Protein 6MLT (pdb70)

InterPro domains:
  IPR013517 FG-GAP repeat [PF13517] (125-184)
  IPR018247 EF-Hand 1, calcium-binding site [PS00018] (63-75)
  IPR028994 Integrin alpha, N-terminal [SSF69318] (58-295)
  IPR028994 Integrin alpha, N-terminal [SSF69318] (528-665)
  IPR032496 Hemolysin, beta-prism lectin [PF16458] (318-414)
  IPR036404 Jacalin-like lectin domain superfamily [G3DSA:2.100.10.30] (315-453)

Sequence (603 aa):
DIQTKLKWSWSTSVFHPESNQVMAAPIVVQLNDDNGDGKIDEKDVADIIVVTFEGNKYANGGYIRALSGVDGSELWSYSNGGVIADARYAPAAADLDGDGLIEIVSTSALTPYINILDHQGNIKKQLLKSASGWRSVGDIALADINGDGNIEILAADGVYSYESGLLFSHDWAPSSIAFDSNGDGQREVFANGTLYQNNGAYLWQYQANDTVWFSSVANLDGDDKPELVVSVPASLSTPENSEIAVLEHDGSVKWRVNNLSNPGGSVQAVSSFLGKPSSSATTVDAQSAVYGYTDWAHQQRVLAENHQLAIRSGAVVDAIGANSQNMIGGSGGSLSTIDTSKVRAIDVTYGKNKYTWKYGVLEMSFTLDNGAKVTVGSKDSAFTSTTVRYDIPQGSQLLGMNVWSKEKHLFKHKQQVNAVQFLVGKVTADQSHMGIVYAGYYAVDMYDAQGNKVWSVANDDLNSGKIGVSAYDFTGDGIDEVLVQDRLRMRILDGQTGRVMGIIANSSGTLWEYPVVADLEGNNNASLIMVANDYDRESQVNHGVFVYESANPSKPWRNATRIWNQYAFNFSDINANGTIPTNAQPSWLTHNSFRSATIRVPL

Secondary structure (DSSP, 8-state):
---EEEEEEE---SSSTTEEE--S--EEE--S-SS-SS--STTS--EEEEEEEETT-TTS-EEEEEE-TTT--B----TT---EE-SSS--EEE-SSSSSS-EEEE--TT-SEEEEE-TTS-EEEEEE-SS-GGGG-S--EEE-SSSSSSPEEEETTEEEETTTEEEEE-S--S-EEEE-SSSSSPPEEEETTEEE-TT--EEEE---SS----EEEE--SSSSS-EEEEEE---TT-GGG-EEEEE-TTS-EEEEE--TTS-----EEEEE-SS-GGGG-----EE---EE--TT---EEEE-BTTEEEEEESSSEEEEESSTTSEEE-S-SEEEEEEGGGEEEEEEEEEEETTT--EEEEEEEEEETTS-EEEEE-GGGEEEEEEEEEEPPTTEEEEEEEEE---TT--GGG----EEEEEEEE---TTTTEEEEEE-SSEEEEEETTS-EEEEEE---TTTS---EEEE-SSSSS--EEEEE-SSEEEEE-TTT--EEEEEE-----SS---EEE-SSSSS--EEEEEE---STTS-S--EEEEEEESSTTS---SB-S-B-STT--STT--TTS---SSPPPGGGTT--BSB-B-----

B-factor: mean 30.26, std 13.74, range [13.76, 132.95]

Foldseek 3Di:
DFFWDFQEFDAADPQPRQFGFAFEAKFKAWQDDQPPPPATFLQAFIWIWAFTGGFPPQQQWGFIFIATNRHGDTQAPCPVVTDTFRRNYAWFKFPQPPPLWIWTWGHHLVDQWTFIHTSRRHTDDTAGFPDHGPFFHAFWDWFQQALPSGIWIQTQFAIATPPPHGQDGDTGFNEKDWDDLPPPLGIWIDTQQWTAGNSRHTQDGADALATKAYKAWADLADDPGIKMWIWDFDALVPLVRTKIFIAHSNGHTLDMDRDNVFGGAHDKWKALQADFLVVQDWDFDDKFDKFFDQPQWDKDWAWADVQKKKWFADQATAWIHNDPVGIPGFDHGDIDMDNQQFFFKKKWKWAQFPVPRDTATAKIWTQGNVRDIDMGHDPVRDPDIDIDMDGADPQKIFTTKIWIWHDPPDDRNPIGTGMMMTTMGGHGTSQQSMWMWTHFQFWIWIAHSNGHTQEIGGAHLVLERHAEKAWADQQPPNHIWIWGDHAFWIFTARSNYRDTDDIDTAGDSHYHYTWAWACRNPPFAIKIKDAHRASDPSRHDGGHMIIMGRPDPVRGRGQFHNTRRTPFDQPQQADSSRHGDSRTDGSNQANRITRYRHHDGGD

Nearest PDB structures (foldseek):
  6mlt-assembly1_A  TM=1.002E+00  e=0.000E+00  Vibrio cholerae O1 biovar El Tor str. N16961
  4gx7-assembly4_D  TM=9.141E-01  e=7.643E-12  Vibrio cholerae 12129(1)
  5v6c-assembly1_A  TM=8.977E-01  e=3.158E-11  Vibrio cholerae O1 biovar El Tor str. N16961
  1xez-assembly1_A  TM=3.864E-01  e=2.249E-12  Vibrio cholerae
  3o44-assembly1_B  TM=3.927E-01  e=1.756E-11  Vibrio cholerae 12129(1)

Structure (mmCIF, N/CA/C/O backbone):
data_6MLT
#
_entry.id   6MLT
#
_cell.length_a   70.951
_cell.length_b   70.951
_cell.length_c   303.957
_cell.angle_alpha   90.000
_cell.angle_beta   90.000
_cell.angle_gamma   90.000
#
_symmetry.space_group_name_H-M   'P 41 21 2'
#
loop_
_entity.id
_entity.type
_entity.pdbx_description
1 polymer 'Hemolysin-related protein'
2 non-polymer 'CALCIUM ION'
3 non-polymer 'SODIUM ION'
4 non-polymer 'CITRATE ANION'
5 non-polymer GLYCEROL
6 water water
#
loop_
_atom_site.group_PDB
_atom_site.id
_atom_site.type_symbol
_atom_site.label_atom_id
_atom_site.label_alt_id
_atom_site.label_comp_id
_atom_site.label_asym_id
_atom_site.label_entity_id
_atom_site.label_seq_id
_atom_site.pdbx_PDB_ins_code
_atom_site.Cartn_x
_atom_site.Cartn_y
_atom_site.Cartn_z
_atom_site.occupancy
_atom_site.B_iso_or_equiv
_atom_site.auth_seq_id
_atom_site.auth_comp_id
_atom_site.auth_asym_id
_atom_site.auth_atom_id
_atom_site.pdbx_PDB_model_num
ATOM 1 N N . ASP A 1 10 ? 33.067 7.951 120.023 1.00 38.27 31 ASP A N 1
ATOM 2 C CA . ASP A 1 10 ? 33.396 8.178 118.622 1.00 36.65 31 ASP A CA 1
ATOM 3 C C . ASP A 1 10 ? 32.153 8.032 117.748 1.00 38.13 31 ASP A C 1
ATOM 4 O O . ASP A 1 10 ? 31.170 7.401 118.138 1.00 37.51 31 ASP A O 1
ATOM 7 N N . ILE A 1 11 ? 32.211 8.614 116.558 1.00 32.35 32 ILE A N 1
ATOM 8 C CA . ILE A 1 11 ? 31.120 8.549 115.594 1.00 27.86 32 ILE A CA 1
ATOM 9 C C . ILE A 1 11 ? 31.503 7.506 114.555 1.00 27.08 32 ILE A C 1
ATOM 10 O O . ILE A 1 11 ? 32.487 7.675 113.826 1.00 25.67 32 ILE A O 1
ATOM 26 N N . GLN A 1 12 ? 30.733 6.423 114.506 1.00 25.25 33 GLN A N 1
ATOM 27 C CA . GLN A 1 12 ? 30.972 5.317 113.587 1.00 29.82 33 GLN A CA 1
ATOM 28 C C . GLN A 1 12 ? 30.188 5.539 112.300 1.00 25.36 33 GLN A C 1
ATOM 29 O O . GLN A 1 12 ? 28.987 5.825 112.341 1.00 23.43 33 GLN A O 1
ATOM 43 N N . THR A 1 13 ? 30.858 5.367 111.163 1.00 24.20 34 THR A N 1
ATOM 44 C CA . THR A 1 13 ? 30.264 5.632 109.862 1.00 23.69 34 THR A CA 1
ATOM 45 C C . THR A 1 13 ? 30.444 4.432 108.946 1.00 24.68 34 THR A C 1
ATOM 46 O O . THR A 1 13 ? 31.311 3.576 109.161 1.00 23.70 34 THR A O 1
ATOM 57 N N . LYS A 1 14 ? 29.610 4.393 107.908 1.00 22.26 35 LYS A N 1
ATOM 58 C CA . LYS A 1 14 ? 29.732 3.412 106.840 1.00 23.00 35 LYS A CA 1
ATOM 59 C C . LYS A 1 14 ? 29.305 4.082 105.546 1.00 22.30 35 LYS A C 1
ATOM 60 O O . LYS A 1 14 ? 28.496 5.016 105.554 1.00 22.09 35 LYS A O 1
ATOM 79 N N . LEU A 1 15 ? 29.850 3.596 104.434 1.00 21.14 36 LEU A N 1
ATOM 80 C CA . LEU A 1 15 ? 29.565 4.201 103.143 1.00 20.23 36 LEU A CA 1
ATOM 81 C C . LEU A 1 15 ? 28.127 3.913 102.737 1.00 21.87 36 LEU A C 1
ATOM 82 O O . LEU A 1 15 ? 27.672 2.765 102.779 1.00 23.52 36 LEU A O 1
ATOM 98 N N . LYS A 1 16 ? 27.410 4.965 102.349 1.00 20.91 37 LYS A N 1
ATOM 99 C CA . LYS A 1 16 ? 26.075 4.827 101.784 1.00 19.28 37 LYS A CA 1
ATOM 100 C C . LYS A 1 16 ? 26.137 4.610 100.277 1.00 20.33 37 LYS A C 1
ATOM 101 O O . LYS A 1 16 ? 25.565 3.643 99.764 1.00 20.58 37 LYS A O 1
ATOM 120 N N . TRP A 1 17 ? 26.809 5.508 99.558 1.00 20.54 38 TRP A N 1
ATOM 121 C CA . TRP A 1 17 ? 27.153 5.276 98.161 1.00 22.38 38 TRP A CA 1
ATOM 122 C C . TRP A 1 17 ? 28.312 6.189 97.792 1.00 21.81 38 TRP A C 1
ATOM 123 O O . TRP A 1 17 ? 28.664 7.110 98.531 1.00 19.11 38 TRP A O 1
ATOM 144 N N . SER A 1 18 ? 28.907 5.916 96.630 1.00 21.10 39 SER A N 1
ATOM 145 C CA . SER A 1 18 ? 29.948 6.771 96.083 1.00 19.03 39 SER A CA 1
ATOM 146 C C . SER A 1 18 ? 29.762 6.876 94.579 1.00 20.74 39 SER A C 1
ATOM 147 O O . SER A 1 18 ? 29.181 5.989 93.943 1.00 21.54 39 SER A O 1
ATOM 155 N N . TRP A 1 19 ? 30.238 7.986 94.028 1.00 18.16 40 TRP A N 1
ATOM 156 C CA . TRP A 1 19 ? 30.283 8.217 92.593 1.00 19.69 40 TRP A CA 1
ATOM 157 C C . TRP A 1 19 ? 31.719 8.551 92.226 1.00 20.18 40 TRP A C 1
ATOM 158 O O . TRP A 1 19 ? 32.339 9.409 92.862 1.00 19.47 40 TRP A O 1
ATOM 179 N N . SER A 1 20 ? 32.248 7.877 91.209 1.00 18.82 41 SER A N 1
ATOM 180 C CA . SER A 1 20 ? 33.626 8.118 90.796 1.00 22.71 41 SER A CA 1
ATOM 181 C C . SER A 1 20 ? 33.828 8.064 89.295 1.00 24.60 41 SER A C 1
ATOM 182 O O . SER A 1 20 ? 34.934 8.365 88.834 1.00 24.15 41 SER A O 1
ATOM 190 N N . THR A 1 21 ? 32.813 7.711 88.517 1.00 25.74 42 THR A N 1
ATOM 191 C CA . THR A 1 21 ? 32.995 7.544 87.085 1.00 29.66 42 THR A CA 1
ATOM 192 C C . THR A 1 21 ? 31.652 7.682 86.387 1.00 25.98 42 THR A C 1
ATOM 193 O O . THR A 1 21 ? 30.593 7.595 87.011 1.00 26.46 42 THR A O 1
ATOM 204 N N . SER A 1 22 ? 31.719 7.874 85.073 1.00 25.49 43 SER A N 1
ATOM 205 C CA . SER A 1 22 ? 30.534 8.104 84.264 1.00 27.92 43 SER A CA 1
ATOM 206 C C . SER A 1 22 ? 30.840 7.694 82.833 1.00 29.82 43 SER A C 1
ATOM 207 O O . SER A 1 22 ? 31.993 7.729 82.402 1.00 32.15 43 SER A O 1
ATOM 215 N N . VAL A 1 23 ? 29.795 7.297 82.106 1.00 31.43 44 VAL A N 1
ATOM 216 C CA . VAL A 1 23 ? 29.932 7.117 80.666 1.00 35.09 44 VAL A CA 1
ATOM 217 C C . VAL A 1 23 ? 29.947 8.455 79.940 1.00 32.14 44 VAL A C 1
ATOM 218 O O . VAL A 1 23 ? 30.410 8.528 78.797 1.00 30.68 44 VAL A O 1
ATOM 231 N N . PHE A 1 24 ? 29.451 9.517 80.572 1.00 28.30 45 PHE A N 1
ATOM 232 C CA . PHE A 1 24 ? 29.540 10.865 80.022 1.00 25.79 45 PHE A CA 1
ATOM 233 C C . PHE A 1 24 ? 30.828 11.499 80.534 1.00 25.79 45 PHE A C 1
ATOM 234 O O . PHE A 1 24 ? 30.951 11.788 81.730 1.00 24.29 45 PHE A O 1
ATOM 251 N N . HIS A 1 25 ? 31.789 11.706 79.630 1.00 26.83 46 HIS A N 1
ATOM 252 C CA . HIS A 1 25 ? 33.094 12.271 79.954 1.00 25.33 46 HIS A CA 1
ATOM 253 C C . HIS A 1 25 ? 33.709 11.546 81.146 1.00 25.39 46 HIS A C 1
ATOM 254 O O . HIS A 1 25 ? 33.833 12.122 82.237 1.00 22.66 46 HIS A O 1
ATOM 268 N N . PRO A 1 26 ? 34.112 10.283 80.974 1.00 26.10 47 PRO A N 1
ATOM 269 C CA . PRO A 1 26 ? 34.678 9.539 82.111 1.00 28.06 47 PRO A CA 1
ATOM 270 C C . PRO A 1 26 ? 35.919 10.189 82.693 1.00 28.01 47 PRO A C 1
ATOM 271 O O . PRO A 1 26 ? 36.209 9.986 83.878 1.00 29.95 47 PRO A O 1
ATOM 282 N N . GLU A 1 27 ? 36.659 10.969 81.901 1.00 26.74 48 GLU A N 1
ATOM 283 C CA . GLU A 1 27 ? 37.858 11.625 82.409 1.00 25.98 48 GLU A CA 1
ATOM 284 C C . GLU A 1 27 ? 37.541 12.743 83.396 1.00 24.56 48 GLU A C 1
ATOM 285 O O . GLU A 1 27 ? 38.427 13.144 84.158 1.00 25.41 48 GLU A O 1
ATOM 297 N N . SER A 1 28 ? 36.317 13.270 83.386 1.00 23.29 49 SER A N 1
ATOM 298 C CA . SER A 1 28 ? 35.934 14.388 84.251 1.00 21.32 49 SER A CA 1
ATOM 299 C C . SER A 1 28 ? 35.339 13.792 85.517 1.00 19.40 49 SER A C 1
ATOM 300 O O . SER A 1 28 ? 34.126 13.616 85.636 1.00 19.85 49 SER A O 1
ATOM 308 N N . ASN A 1 29 ? 36.204 13.461 86.478 1.00 20.87 50 ASN A N 1
ATOM 309 C CA . ASN A 1 29 ? 35.747 12.715 87.645 1.00 22.07 50 ASN A CA 1
ATOM 310 C C . ASN A 1 29 ? 36.359 13.220 88.949 1.00 21.32 50 ASN A C 1
ATOM 311 O O . ASN A 1 29 ? 36.309 12.507 89.958 1.00 22.79 50 ASN A O 1
ATOM 322 N N . GLN A 1 30 ? 36.935 14.419 88.952 1.00 18.55 51 GLN A N 1
ATOM 323 C CA . GLN A 1 30 ? 37.495 15.048 90.144 1.00 18.80 51 GLN A CA 1
ATOM 324 C C . GLN A 1 30 ? 36.537 16.125 90.633 1.00 18.10 51 GLN A C 1
ATOM 325 O O . GLN A 1 30 ? 35.906 16.810 89.823 1.00 19.46 51 GLN A O 1
ATOM 339 N N . VAL A 1 31 ? 36.435 16.289 91.951 1.00 16.56 52 VAL A N 1
ATOM 340 C CA . VAL A 1 31 ? 35.551 17.303 92.524 1.00 15.22 52 VAL A CA 1
ATOM 341 C C . VAL A 1 31 ? 36.292 18.033 93.635 1.00 16.73 52 VAL A C 1
ATOM 342 O O . VAL A 1 31 ? 36.935 17.404 94.484 1.00 17.62 52 VAL A O 1
ATOM 355 N N . MET A 1 32 ? 36.212 19.370 93.625 1.00 17.05 53 MET A N 1
ATOM 356 C CA . MET A 1 32 ? 36.897 20.174 94.633 1.00 16.72 53 MET A CA 1
ATOM 357 C C . MET A 1 32 ? 36.088 21.416 95.002 1.00 21.38 53 MET A C 1
ATOM 358 O O . MET A 1 32 ? 36.661 22.428 95.421 1.00 22.16 53 MET A O 1
ATOM 372 N N . ALA A 1 33 ? 34.764 21.351 94.866 1.00 18.85 54 ALA A N 1
ATOM 373 C CA . ALA A 1 33 ? 33.868 22.408 95.308 1.00 19.14 54 ALA A CA 1
ATOM 374 C C . ALA A 1 33 ? 32.762 21.789 96.148 1.00 18.94 54 ALA A C 1
ATOM 375 O O . ALA A 1 33 ? 32.372 20.636 95.938 1.00 19.23 54 ALA A O 1
ATOM 382 N N . ALA A 1 34 ? 32.273 22.561 97.109 1.00 16.12 55 ALA A N 1
ATOM 383 C CA . ALA A 1 34 ? 31.340 22.024 98.088 1.00 17.67 55 ALA A CA 1
ATOM 384 C C . ALA A 1 34 ? 30.077 21.515 97.393 1.00 17.20 55 ALA A C 1
ATOM 385 O O . ALA A 1 34 ? 29.600 22.135 96.434 1.00 18.22 55 ALA A O 1
ATOM 392 N N . PRO A 1 35 ? 29.505 20.408 97.853 1.00 17.05 56 PRO A N 1
ATOM 393 C CA . PRO A 1 35 ? 28.292 19.879 97.223 1.00 17.69 56 PRO A CA 1
ATOM 394 C C . PRO A 1 35 ? 27.063 20.687 97.616 1.00 18.58 56 PRO A C 1
ATOM 395 O O . PRO A 1 35 ? 27.013 21.323 98.667 1.00 18.50 56 PRO A O 1
ATOM 406 N N . ILE A 1 36 ? 26.063 20.627 96.741 1.00 15.28 57 ILE A N 1
ATOM 407 C CA . ILE A 1 36 ? 24.769 21.277 96.915 1.00 18.41 57 ILE A CA 1
ATOM 408 C C . ILE A 1 36 ? 23.708 20.191 96.970 1.00 16.90 57 ILE A C 1
ATOM 409 O O . ILE A 1 36 ? 23.820 19.184 96.266 1.00 17.52 57 ILE A O 1
ATOM 425 N N . VAL A 1 37 ? 22.668 20.403 97.779 1.00 17.56 58 VAL A N 1
ATOM 426 C CA . VAL A 1 37 ? 21.653 19.383 98.038 1.00 18.78 58 VAL A CA 1
ATOM 427 C C . VAL A 1 37 ? 20.272 19.983 97.810 1.00 18.94 58 VAL A C 1
ATOM 428 O O . VAL A 1 37 ? 19.859 20.893 98.538 1.00 16.97 58 VAL A O 1
ATOM 441 N N . VAL A 1 38 ? 19.553 19.451 96.820 1.00 16.71 59 VAL A N 1
ATOM 442 C CA . VAL A 1 38 ? 18.210 19.898 96.466 1.00 18.61 59 VAL A CA 1
ATOM 443 C C . VAL A 1 38 ? 17.478 18.738 95.794 1.00 20.96 59 VAL A C 1
ATOM 444 O O . VAL A 1 38 ? 18.097 17.792 95.298 1.00 20.66 59 VAL A O 1
ATOM 457 N N . GLN A 1 39 ? 16.145 18.832 95.750 1.00 18.05 60 GLN A N 1
ATOM 458 C CA . GLN A 1 39 ? 15.314 17.821 95.093 1.00 19.13 60 GLN A CA 1
ATOM 459 C C . GLN A 1 39 ? 15.298 18.029 93.578 1.00 20.83 60 GLN A C 1
ATOM 460 O O . GLN A 1 39 ? 14.994 19.126 93.100 1.00 22.45 60 GLN A O 1
ATOM 474 N N . LEU A 1 40 ? 15.574 16.966 92.814 1.00 21.67 61 LEU A N 1
ATOM 475 C CA . LEU A 1 40 ? 15.640 17.089 91.361 1.00 21.42 61 LEU A CA 1
ATOM 476 C C . LEU A 1 40 ? 14.816 16.076 90.579 1.00 23.21 61 LEU A C 1
ATOM 477 O O . LEU A 1 40 ? 14.695 16.235 89.358 1.00 25.01 61 LEU A O 1
ATOM 493 N N . ASN A 1 41 ? 14.244 15.053 91.213 1.00 23.58 62 ASN A N 1
ATOM 494 C CA . ASN A 1 41 ? 13.446 14.091 90.461 1.00 22.30 62 ASN A CA 1
ATOM 495 C C . ASN A 1 41 ? 12.320 13.551 91.331 1.00 23.78 62 ASN A C 1
ATOM 496 O O . ASN A 1 41 ? 12.278 13.758 92.546 1.00 21.38 62 ASN A O 1
ATOM 507 N N . ASP A 1 42 ? 11.394 12.852 90.681 1.00 26.94 63 ASP A N 1
ATOM 508 C CA . ASP A 1 42 ? 10.211 12.309 91.345 1.00 31.55 63 ASP A CA 1
ATOM 509 C C . ASP A 1 42 ? 10.520 10.879 91.768 1.00 34.05 63 ASP A C 1
ATOM 510 O O . ASP A 1 42 ? 10.342 9.930 91.004 1.00 37.12 63 ASP A O 1
ATOM 519 N N . ASP A 1 43 ? 10.997 10.719 93.004 1.00 30.82 64 ASP A N 1
ATOM 520 C CA . ASP A 1 43 ? 11.386 9.394 93.482 1.00 30.54 64 ASP A CA 1
ATOM 521 C C . ASP A 1 43 ? 10.177 8.518 93.802 1.00 35.37 64 ASP A C 1
ATOM 522 O O . ASP A 1 43 ? 10.189 7.318 93.506 1.00 34.59 64 ASP A O 1
ATOM 531 N N . ASN A 1 44 ? 9.139 9.081 94.415 1.00 41.75 65 ASN A N 1
ATOM 532 C CA . ASN A 1 44 ? 7.983 8.288 94.821 1.00 48.40 65 ASN A CA 1
ATOM 533 C C . ASN A 1 44 ? 6.914 8.181 93.738 1.00 59.72 65 ASN A C 1
ATOM 534 O O . ASN A 1 44 ? 5.870 7.569 93.982 1.00 60.11 65 ASN A O 1
ATOM 545 N N . GLY A 1 45 ? 7.143 8.762 92.562 1.00 64.04 66 GLY A N 1
ATOM 546 C CA . GLY A 1 45 ? 6.248 8.571 91.433 1.00 59.62 66 GLY A CA 1
ATOM 547 C C . GLY A 1 45 ? 4.856 9.141 91.599 1.00 50.37 66 GLY A C 1
ATOM 548 O O . GLY A 1 45 ? 3.901 8.578 91.057 1.00 51.59 66 GLY A O 1
ATOM 552 N N . ASP A 1 46 ? 4.710 10.250 92.322 1.00 40.85 67 ASP A N 1
ATOM 553 C CA . ASP A 1 46 ? 3.415 10.893 92.494 1.00 35.36 67 ASP A CA 1
ATOM 554 C C . ASP A 1 46 ? 3.231 12.087 91.566 1.00 33.99 67 ASP A C 1
ATOM 555 O O . ASP A 1 46 ? 2.308 12.881 91.772 1.00 37.60 67 ASP A O 1
ATOM 564 N N . GLY A 1 47 ? 4.082 12.232 90.551 1.00 34.95 68 GLY A N 1
ATOM 565 C CA . GLY A 1 47 ? 3.957 13.315 89.597 1.00 37.80 68 GLY A CA 1
ATOM 566 C C . GLY A 1 47 ? 4.480 14.652 90.069 1.00 38.73 68 GLY A C 1
ATOM 567 O O . GLY A 1 47 ? 4.404 15.631 89.312 1.00 37.37 68 GLY A O 1
ATOM 571 N N . LYS A 1 48 ? 5.007 14.731 91.289 1.00 35.23 69 LYS A N 1
ATOM 572 C CA . LYS A 1 48 ? 5.520 15.967 91.849 1.00 28.76 69 LYS A CA 1
ATOM 573 C C . LYS A 1 48 ? 6.951 15.755 92.323 1.00 25.82 69 LYS A C 1
ATOM 574 O O . LYS A 1 48 ? 7.383 14.630 92.584 1.00 27.75 69 LYS A O 1
ATOM 578 N N . ILE A 1 49 ? 7.684 16.855 92.423 1.00 25.74 70 ILE A N 1
ATOM 579 C CA . ILE A 1 49 ? 9.023 16.860 93.000 1.00 25.37 70 ILE A CA 1
ATOM 580 C C . ILE A 1 49 ? 8.988 17.794 94.204 1.00 27.50 70 ILE A C 1
ATOM 581 O O . ILE A 1 49 ? 8.954 19.021 94.046 1.00 27.22 70 ILE A O 1
ATOM 597 N N . ASP A 1 50 ? 8.998 17.221 95.403 1.00 31.58 71 ASP A N 1
ATOM 598 C CA . ASP A 1 50 ? 8.931 18.014 96.623 1.00 37.41 71 ASP A CA 1
ATOM 599 C C . ASP A 1 50 ? 9.631 17.246 97.742 1.00 36.19 71 ASP A C 1
ATOM 600 O O . ASP A 1 50 ? 10.347 16.270 97.496 1.00 30.97 71 ASP A O 1
ATOM 609 N N . GLU A 1 51 ? 9.410 17.688 98.984 1.00 36.24 72 GLU A N 1
ATOM 610 C CA . GLU A 1 51 ? 10.125 17.143 100.135 1.00 38.92 72 GLU A CA 1
ATOM 611 C C . GLU A 1 51 ? 9.765 15.694 100.435 1.00 30.92 72 GLU A C 1
ATOM 612 O O . GLU A 1 51 ? 10.433 15.073 101.267 1.00 33.31 72 GLU A O 1
ATOM 620 N N . LYS A 1 52 ? 8.747 15.134 99.785 1.00 26.27 73 LYS A N 1
ATOM 621 C CA . LYS A 1 52 ? 8.486 13.708 99.938 1.00 28.26 73 LYS A CA 1
ATOM 622 C C . LYS A 1 52 ? 9.482 12.861 99.152 1.00 31.51 73 LYS A C 1
ATOM 623 O O . LYS A 1 52 ? 9.588 11.655 99.401 1.00 30.29 73 LYS A O 1
ATOM 627 N N . ASP A 1 53 ? 10.217 13.460 98.219 1.00 29.90 74 ASP A N 1
ATOM 628 C CA . ASP A 1 53 ? 11.206 12.737 97.442 1.00 26.23 74 ASP A CA 1
ATOM 629 C C . ASP A 1 53 ? 12.551 12.760 98.169 1.00 23.96 74 ASP A C 1
ATOM 630 O O . ASP A 1 53 ? 12.692 13.325 99.259 1.00 23.61 74 ASP A O 1
ATOM 639 N N . VAL A 1 54 ? 13.557 12.142 97.560 1.00 20.88 75 VAL A N 1
ATOM 640 C CA . VAL A 1 54 ? 14.887 12.029 98.154 1.00 21.84 75 VAL A CA 1
ATOM 641 C C . VAL A 1 54 ? 15.773 13.113 97.555 1.00 20.81 75 VAL A C 1
ATOM 642 O O . VAL A 1 54 ? 15.990 13.143 96.339 1.00 21.51 75 VAL A O 1
ATOM 655 N N . ALA A 1 55 ? 16.292 14.000 98.404 1.00 20.55 76 ALA A N 1
ATOM 656 C CA . ALA A 1 55 ? 17.118 15.101 97.925 1.00 18.44 76 ALA A CA 1
ATOM 657 C C . ALA A 1 55 ? 18.381 14.579 97.251 1.00 19.67 76 ALA A C 1
ATOM 658 O O . ALA A 1 55 ? 18.918 13.526 97.605 1.00 18.17 76 ALA A O 1
ATOM 665 N N . ASP A 1 56 ? 18.862 15.345 96.281 1.00 18.18 77 ASP A N 1
ATOM 666 C CA . ASP A 1 56 ? 19.940 14.942 95.395 1.00 18.07 77 ASP A CA 1
ATOM 667 C C . ASP A 1 56 ? 21.136 15.867 95.557 1.00 20.71 77 ASP A C 1
ATOM 668 O O . ASP A 1 56 ? 21.071 16.889 96.243 1.00 17.53 77 ASP A O 1
ATOM 677 N N . ILE A 1 57 ? 22.243 15.485 94.926 1.00 17.25 78 ILE A N 1
ATOM 678 C CA . ILE A 1 57 ? 23.515 16.182 95.072 1.00 19.02 78 ILE A CA 1
ATOM 679 C C . ILE A 1 57 ? 23.912 16.769 93.721 1.00 18.05 78 ILE A C 1
ATOM 680 O O . ILE A 1 57 ? 23.829 16.088 92.692 1.00 21.10 78 ILE A O 1
ATOM 696 N N . ILE A 1 58 ? 24.345 18.027 93.729 1.00 15.55 79 ILE A N 1
ATOM 697 C CA . ILE A 1 58 ? 24.893 18.693 92.552 1.00 16.22 79 ILE A CA 1
ATOM 698 C C . ILE A 1 58 ? 26.362 18.997 92.809 1.00 16.43 79 ILE A C 1
ATOM 699 O O . ILE A 1 58 ? 26.707 19.606 93.830 1.00 16.94 79 ILE A O 1
ATOM 715 N N . VAL A 1 59 ? 27.216 18.599 91.866 1.00 16.30 80 VAL A N 1
ATOM 716 C CA . VAL A 1 59 ? 28.649 18.855 91.918 1.00 18.01 80 VAL A CA 1
ATOM 717 C C . VAL A 1 59 ? 29.114 19.274 90.529 1.00 16.62 80 VAL A C 1
ATOM 718 O O . VAL A 1 59 ? 28.401 19.122 89.534 1.00 18.30 80 VAL A O 1
ATOM 731 N N . VAL A 1 60 ? 30.329 19.811 90.475 1.00 18.68 81 VAL A N 1
ATOM 732 C CA . VAL A 1 60 ? 30.999 20.154 89.227 1.00 16.37 81 VAL A CA 1
ATOM 733 C C . VAL A 1 60 ? 32.267 19.312 89.150 1.00 16.88 81 VAL A C 1
ATOM 734 O O . VAL A 1 60 ? 33.097 19.355 90.065 1.00 17.50 81 VAL A O 1
ATOM 747 N N . THR A 1 61 ? 32.414 18.540 88.072 1.00 16.03 82 THR A N 1
ATOM 748 C CA . THR A 1 61 ? 33.541 17.631 87.915 1.00 16.76 82 THR A CA 1
ATOM 749 C C . THR A 1 61 ? 34.550 18.183 86.912 1.00 20.18 82 THR A C 1
ATOM 750 O O . THR A 1 61 ? 34.178 18.831 85.927 1.00 19.09 82 THR A O 1
ATOM 761 N N . PHE A 1 62 ? 35.836 17.914 87.163 1.00 17.77 83 PHE A N 1
ATOM 762 C CA . PHE A 1 62 ? 36.916 18.307 86.262 1.00 19.50 83 PHE A CA 1
ATOM 763 C C . PHE A 1 62 ? 37.884 17.145 86.066 1.00 21.98 83 PHE A C 1
ATOM 764 O O . PHE A 1 62 ? 37.868 16.155 86.802 1.00 19.24 83 PHE A O 1
ATOM 781 N N . GLU A 1 63 ? 38.746 17.294 85.061 1.00 21.82 84 GLU A N 1
ATOM 782 C CA . GLU A 1 63 ? 39.713 16.273 84.686 1.00 24.71 84 GLU A CA 1
ATOM 783 C C . GLU A 1 63 ? 41.087 16.619 85.237 1.00 21.23 84 GLU A C 1
ATOM 784 O O . GLU A 1 63 ? 41.523 17.771 85.162 1.00 22.58 84 GLU A O 1
ATOM 796 N N . GLY A 1 64 ? 41.770 15.606 85.763 1.00 23.16 85 GLY A N 1
ATOM 797 C CA . GLY A 1 64 ? 43.157 15.771 86.174 1.00 23.81 85 GLY A CA 1
ATOM 798 C C . GLY A 1 64 ? 43.333 16.932 87.127 1.00 23.90 85 GLY A C 1
ATOM 799 O O . GLY A 1 64 ? 42.637 17.042 88.140 1.00 22.36 85 GLY A O 1
ATOM 803 N N . ASN A 1 65 ? 44.288 17.810 86.815 1.00 22.18 86 ASN A N 1
ATOM 804 C CA . ASN A 1 65 ? 44.549 18.988 87.629 1.00 23.19 86 ASN A CA 1
ATOM 805 C C . ASN A 1 65 ? 43.951 20.255 87.023 1.00 24.86 86 ASN A C 1
ATOM 806 O O . ASN A 1 65 ? 44.380 21.359 87.367 1.00 26.83 86 ASN A O 1
ATOM 817 N N . LYS A 1 66 ? 42.969 20.116 86.134 1.00 24.02 87 LYS A N 1
ATOM 818 C CA . LYS A 1 66 ? 42.444 21.246 85.361 1.00 22.89 87 LYS A CA 1
ATOM 819 C C . LYS A 1 66 ? 41.267 21.927 86.045 1.00 22.72 87 LYS A C 1
ATOM 820 O O . LYS A 1 66 ? 40.294 22.316 85.392 1.00 22.66 87 LYS A O 1
ATOM 824 N N . TYR A 1 67 ? 41.339 22.125 87.359 1.00 19.27 88 TYR A N 1
ATOM 825 C CA . TYR A 1 67 ? 40.194 22.662 88.085 1.00 21.35 88 TYR A CA 1
ATOM 826 C C . TYR A 1 67 ? 39.942 24.134 87.791 1.00 22.78 88 TYR A C 1
ATOM 827 O O . TYR A 1 67 ? 38.866 24.637 88.136 1.00 21.82 88 TYR A O 1
ATOM 845 N N . ALA A 1 68 ? 40.896 24.832 87.179 1.00 24.95 89 ALA A N 1
ATOM 846 C CA . ALA A 1 68 ? 40.750 26.252 86.893 1.00 24.89 89 ALA A CA 1
ATOM 847 C C . ALA A 1 68 ? 40.144 26.528 85.524 1.00 25.24 89 ALA A C 1
ATOM 848 O O . ALA A 1 68 ? 39.909 27.693 85.197 1.00 25.58 89 ALA A O 1
ATOM 855 N N . ASN A 1 69 ? 39.856 25.493 84.734 1.00 23.87 90 ASN A N 1
ATOM 856 C CA . ASN A 1 69 ? 39.451 25.672 83.344 1.00 31.15 90 ASN A CA 1
ATOM 857 C C . ASN A 1 69 ? 38.031 25.188 83.075 1.00 25.63 90 ASN A C 1
ATOM 858 O O . ASN A 1 69 ? 37.693 24.915 81.924 1.00 25.24 90 ASN A O 1
ATOM 869 N N . GLY A 1 70 ? 37.205 25.069 84.108 1.00 22.90 91 GLY A N 1
ATOM 870 C CA . GLY A 1 70 ? 35.817 24.685 83.956 1.00 22.70 91 GLY A CA 1
ATOM 871 C C . GLY A 1 70 ? 35.601 23.188 84.114 1.00 21.50 91 GLY A C 1
ATOM 872 O O . GLY A 1 70 ? 36.499 22.373 83.914 1.00 21.43 91 GLY A O 1
ATOM 876 N N . GLY A 1 71 ? 34.370 22.830 84.486 1.00 19.62 92 GLY A N 1
ATOM 877 C CA . GLY A 1 71 ? 33.980 21.443 84.648 1.00 19.13 92 GLY A CA 1
ATOM 878 C C . GLY A 1 71 ? 32.511 21.258 84.329 1.00 19.29 92 GLY A C 1
ATOM 879 O O . GLY A 1 71 ? 31.799 22.218 84.031 1.00 19.51 92 GLY A O 1
ATOM 883 N N . TYR A 1 72 ? 32.050 20.007 84.401 1.00 18.44 93 TYR A N 1
ATOM 884 C CA . TYR A 1 72 ? 30.672 19.666 84.064 1.00 19.55 93 TYR A CA 1
ATOM 885 C C . TYR A 1 72 ? 29.818 19.626 85.320 1.00 19.52 93 TYR A C 1
ATOM 886 O O . TYR A 1 72 ? 30.214 19.033 86.325 1.00 16.93 93 TYR A O 1
ATOM 904 N N . ILE A 1 73 ? 28.641 20.244 85.251 1.00 19.01 94 ILE A N 1
ATOM 905 C CA . ILE A 1 73 ? 27.648 20.096 86.308 1.00 18.31 94 ILE A CA 1
ATOM 906 C C . ILE A 1 73 ? 27.020 18.717 86.201 1.00 16.63 94 ILE A C 1
ATOM 907 O O . ILE A 1 73 ? 26.587 18.300 85.119 1.00 18.43 94 ILE A O 1
ATOM 923 N N . ARG A 1 74 ? 26.960 18.007 87.324 1.00 16.25 95 ARG A N 1
ATOM 924 C CA . ARG A 1 74 ? 26.361 16.683 87.378 1.00 19.47 95 ARG A CA 1
ATOM 925 C C . ARG A 1 74 ? 25.399 16.604 88.552 1.00 20.07 95 ARG A C 1
ATOM 926 O O . ARG A 1 74 ? 25.695 17.105 89.640 1.00 19.46 95 ARG A O 1
ATOM 947 N N . ALA A 1 75 ? 24.258 15.962 88.328 1.00 20.31 96 ALA A N 1
ATOM 948 C CA . ALA A 1 75 ? 23.269 15.717 89.369 1.00 20.38 96 ALA A CA 1
ATOM 949 C C . ALA A 1 75 ? 23.280 14.239 89.736 1.00 19.97 96 ALA A C 1
ATOM 950 O O . ALA A 1 75 ? 23.115 13.378 88.863 1.00 19.34 96 ALA A O 1
ATOM 957 N N . LEU A 1 76 ? 23.450 13.953 91.025 1.00 20.15 97 LEU A N 1
ATOM 958 C CA . LEU A 1 76 ? 23.566 12.590 91.537 1.00 19.95 97 LEU A CA 1
ATOM 959 C C . LEU A 1 76 ? 22.384 12.259 92.439 1.00 22.67 97 LEU A C 1
ATOM 960 O O . LEU A 1 76 ? 22.051 13.032 93.344 1.00 22.60 97 LEU A O 1
ATOM 976 N N . SER A 1 77 ? 21.777 11.096 92.214 1.00 22.13 98 SER A N 1
ATOM 977 C CA . SER A 1 77 ? 20.614 10.695 92.994 1.00 24.68 98 SER A CA 1
ATOM 978 C C . SER A 1 77 ? 20.980 10.510 94.460 1.00 21.16 98 SER A C 1
ATOM 979 O O . SER A 1 77 ? 21.958 9.833 94.788 1.00 20.94 98 SER A O 1
ATOM 987 N N . GLY A 1 78 ? 20.175 11.092 95.351 1.00 20.89 99 GLY A N 1
ATOM 988 C CA . GLY A 1 78 ? 20.388 10.875 96.772 1.00 20.12 99 GLY A CA 1
ATOM 989 C C . GLY A 1 78 ? 20.251 9.426 97.190 1.00 19.14 99 GLY A C 1
ATOM 990 O O . GLY A 1 78 ? 20.808 9.029 98.219 1.00 20.18 99 GLY A O 1
ATOM 994 N N . VAL A 1 79 ? 19.520 8.629 96.413 1.00 19.45 100 VAL A N 1
ATOM 995 C CA . VAL A 1 79 ? 19.286 7.229 96.759 1.00 24.85 100 VAL A CA 1
ATOM 996 C C . VAL A 1 79 ? 20.567 6.416 96.614 1.00 26.59 100 VAL A C 1
ATOM 997 O O . VAL A 1 79 ? 20.982 5.706 97.540 1.00 25.06 100 VAL A O 1
ATOM 1010 N N . ASP A 1 80 ? 21.201 6.485 95.445 1.00 25.30 101 ASP A N 1
ATOM 1011 C CA . ASP A 1 80 ? 22.290 5.572 95.142 1.00 26.25 101 ASP A CA 1
ATOM 1012 C C . ASP A 1 80 ? 23.455 6.212 94.407 1.00 24.94 101 ASP A C 1
ATOM 1013 O O . ASP A 1 80 ? 24.382 5.492 94.028 1.00 23.70 101 ASP A O 1
ATOM 1022 N N . GLY A 1 81 ? 23.444 7.524 94.188 1.00 22.25 102 GLY A N 1
ATOM 1023 C CA . GLY A 1 81 ? 24.534 8.183 93.502 1.00 22.46 102 GLY A CA 1
ATOM 1024 C C . GLY A 1 81 ? 24.502 8.083 91.996 1.00 22.14 102 GLY A C 1
ATOM 1025 O O . GLY A 1 81 ? 25.427 8.580 91.341 1.00 24.89 102 GLY A O 1
ATOM 1029 N N . SER A 1 82 ? 23.487 7.448 91.423 1.00 23.31 103 SER A N 1
ATOM 1030 C CA . SER A 1 82 ? 23.376 7.374 89.974 1.00 21.24 103 SER A CA 1
ATOM 1031 C C . SER A 1 82 ? 23.113 8.757 89.387 1.00 23.16 103 SER A C 1
ATOM 1032 O O . SER A 1 82 ? 22.535 9.637 90.029 1.00 23.55 103 SER A O 1
ATOM 1040 N N . GLU A 1 83 ? 23.559 8.953 88.152 1.00 23.48 104 GLU A N 1
ATOM 1041 C CA . GLU A 1 83 ? 23.417 10.253 87.517 1.00 22.36 104 GLU A CA 1
ATOM 1042 C C . GLU A 1 83 ? 21.995 10.427 86.998 1.00 24.66 104 GLU A C 1
ATOM 1043 O O . GLU A 1 83 ? 21.471 9.569 86.279 1.00 24.72 104 GLU A O 1
ATOM 1055 N N . LEU A 1 84 ? 21.363 11.535 87.390 1.00 21.80 105 LEU A N 1
ATOM 1056 C CA . LEU A 1 84 ? 19.968 11.790 87.047 1.00 22.63 105 LEU A CA 1
ATOM 1057 C C . LEU A 1 84 ? 19.788 12.370 85.654 1.00 24.75 105 LEU A C 1
ATOM 1058 O O . LEU A 1 84 ? 18.689 12.271 85.097 1.00 25.18 105 LEU A O 1
ATOM 1074 N N . TRP A 1 85 ? 20.818 12.995 85.092 1.00 26.54 106 TRP A N 1
ATOM 1075 C CA . TRP A 1 85 ? 20.689 13.739 83.851 1.00 25.15 106 TRP A CA 1
ATOM 1076 C C . TRP A 1 85 ? 21.136 12.907 82.657 1.00 25.64 106 TRP A C 1
ATOM 1077 O O . TRP A 1 85 ? 21.980 12.016 82.771 1.00 27.74 106 TRP A O 1
ATOM 1098 N N . SER A 1 86 ? 20.561 13.217 81.500 1.00 24.93 107 SER A N 1
ATOM 1099 C CA . SER A 1 86 ? 20.944 12.564 80.257 1.00 26.49 107 SER A CA 1
ATOM 1100 C C . SER A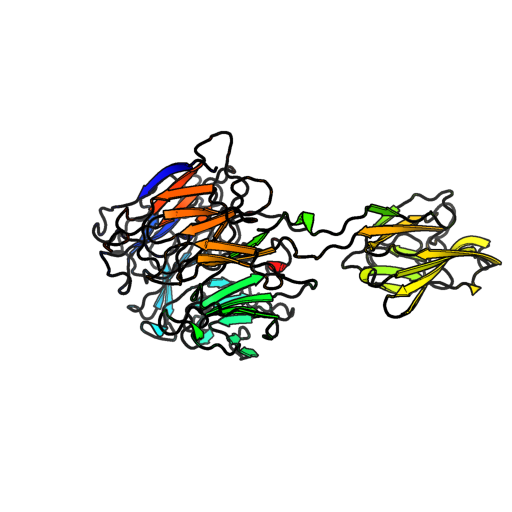 1 86 ? 22.135 13.226 79.584 1.00 26.11 107 SER A C 1
ATOM 1101 O O . SER A 1 86 ? 22.812 12.578 78.774 1.00 26.18 107 SER A O 1
ATOM 1109 N N . TYR A 1 87 ? 22.393 14.502 79.876 1.00 23.91 108 TYR A N 1
ATOM 1110 C CA . TYR A 1 87 ? 23.430 15.262 79.186 1.00 24.52 108 TYR A CA 1
ATOM 1111 C C . TYR A 1 87 ? 23.192 15.286 77.677 1.00 25.97 108 TYR A C 1
ATOM 1112 O O . TYR A 1 87 ? 24.134 15.428 76.895 1.00 25.20 108 TYR A O 1
ATOM 1130 N N . SER A 1 88 ? 21.931 15.165 77.257 1.00 27.39 109 SER A N 1
ATOM 1131 C CA . SER A 1 88 ? 21.613 15.228 75.832 1.00 29.99 109 SER A CA 1
ATOM 1132 C C . SER A 1 88 ? 21.989 16.572 75.225 1.00 25.94 109 SER A C 1
ATOM 1133 O O . SER A 1 88 ? 22.157 16.662 74.004 1.00 26.89 109 SER A O 1
ATOM 1141 N N . ASN A 1 89 ? 22.136 17.611 76.041 1.00 23.45 110 ASN A N 1
ATOM 1142 C CA . ASN A 1 89 ? 22.592 18.906 75.555 1.00 25.01 110 ASN A CA 1
ATOM 1143 C C . ASN A 1 89 ? 24.108 18.990 75.441 1.00 26.30 110 ASN A C 1
ATOM 1144 O O . ASN A 1 89 ? 24.631 20.061 75.120 1.00 26.33 110 ASN A O 1
ATOM 1155 N N . GLY A 1 90 ? 24.826 17.895 75.681 1.00 25.59 111 GLY A N 1
ATOM 1156 C CA . GLY A 1 90 ? 26.271 17.932 75.664 1.00 25.25 111 GLY A CA 1
ATOM 1157 C C . GLY A 1 90 ? 26.911 18.362 76.966 1.00 27.25 111 GLY A C 1
ATOM 1158 O O . GLY A 1 90 ? 28.142 18.490 77.017 1.00 29.28 111 GLY A O 1
ATOM 1162 N N . GLY A 1 91 ? 26.130 18.585 78.014 1.00 27.13 112 GLY A N 1
ATOM 1163 C CA . GLY A 1 91 ? 26.674 19.004 79.297 1.00 25.08 112 GLY A CA 1
ATOM 1164 C C . GLY A 1 91 ? 26.792 20.511 79.407 1.00 22.56 112 GLY A C 1
ATOM 1165 O O . GLY A 1 91 ? 26.913 21.231 78.419 1.00 23.51 112 GLY A O 1
ATOM 1169 N N . VAL A 1 92 ? 26.757 20.995 80.644 1.00 21.01 113 VAL A N 1
ATOM 1170 C CA . VAL A 1 92 ? 26.865 22.418 80.943 1.00 19.16 113 VAL A CA 1
ATOM 1171 C C . VAL A 1 92 ? 28.154 22.650 81.715 1.00 21.09 113 VAL A C 1
ATOM 1172 O O . VAL A 1 92 ? 28.394 22.005 82.744 1.00 19.44 113 VAL A O 1
ATOM 1185 N N . ILE A 1 93 ? 28.975 23.572 81.223 1.00 18.75 114 ILE A N 1
ATOM 1186 C CA . ILE A 1 93 ? 30.246 23.910 81.858 1.00 19.64 114 ILE A CA 1
ATOM 1187 C C . ILE A 1 93 ? 30.014 24.990 82.908 1.00 18.91 114 ILE A C 1
ATOM 1188 O O . ILE A 1 93 ? 29.367 26.013 82.645 1.00 18.61 114 ILE A O 1
ATOM 1204 N N . ALA A 1 94 ? 30.536 24.755 84.106 1.00 19.76 115 ALA A N 1
ATOM 1205 C CA . ALA A 1 94 ? 30.582 25.752 85.162 1.00 18.03 115 ALA A CA 1
ATOM 1206 C C . ALA A 1 94 ? 31.984 25.758 85.749 1.00 18.51 115 ALA A C 1
ATOM 1207 O O . ALA A 1 94 ? 32.747 24.801 85.592 1.00 18.59 115 ALA A O 1
ATOM 1214 N N . ASP A 1 95 ? 32.334 26.844 86.431 1.00 17.67 116 ASP A N 1
ATOM 1215 C CA . ASP A 1 95 ? 33.613 26.844 87.119 1.00 20.52 116 ASP A CA 1
ATOM 1216 C C . ASP A 1 95 ? 33.631 25.724 88.154 1.00 15.83 116 ASP A C 1
ATOM 1217 O O . ASP A 1 95 ? 32.634 25.464 88.832 1.00 16.82 116 ASP A O 1
ATOM 1226 N N . ALA A 1 96 ? 34.761 25.031 88.242 1.00 17.19 117 ALA A N 1
ATOM 1227 C CA . ALA A 1 96 ? 34.881 23.865 89.106 1.00 17.73 117 ALA A CA 1
ATOM 1228 C C . ALA A 1 96 ? 35.320 24.213 90.521 1.00 18.47 117 ALA A C 1
ATOM 1229 O O . ALA A 1 96 ? 35.357 23.324 91.376 1.00 19.26 117 ALA A O 1
ATOM 1236 N N . ARG A 1 97 ? 35.637 25.482 90.796 1.00 18.55 118 ARG A N 1
ATOM 1237 C CA . ARG A 1 97 ? 36.135 25.885 92.105 1.00 16.78 118 ARG A CA 1
ATOM 1238 C C . ARG A 1 97 ? 35.053 26.415 93.032 1.00 16.86 118 ARG A C 1
ATOM 1239 O O . ARG A 1 97 ? 35.276 26.471 94.246 1.00 16.94 118 ARG A O 1
ATOM 1260 N N . TYR A 1 98 ? 33.902 26.810 92.498 1.00 18.67 119 TYR A N 1
ATOM 1261 C CA . TYR A 1 98 ? 32.824 27.386 93.288 1.00 18.45 119 TYR A CA 1
ATOM 1262 C C . TYR A 1 98 ? 31.566 26.548 93.124 1.00 16.94 119 TYR A C 1
ATOM 1263 O O . TYR A 1 98 ? 31.204 26.165 92.006 1.00 17.32 119 TYR A O 1
ATOM 1281 N N . ALA A 1 99 ? 30.904 26.264 94.232 1.00 17.21 120 ALA A N 1
ATOM 1282 C CA . ALA A 1 99 ? 29.642 25.559 94.152 1.00 17.45 120 ALA A CA 1
ATOM 1283 C C . ALA A 1 99 ? 28.609 26.436 93.450 1.00 18.68 120 ALA A C 1
ATOM 1284 O O . ALA A 1 99 ? 28.566 27.648 93.677 1.00 17.69 120 ALA A O 1
ATOM 1291 N N . PRO A 1 100 ? 27.773 25.863 92.593 1.00 17.69 121 PRO A N 1
ATOM 1292 C CA . PRO A 1 100 ? 26.616 26.615 92.092 1.00 19.39 121 PRO A CA 1
ATOM 1293 C C . PRO A 1 100 ? 25.602 26.846 93.199 1.00 18.23 121 PRO A C 1
ATOM 1294 O O . PRO A 1 100 ? 25.838 26.463 94.348 1.00 17.10 121 PRO A O 1
ATOM 1305 N N . ALA A 1 101 ? 24.492 27.501 92.873 1.00 16.67 122 ALA A N 1
ATOM 1306 C CA . ALA A 1 101 ? 23.413 27.754 93.818 1.00 17.37 122 ALA A CA 1
ATOM 1307 C C . ALA A 1 101 ? 22.102 27.327 93.179 1.00 19.88 122 ALA A C 1
ATOM 1308 O O . ALA A 1 101 ? 21.941 27.410 91.960 1.00 21.12 122 ALA A O 1
ATOM 1315 N N . ALA A 1 102 ? 21.153 26.886 94.001 1.00 16.58 123 ALA A N 1
ATOM 1316 C CA . ALA A 1 102 ? 19.915 26.345 93.466 1.00 16.16 123 ALA A CA 1
ATOM 1317 C C . ALA A 1 102 ? 18.730 26.769 94.315 1.00 16.21 123 ALA A C 1
ATOM 1318 O O . ALA A 1 102 ? 18.834 26.924 95.533 1.00 16.40 123 ALA A O 1
ATOM 1325 N N . ALA A 1 103 ? 17.592 26.935 93.651 1.00 16.38 124 ALA A N 1
ATOM 1326 C CA . ALA A 1 103 ? 16.336 27.261 94.309 1.00 17.12 124 ALA A CA 1
ATOM 1327 C C . ALA A 1 103 ? 15.248 27.263 93.252 1.00 17.18 124 ALA A C 1
ATOM 1328 O O . ALA A 1 103 ? 15.530 27.320 92.052 1.00 19.05 124 ALA A O 1
ATOM 1335 N N . ASP A 1 104 ? 14.000 27.201 93.712 1.00 20.51 125 ASP A N 1
ATOM 1336 C CA . ASP A 1 104 ? 12.847 27.390 92.835 1.00 23.89 125 ASP A CA 1
ATOM 1337 C C . ASP A 1 104 ? 12.669 28.891 92.651 1.00 24.94 125 ASP A C 1
ATOM 1338 O O . ASP A 1 104 ? 12.067 29.567 93.487 1.00 25.88 125 ASP A O 1
ATOM 1347 N N . LEU A 1 105 ? 13.212 29.416 91.555 1.00 25.00 126 LEU A N 1
ATOM 1348 C CA . LEU A 1 105 ? 13.306 30.859 91.381 1.00 25.09 126 LEU A CA 1
ATOM 1349 C C . LEU A 1 105 ? 12.026 31.466 90.821 1.00 24.43 126 LEU A C 1
ATOM 1350 O O . LEU A 1 105 ? 11.724 32.629 91.111 1.00 25.50 126 LEU A O 1
ATOM 1366 N N . ASP A 1 106 ? 11.270 30.717 90.023 1.00 25.19 127 ASP A N 1
ATOM 1367 C CA . ASP A 1 106 ? 10.063 31.238 89.396 1.00 26.55 127 ASP A CA 1
ATOM 1368 C C . ASP A 1 106 ? 8.784 30.698 90.013 1.00 27.45 127 ASP A C 1
ATOM 1369 O O . ASP A 1 106 ? 7.696 31.053 89.553 1.00 32.01 127 ASP A O 1
ATOM 1378 N N . GLY A 1 107 ? 8.881 29.856 91.038 1.00 27.36 128 GLY A N 1
ATOM 1379 C CA . GLY A 1 107 ? 7.702 29.400 91.751 1.00 28.54 128 GLY A CA 1
ATOM 1380 C C . GLY A 1 107 ? 6.864 28.372 91.022 1.00 33.99 128 GLY A C 1
ATOM 1381 O O . GLY A 1 107 ? 5.663 28.269 91.287 1.00 33.80 128 GLY A O 1
ATOM 1385 N N . ASP A 1 108 ? 7.460 27.596 90.116 1.00 33.10 129 ASP A N 1
ATOM 1386 C CA . ASP A 1 108 ? 6.726 26.559 89.402 1.00 30.43 129 ASP A CA 1
ATOM 1387 C C . ASP A 1 108 ? 6.835 25.196 90.077 1.00 30.09 129 ASP A C 1
ATOM 1388 O O . ASP A 1 108 ? 6.347 24.205 89.526 1.00 33.04 129 ASP A O 1
ATOM 1397 N N . GLY A 1 109 ? 7.441 25.128 91.262 1.00 28.61 130 GLY A N 1
ATOM 1398 C CA . GLY A 1 109 ? 7.592 23.884 91.986 1.00 33.20 130 GLY A CA 1
ATOM 1399 C C . GLY A 1 109 ? 8.816 23.070 91.623 1.00 37.39 130 GLY A C 1
ATOM 1400 O O . GLY A 1 109 ? 8.978 21.960 92.149 1.00 44.01 130 GLY A O 1
ATOM 1404 N N . LEU A 1 110 ? 9.681 23.579 90.752 1.00 30.03 131 LEU A N 1
ATOM 1405 C CA . LEU A 1 110 ? 10.853 22.858 90.282 1.00 25.42 131 LEU A CA 1
ATOM 1406 C C . LEU A 1 110 ? 12.100 23.690 90.544 1.00 23.18 131 LEU A C 1
ATOM 1407 O O . LEU A 1 110 ? 12.075 24.921 90.446 1.00 24.81 131 LEU A O 1
ATOM 1423 N N . ILE A 1 111 ? 13.196 23.002 90.847 1.00 22.16 132 ILE A N 1
ATOM 1424 C CA . ILE A 1 111 ? 14.457 23.644 91.202 1.00 22.42 132 ILE A CA 1
ATOM 1425 C C . ILE A 1 111 ? 15.155 24.141 89.945 1.00 21.77 132 ILE A C 1
ATOM 1426 O O . ILE A 1 111 ? 15.250 23.418 88.946 1.00 24.59 132 ILE A O 1
ATOM 1442 N N . GLU A 1 112 ? 15.680 25.367 90.009 1.00 20.35 133 GLU A N 1
ATOM 1443 C CA . GLU A 1 112 ? 16.614 25.905 89.027 1.00 19.50 133 GLU A CA 1
ATOM 1444 C C . GLU A 1 112 ? 18.022 25.934 89.615 1.00 19.99 133 GLU A C 1
ATOM 1445 O O . GLU A 1 112 ? 18.200 26.081 90.825 1.00 20.76 133 GLU A O 1
ATOM 1457 N N . ILE A 1 113 ? 19.025 25.825 88.745 1.00 18.41 134 ILE A N 1
ATOM 1458 C CA . ILE A 1 113 ? 20.425 25.725 89.152 1.00 20.52 134 ILE A CA 1
ATOM 1459 C C . ILE A 1 113 ? 21.193 26.870 88.508 1.00 19.55 134 ILE A C 1
ATOM 1460 O O . ILE A 1 113 ? 21.245 26.965 87.278 1.00 19.31 134 ILE A O 1
ATOM 1476 N N . VAL A 1 114 ? 21.813 27.716 89.332 1.00 17.48 135 VAL A N 1
ATOM 1477 C CA . VAL A 1 114 ? 22.468 28.939 88.874 1.00 15.71 135 VAL A CA 1
ATOM 1478 C C . VAL A 1 114 ? 23.975 28.737 88.924 1.00 16.35 135 VAL A C 1
ATOM 1479 O O . VAL A 1 114 ? 24.518 28.295 89.945 1.00 17.95 135 VAL A O 1
ATOM 1492 N N . SER A 1 115 ? 24.654 29.073 87.831 1.00 14.39 136 SER A N 1
ATOM 1493 C CA . SER A 1 115 ? 26.104 28.924 87.774 1.00 16.39 136 SER A CA 1
ATOM 1494 C C . SER A 1 115 ? 26.660 29.777 86.644 1.00 17.72 136 SER A C 1
ATOM 1495 O O . SER A 1 115 ? 25.918 30.311 85.815 1.00 18.76 136 SER A O 1
ATOM 1503 N N . THR A 1 116 ? 27.988 29.871 86.604 1.00 17.30 137 THR A N 1
ATOM 1504 C CA . THR A 1 116 ? 28.673 30.480 85.472 1.00 17.15 137 THR A CA 1
ATOM 1505 C C . THR A 1 116 ? 30.091 29.925 85.410 1.00 18.45 137 THR A C 1
ATOM 1506 O O . THR A 1 116 ? 30.514 29.136 86.263 1.00 18.45 137 THR A O 1
ATOM 1517 N N . SER A 1 117 ? 30.818 30.337 84.373 1.00 15.62 138 SER A N 1
ATOM 1518 C CA . SER A 1 117 ? 32.231 30.028 84.226 1.00 20.32 138 SER A CA 1
ATOM 1519 C C . SER A 1 117 ? 32.928 31.233 83.616 1.00 21.57 138 SER A C 1
ATOM 1520 O O . SER A 1 117 ? 32.288 32.193 83.181 1.00 19.78 138 SER A O 1
ATOM 1528 N N . ALA A 1 118 ? 34.258 31.167 83.564 1.00 20.28 139 ALA A N 1
ATOM 1529 C CA . ALA A 1 118 ? 35.023 32.213 82.905 1.00 18.78 139 ALA A CA 1
ATOM 1530 C C . ALA A 1 118 ? 34.943 32.115 81.392 1.00 21.30 139 ALA A C 1
ATOM 1531 O O . ALA A 1 118 ? 35.430 33.017 80.704 1.00 23.72 139 ALA A O 1
ATOM 1538 N N . LEU A 1 119 ? 34.350 31.044 80.865 1.00 21.26 140 LEU A N 1
ATOM 1539 C CA . LEU A 1 119 ? 34.305 30.783 79.436 1.00 23.52 140 LEU A CA 1
ATOM 1540 C C . LEU A 1 119 ? 33.008 31.249 78.785 1.00 25.23 140 LEU A C 1
ATOM 1541 O O . LEU A 1 119 ? 32.893 31.171 77.559 1.00 26.15 140 LEU A O 1
ATOM 1557 N N . THR A 1 120 ? 32.033 31.705 79.570 1.00 20.89 141 THR A N 1
ATOM 1558 C CA . THR A 1 120 ? 30.746 32.146 79.057 1.00 20.77 141 THR A CA 1
ATOM 1559 C C . THR A 1 120 ? 30.474 33.585 79.484 1.00 19.05 141 THR A C 1
ATOM 1560 O O . THR A 1 120 ? 30.892 34.002 80.570 1.00 19.47 141 THR A O 1
ATOM 1571 N N . PRO A 1 121 ? 29.776 34.369 78.662 1.00 19.52 142 PRO A N 1
ATOM 1572 C CA . PRO A 1 121 ? 29.363 35.713 79.087 1.00 19.69 142 PRO A CA 1
ATOM 1573 C C . PRO A 1 121 ? 28.077 35.748 79.898 1.00 18.12 142 PRO A C 1
ATOM 1574 O O . PRO A 1 121 ? 27.611 36.841 80.233 1.00 18.10 142 PRO A O 1
ATOM 1585 N N . TYR A 1 122 ? 27.513 34.590 80.242 1.00 17.03 143 TYR A N 1
ATOM 1586 C CA . TYR A 1 122 ? 26.204 34.504 80.874 1.00 17.70 143 TYR A CA 1
ATOM 1587 C C . TYR A 1 122 ? 26.271 33.807 82.224 1.00 18.43 143 TYR A C 1
ATOM 1588 O O . TYR A 1 122 ? 27.057 32.878 82.430 1.00 18.09 143 TYR A O 1
ATOM 1606 N N . ILE A 1 123 ? 25.423 34.270 83.139 1.00 17.22 144 ILE A N 1
ATOM 1607 C CA . ILE A 1 123 ? 24.959 33.410 84.219 1.00 17.85 144 ILE A CA 1
ATOM 1608 C C . ILE A 1 123 ? 23.953 32.431 83.623 1.00 19.57 144 ILE A C 1
ATOM 1609 O O . ILE A 1 123 ? 22.948 32.835 83.025 1.00 18.64 144 ILE A O 1
ATOM 1625 N N . ASN A 1 124 ? 24.237 31.140 83.752 1.00 17.58 145 ASN A N 1
ATOM 1626 C CA . ASN A 1 124 ? 23.385 30.094 83.208 1.00 19.74 145 ASN A CA 1
ATOM 1627 C C . ASN A 1 124 ? 22.443 29.584 84.284 1.00 18.60 145 ASN A C 1
ATOM 1628 O O . ASN A 1 124 ? 22.881 29.226 85.379 1.00 19.12 145 ASN A O 1
ATOM 1639 N N . ILE A 1 125 ? 21.155 29.535 83.966 1.00 17.00 146 ILE A N 1
ATOM 1640 C CA . ILE A 1 125 ? 20.158 29.026 84.890 1.00 17.73 146 ILE A CA 1
ATOM 1641 C C . ILE A 1 125 ? 19.533 27.792 84.252 1.00 17.22 146 ILE A C 1
ATOM 1642 O O . ILE A 1 125 ? 18.836 27.895 83.234 1.00 18.86 146 ILE A O 1
ATOM 1658 N N . LEU A 1 126 ? 19.798 26.627 84.841 1.00 17.44 147 LEU A N 1
ATOM 1659 C CA . LEU A 1 126 ? 19.304 25.356 84.328 1.00 19.20 147 LEU A CA 1
ATOM 1660 C C . LEU A 1 126 ? 18.008 24.965 85.026 1.00 20.07 147 LEU A C 1
ATOM 1661 O O . LEU A 1 126 ? 17.776 25.322 86.187 1.00 21.09 147 LEU A O 1
ATOM 1677 N N . ASP A 1 127 ? 17.173 24.206 84.312 1.00 18.07 148 ASP A N 1
ATOM 1678 C CA . ASP A 1 127 ? 16.042 23.535 84.934 1.00 21.51 148 ASP A CA 1
ATOM 1679 C C . ASP A 1 127 ? 16.528 22.268 85.636 1.00 22.01 148 ASP A C 1
ATOM 1680 O O . ASP A 1 127 ? 17.713 21.919 85.598 1.00 21.95 148 ASP A O 1
ATOM 1689 N N . HIS A 1 128 ? 15.597 21.563 86.286 1.00 21.19 149 HIS A N 1
ATOM 1690 C CA . HIS A 1 128 ? 15.965 20.439 87.146 1.00 23.75 149 HIS A CA 1
ATOM 1691 C C . HIS A 1 128 ? 16.484 19.238 86.365 1.00 22.41 149 HIS A C 1
ATOM 1692 O O . HIS A 1 128 ? 16.965 18.281 86.981 1.00 24.15 149 HIS A O 1
ATOM 1706 N N . GLN A 1 129 ? 16.404 19.263 85.042 1.00 19.20 150 GLN A N 1
ATOM 1707 C CA . GLN A 1 129 ? 16.937 18.205 84.201 1.00 22.81 150 GLN A CA 1
ATOM 1708 C C . GLN A 1 129 ? 18.291 18.555 83.596 1.00 25.34 150 GLN A C 1
ATOM 1709 O O . GLN A 1 129 ? 18.824 17.769 82.807 1.00 22.98 150 GLN A O 1
ATOM 1723 N N . GLY A 1 130 ? 18.857 19.709 83.945 1.00 24.65 151 GLY A N 1
ATOM 1724 C CA . GLY A 1 130 ? 20.164 20.097 83.460 1.00 22.18 151 GLY A CA 1
ATOM 1725 C C . GLY A 1 130 ? 20.158 20.873 82.165 1.00 21.92 151 GLY A C 1
ATOM 1726 O O . GLY A 1 130 ? 21.231 21.090 81.589 1.00 20.91 151 GLY A O 1
ATOM 1730 N N . ASN A 1 131 ? 18.993 21.299 81.687 1.00 20.24 152 ASN A N 1
ATOM 1731 C CA . ASN A 1 131 ? 18.891 22.030 80.437 1.00 22.01 152 ASN A CA 1
ATOM 1732 C C . ASN A 1 131 ? 18.746 23.522 80.699 1.00 22.35 152 ASN A C 1
ATOM 1733 O O . ASN A 1 131 ? 18.118 23.946 81.674 1.00 18.83 152 ASN A O 1
ATOM 1744 N N . ILE A 1 132 ? 19.318 24.316 79.794 1.00 22.94 153 ILE A N 1
ATOM 1745 C CA . ILE A 1 132 ? 19.305 25.762 79.953 1.00 26.15 153 ILE A CA 1
ATOM 1746 C C . ILE A 1 132 ? 17.869 26.259 79.944 1.00 23.92 153 ILE A C 1
ATOM 1747 O O . ILE A 1 132 ? 17.055 25.857 79.105 1.00 21.97 153 ILE A O 1
ATOM 1763 N N . LYS A 1 133 ? 17.555 27.142 80.883 1.00 20.24 154 LYS A N 1
ATOM 1764 C CA . LYS A 1 133 ? 16.234 27.743 81.004 1.00 23.76 154 LYS A CA 1
ATOM 1765 C C . LYS A 1 133 ? 16.284 29.256 80.869 1.00 21.59 154 LYS A C 1
ATOM 1766 O O . LYS A 1 133 ? 15.483 29.832 80.125 1.00 21.47 154 LYS A O 1
ATOM 1785 N N . LYS A 1 134 ? 17.207 29.914 81.570 1.00 20.97 155 LYS A N 1
ATOM 1786 C CA . LYS A 1 134 ? 17.416 31.346 81.427 1.00 20.46 155 LYS A CA 1
ATOM 1787 C C . LYS A 1 134 ? 18.906 31.640 81.390 1.00 21.99 155 LYS A C 1
ATOM 1788 O O . LYS A 1 134 ? 19.732 30.873 81.899 1.00 19.16 155 LYS A O 1
ATOM 1807 N N . GLN A 1 135 ? 19.237 32.772 80.774 1.00 18.24 156 GLN A N 1
ATOM 1808 C CA . GLN A 1 135 ? 20.589 33.302 80.773 1.00 19.39 156 GLN A CA 1
ATOM 1809 C C . GLN A 1 135 ? 20.528 34.791 81.073 1.00 20.31 156 GLN A C 1
ATOM 1810 O O . GLN A 1 135 ? 19.628 35.494 80.602 1.00 20.59 156 GLN A O 1
ATOM 1824 N N . LEU A 1 136 ? 21.478 35.259 81.877 1.00 17.57 157 LEU A N 1
ATOM 1825 C CA . LEU A 1 136 ? 21.601 36.670 82.234 1.00 17.16 157 LEU A CA 1
ATOM 1826 C C . LEU A 1 136 ? 23.006 37.127 81.872 1.00 17.03 157 LEU A C 1
ATOM 1827 O O . LEU A 1 136 ? 23.990 36.538 82.333 1.00 17.23 157 LEU A O 1
ATOM 1843 N N . LEU A 1 137 ? 23.098 38.163 81.043 1.00 17.67 158 LEU A N 1
ATOM 1844 C CA . LEU A 1 137 ? 24.396 38.663 80.610 1.00 18.00 158 LEU A CA 1
ATOM 1845 C C . LEU A 1 137 ? 25.155 39.251 81.793 1.00 18.18 158 LEU A C 1
ATOM 1846 O O . LEU A 1 137 ? 24.625 40.089 82.529 1.00 17.09 158 LEU A O 1
ATOM 1862 N N . LYS A 1 138 ? 26.406 38.831 81.960 1.00 16.72 159 LYS A N 1
ATOM 1863 C CA . LYS A 1 138 ? 27.181 39.221 83.125 1.00 18.28 159 LYS A CA 1
ATOM 1864 C C . LYS A 1 138 ? 27.771 40.619 82.960 1.00 20.52 159 LYS A C 1
ATOM 1865 O O . LYS A 1 138 ? 27.958 41.128 81.850 1.00 17.45 159 LYS A O 1
ATOM 1884 N N . SER A 1 139 ? 28.097 41.227 84.101 1.00 20.34 160 SER A N 1
ATOM 1885 C CA . SER A 1 139 ? 28.752 42.528 84.103 1.00 20.34 160 SER A CA 1
ATOM 1886 C C . SER A 1 139 ? 30.187 42.422 83.604 1.00 20.28 160 SER A C 1
ATOM 1887 O O . SER A 1 139 ? 30.616 43.199 82.743 1.00 20.10 160 SER A O 1
ATOM 1895 N N . ALA A 1 140 ? 30.949 41.483 84.146 1.00 19.61 161 ALA A N 1
ATOM 1896 C CA . ALA A 1 140 ? 32.356 41.330 83.817 1.00 24.16 161 ALA A CA 1
ATOM 1897 C C . ALA A 1 140 ? 32.555 40.086 82.957 1.00 24.93 161 ALA A C 1
ATOM 1898 O O . ALA A 1 140 ? 31.625 39.315 82.700 1.00 23.30 161 ALA A O 1
ATOM 1905 N N . SER A 1 141 ? 33.788 39.893 82.511 1.00 24.76 162 SER A N 1
ATOM 1906 C CA . SER A 1 141 ? 34.142 38.7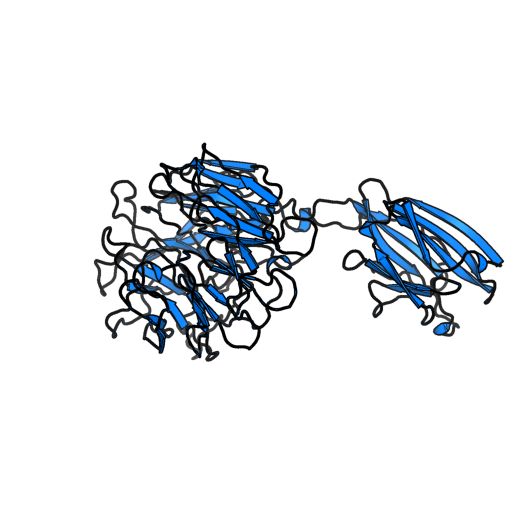24 81.726 1.00 33.06 162 SER A CA 1
ATOM 1907 C C . SER A 1 141 ? 35.360 38.056 82.342 1.00 30.66 162 SER A C 1
ATOM 1908 O O . SER A 1 141 ? 36.124 38.669 83.097 1.00 31.36 162 SER A O 1
ATOM 1916 N N . GLY A 1 142 ? 35.516 36.773 82.036 1.00 26.25 163 GLY A N 1
ATOM 1917 C CA . GLY A 1 142 ? 36.682 36.053 82.503 1.00 27.70 163 GLY A CA 1
ATOM 1918 C C . GLY A 1 142 ? 36.642 35.781 83.998 1.00 25.89 163 GLY A C 1
ATOM 1919 O O . GLY A 1 142 ? 35.577 35.665 84.622 1.00 19.29 163 GLY A O 1
ATOM 1923 N N . TRP A 1 143 ? 37.839 35.677 84.582 1.00 24.51 164 TRP A N 1
ATOM 1924 C CA . TRP A 1 143 ? 37.937 35.284 85.982 1.00 24.51 164 TRP A CA 1
ATOM 1925 C C . TRP A 1 143 ? 37.238 36.285 86.894 1.00 18.10 164 TRP A C 1
ATOM 1926 O O . TRP A 1 143 ? 36.757 35.908 87.968 1.00 20.60 164 TRP A O 1
ATOM 1947 N N . ARG A 1 144 ? 37.141 37.551 86.478 1.00 17.96 165 ARG A N 1
ATOM 1948 C CA . ARG A 1 144 ? 36.499 38.570 87.303 1.00 19.17 165 ARG A CA 1
ATOM 1949 C C . ARG A 1 144 ? 34.992 38.370 87.442 1.00 17.68 165 ARG A C 1
ATOM 1950 O O . ARG A 1 144 ? 34.366 39.060 88.256 1.00 18.73 165 ARG A O 1
ATOM 1954 N N . SER A 1 145 ? 34.400 37.441 86.692 1.00 17.91 166 SER A N 1
ATOM 1955 C CA . SER A 1 145 ? 32.964 37.186 86.750 1.00 17.54 166 SER A CA 1
ATOM 1956 C C . SER A 1 145 ? 32.628 35.869 87.437 1.00 19.13 166 SER A C 1
ATOM 1957 O O . SER A 1 145 ? 31.472 35.438 87.395 1.00 20.03 166 SER A O 1
ATOM 1965 N N . VAL A 1 146 ? 33.606 35.228 88.066 1.00 15.83 167 VAL A N 1
ATOM 1966 C CA . VAL A 1 146 ? 33.457 33.894 88.630 1.00 17.16 167 VAL A CA 1
ATOM 1967 C C . VAL A 1 146 ? 33.650 33.974 90.138 1.00 17.54 167 VAL A C 1
ATOM 1968 O O . VAL A 1 146 ? 34.676 34.471 90.616 1.00 17.90 167 VAL A O 1
ATOM 1981 N N . GLY A 1 147 ? 32.676 33.463 90.877 1.00 17.19 168 GLY A N 1
ATOM 1982 C CA . GLY A 1 147 ? 32.810 33.353 92.315 1.00 15.91 168 GLY A CA 1
ATOM 1983 C C . GLY A 1 147 ? 31.596 32.682 92.910 1.00 16.12 168 GLY A C 1
ATOM 1984 O O . GLY A 1 147 ? 30.846 31.991 92.217 1.00 17.94 168 GLY A O 1
ATOM 1988 N N . ASP A 1 148 ? 31.403 32.890 94.205 1.00 17.11 169 ASP A N 1
ATOM 1989 C CA . ASP A 1 148 ? 30.230 32.342 94.861 1.00 18.40 169 ASP A CA 1
ATOM 1990 C C . ASP A 1 148 ? 28.972 33.024 94.342 1.00 19.10 169 ASP A C 1
ATOM 1991 O O . ASP A 1 148 ? 28.995 34.172 93.882 1.00 18.57 169 ASP A O 1
ATOM 2000 N N . ILE A 1 149 ? 27.868 32.287 94.394 1.00 15.52 170 ILE A N 1
ATOM 2001 C CA . ILE A 1 149 ? 26.551 32.807 94.060 1.00 17.11 170 ILE A CA 1
ATOM 2002 C C . ILE A 1 149 ? 25.633 32.539 95.242 1.00 18.26 170 ILE A C 1
ATOM 2003 O O . ILE A 1 149 ? 25.580 31.412 95.748 1.00 18.13 170 ILE A O 1
ATOM 2019 N N . ALA A 1 150 ? 24.928 33.575 95.689 1.00 15.93 171 ALA A N 1
ATOM 2020 C CA . ALA A 1 150 ? 23.916 33.448 96.724 1.00 18.56 171 ALA A CA 1
ATOM 2021 C C . ALA A 1 150 ? 22.585 33.943 96.169 1.00 19.39 171 ALA A C 1
ATOM 2022 O O . ALA A 1 150 ? 22.547 34.805 95.283 1.00 20.18 171 ALA A O 1
ATOM 2029 N N . LEU A 1 151 ? 21.497 33.384 96.688 1.00 14.54 172 LEU A N 1
ATOM 2030 C CA . LEU A 1 151 ? 20.150 33.653 96.193 1.00 17.81 172 LEU A CA 1
ATOM 2031 C C . LEU A 1 151 ? 19.288 34.178 97.330 1.00 20.35 172 LEU A C 1
ATOM 2032 O O . LEU A 1 151 ? 19.147 33.512 98.362 1.00 20.79 172 LEU A O 1
ATOM 2048 N N . ALA A 1 152 ? 18.687 35.350 97.130 1.00 19.68 173 ALA A N 1
ATOM 2049 C CA . ALA A 1 152 ? 17.833 35.938 98.155 1.00 20.10 173 ALA A CA 1
ATOM 2050 C C . ALA A 1 152 ? 16.925 36.981 97.529 1.00 20.29 173 ALA A C 1
ATOM 2051 O O . ALA A 1 152 ? 17.258 37.579 96.501 1.00 19.02 173 ALA A O 1
ATOM 2058 N N . ASP A 1 153 ? 15.771 37.192 98.162 1.00 20.85 174 ASP A N 1
ATOM 2059 C CA . ASP A 1 153 ? 14.919 38.338 97.851 1.00 22.14 174 ASP A CA 1
ATOM 2060 C C . ASP A 1 153 ? 15.380 39.474 98.752 1.00 22.29 174 ASP A C 1
ATOM 2061 O O . ASP A 1 153 ? 15.016 39.534 99.930 1.00 22.26 174 ASP A O 1
ATOM 2070 N N . ILE A 1 154 ? 16.184 40.387 98.199 1.00 19.95 175 ILE A N 1
ATOM 2071 C CA . ILE A 1 154 ? 16.871 41.368 99.034 1.00 20.10 175 ILE A CA 1
ATOM 2072 C C . ILE A 1 154 ? 16.084 42.654 99.214 1.00 21.02 175 ILE A C 1
ATOM 2073 O O . ILE A 1 154 ? 16.437 43.459 100.090 1.00 22.79 175 ILE A O 1
ATOM 2089 N N . ASN A 1 155 ? 15.032 42.876 98.423 1.00 20.80 176 ASN A N 1
ATOM 2090 C CA . ASN A 1 155 ? 14.199 44.063 98.556 1.00 22.69 176 ASN A CA 1
ATOM 2091 C C . ASN A 1 155 ? 12.746 43.749 98.879 1.00 23.37 176 ASN A C 1
ATOM 2092 O O . ASN A 1 155 ? 11.949 44.680 99.020 1.00 24.46 176 ASN A O 1
ATOM 2103 N N . GLY A 1 156 ? 12.381 42.477 98.998 1.00 25.95 177 GLY A N 1
ATOM 2104 C CA . GLY A 1 156 ? 11.045 42.108 99.417 1.00 28.17 177 GLY A CA 1
ATOM 2105 C C . GLY A 1 156 ? 9.964 42.297 98.379 1.00 30.20 177 GLY A C 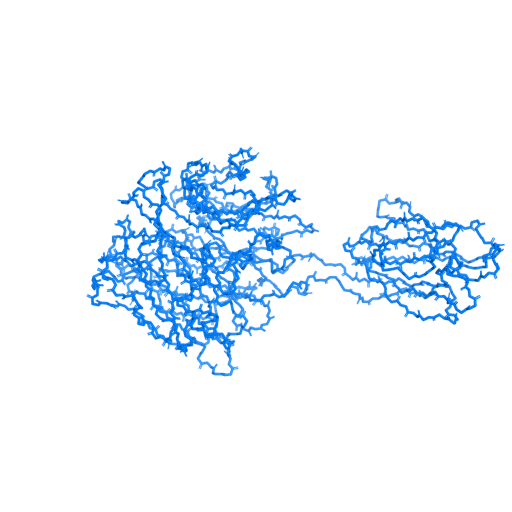1
ATOM 2106 O O . GLY A 1 156 ? 8.790 42.403 98.743 1.00 31.19 177 GLY A O 1
ATOM 2110 N N . ASP A 1 157 ? 10.309 42.336 97.094 1.00 30.02 178 ASP A N 1
ATOM 2111 C CA . ASP A 1 157 ? 9.305 42.535 96.057 1.00 33.03 178 ASP A CA 1
ATOM 2112 C C . ASP A 1 157 ? 8.787 41.225 95.472 1.00 36.59 178 ASP A C 1
ATOM 2113 O O . ASP A 1 157 ? 8.047 41.254 94.485 1.00 41.23 178 ASP A O 1
ATOM 2122 N N . GLY A 1 158 ? 9.149 40.084 96.056 1.00 35.09 179 GLY A N 1
ATOM 2123 C CA . GLY A 1 158 ? 8.689 38.798 95.583 1.00 37.27 179 GLY A CA 1
ATOM 2124 C C . GLY A 1 158 ? 9.557 38.151 94.521 1.00 35.72 179 GLY A C 1
ATOM 2125 O O . GLY A 1 158 ? 9.412 36.948 94.276 1.00 37.25 179 GLY A O 1
ATOM 2129 N N . ASN A 1 159 ? 10.445 38.909 93.881 1.00 33.81 180 ASN A N 1
ATOM 2130 C CA . ASN A 1 159 ? 11.391 38.377 92.909 1.00 36.17 180 ASN A CA 1
ATOM 2131 C C . ASN A 1 159 ? 12.730 38.088 93.580 1.00 30.54 180 ASN A C 1
ATOM 2132 O O . ASN A 1 159 ? 13.106 38.738 94.560 1.00 27.77 180 ASN A O 1
ATOM 2143 N N . ILE A 1 160 ? 13.454 37.105 93.041 1.00 25.10 181 ILE A N 1
ATOM 2144 C CA . ILE A 1 160 ? 14.684 36.611 93.657 1.00 23.58 181 ILE A CA 1
ATOM 2145 C C . ILE A 1 160 ? 15.878 37.275 92.992 1.00 23.00 181 ILE A C 1
ATOM 2146 O O . ILE A 1 160 ? 15.972 37.319 91.757 1.00 21.93 181 ILE A O 1
ATOM 2162 N N . GLU A 1 161 ? 16.798 37.773 93.809 1.00 20.29 182 GLU A N 1
ATOM 2163 C CA . GLU A 1 161 ? 18.038 38.360 93.335 1.00 19.99 182 GLU A CA 1
ATOM 2164 C C . GLU A 1 161 ? 19.180 37.354 93.434 1.00 19.31 182 GLU A C 1
ATOM 2165 O O . GLU A 1 161 ? 19.172 36.442 94.269 1.00 19.23 182 GLU A O 1
ATOM 2177 N N . ILE A 1 162 ? 20.165 37.538 92.565 1.00 18.10 183 ILE A N 1
ATOM 2178 C CA . ILE A 1 162 ? 21.315 36.655 92.431 1.00 19.48 183 ILE A CA 1
ATOM 2179 C C . ILE A 1 162 ? 22.553 37.483 92.754 1.00 15.51 183 ILE A C 1
ATOM 2180 O O . ILE A 1 162 ? 22.848 38.462 92.056 1.00 17.29 183 ILE A O 1
ATOM 2196 N N . LEU A 1 163 ? 23.255 37.115 93.823 1.00 14.72 184 LEU A N 1
ATOM 2197 C CA . LEU A 1 163 ? 24.452 37.824 94.264 1.00 17.14 184 LEU A CA 1
ATOM 2198 C C . LEU A 1 163 ? 25.666 37.067 93.735 1.00 19.12 184 LEU A C 1
ATOM 2199 O O . LEU A 1 163 ? 26.009 35.998 94.250 1.00 22.41 184 LEU A O 1
ATOM 2215 N N . ALA A 1 164 ? 26.322 37.624 92.722 1.00 17.48 185 ALA A N 1
ATOM 2216 C CA . ALA A 1 164 ? 27.419 36.954 92.035 1.00 17.82 185 ALA A CA 1
ATOM 2217 C C . ALA A 1 164 ? 28.709 37.751 92.202 1.00 17.61 185 ALA A C 1
ATOM 2218 O O . ALA A 1 164 ? 28.740 38.807 92.835 1.00 17.71 185 ALA A O 1
ATOM 2225 N N . ALA A 1 165 ? 29.778 37.248 91.580 1.00 17.15 186 ALA A N 1
ATOM 2226 C CA . ALA A 1 165 ? 31.111 37.788 91.832 1.00 18.31 186 ALA A CA 1
ATOM 2227 C C . ALA A 1 165 ? 31.282 39.198 91.284 1.00 17.99 186 ALA A C 1
ATOM 2228 O O . ALA A 1 165 ? 32.114 39.957 91.794 1.00 18.15 186 ALA A O 1
ATOM 2235 N N . ASP A 1 166 ? 30.536 39.559 90.240 1.00 15.70 187 ASP A N 1
ATOM 2236 C CA . ASP A 1 166 ? 30.734 40.827 89.549 1.00 17.58 187 ASP A CA 1
ATOM 2237 C C . ASP A 1 166 ? 29.538 41.761 89.649 1.00 17.65 187 ASP A C 1
ATOM 2238 O O . ASP A 1 166 ? 29.536 42.816 88.997 1.00 15.54 187 ASP A O 1
ATOM 2247 N N . GLY A 1 167 ? 28.533 41.410 90.434 1.00 17.59 188 GLY A N 1
ATOM 2248 C CA . GLY A 1 167 ? 27.365 42.252 90.574 1.00 20.95 188 GLY A CA 1
ATOM 2249 C C . GLY A 1 167 ? 26.193 41.489 91.150 1.00 18.48 188 GLY A C 1
ATOM 2250 O O . GLY A 1 167 ? 26.289 40.313 91.509 1.00 15.49 188 GLY A O 1
ATOM 2254 N N . VAL A 1 168 ? 25.074 42.202 91.225 1.00 18.35 189 VAL A N 1
ATOM 2255 C CA . VAL A 1 168 ? 23.808 41.681 91.725 1.00 15.73 189 VAL A CA 1
ATOM 2256 C C . VAL A 1 168 ? 22.817 41.709 90.579 1.00 17.54 189 VAL A C 1
ATOM 2257 O O . VAL A 1 168 ? 22.701 42.722 89.877 1.00 19.44 189 VAL A O 1
ATOM 2270 N N . TYR A 1 169 ? 22.101 40.605 90.405 1.00 16.88 190 TYR A N 1
ATOM 2271 C CA . TYR A 1 169 ? 21.215 40.389 89.276 1.00 17.51 190 TYR A CA 1
ATOM 2272 C C . TYR A 1 169 ? 19.807 40.062 89.758 1.00 19.07 190 TYR A C 1
ATOM 2273 O O . TYR A 1 169 ? 19.613 39.455 90.816 1.00 19.39 190 TYR A O 1
ATOM 2291 N N . SER A 1 170 ? 18.831 40.462 88.955 1.00 20.59 191 SER A N 1
ATOM 2292 C CA . SER A 1 170 ? 17.446 40.043 89.110 1.00 23.47 191 SER A CA 1
ATOM 2293 C C . SER A 1 170 ? 17.186 38.850 88.203 1.00 23.93 191 SER A C 1
ATOM 2294 O O . SER A 1 170 ? 17.573 38.863 87.030 1.00 19.29 191 SER A O 1
ATOM 2302 N N . TYR A 1 171 ? 16.525 37.826 88.745 1.00 23.59 192 TYR A N 1
ATOM 2303 C CA . TYR A 1 171 ? 16.165 36.670 87.929 1.00 23.79 192 TYR A CA 1
ATOM 2304 C C . TYR A 1 171 ? 15.387 37.094 86.691 1.00 22.30 192 TYR A C 1
ATOM 2305 O O . TYR A 1 171 ? 15.571 36.533 85.603 1.00 22.49 192 TYR A O 1
ATOM 2323 N N . GLU A 1 172 ? 14.532 38.103 86.832 1.00 22.39 193 GLU A N 1
ATOM 2324 C CA . GLU A 1 172 ? 13.672 38.562 85.752 1.00 24.54 193 GLU A CA 1
ATOM 2325 C C . GLU A 1 172 ? 14.365 39.560 84.830 1.00 25.74 193 GLU A C 1
ATOM 2326 O O . GLU A 1 172 ? 14.301 39.421 83.607 1.00 27.93 193 GLU A O 1
ATOM 2330 N N . SER A 1 173 ? 15.024 40.574 85.386 1.00 22.57 194 SER A N 1
ATOM 2331 C CA . SER A 1 173 ? 15.464 41.711 84.586 1.00 23.09 194 SER A CA 1
ATOM 2332 C C . SER A 1 173 ? 16.973 41.783 84.396 1.00 23.79 194 SER A C 1
ATOM 2333 O O . SER A 1 173 ? 17.446 42.671 83.681 1.00 27.62 194 SER A O 1
ATOM 2341 N N . GLY A 1 174 ? 17.740 40.885 85.004 1.00 19.62 195 GLY A N 1
ATOM 2342 C CA . GLY A 1 174 ? 19.171 40.854 84.778 1.00 18.59 195 GLY A CA 1
ATOM 2343 C C . GLY A 1 174 ? 19.957 41.778 85.689 1.00 17.68 195 GLY A C 1
ATOM 2344 O O . GLY A 1 174 ? 19.528 42.079 86.803 1.00 19.90 195 GLY A O 1
ATOM 2348 N N . LEU A 1 175 ? 21.105 42.245 85.207 1.00 18.58 196 LEU A N 1
ATOM 2349 C CA . LEU A 1 175 ? 22.040 43.004 86.033 1.00 17.80 196 LEU A CA 1
ATOM 2350 C C . LEU A 1 175 ? 21.361 44.217 86.664 1.00 18.25 196 LEU A C 1
ATOM 2351 O O . LEU A 1 175 ? 20.726 45.022 85.974 1.00 18.22 196 LEU A O 1
ATOM 2367 N N . LEU A 1 176 ? 21.508 44.346 87.983 1.00 17.20 197 LEU A N 1
ATOM 2368 C CA . LEU A 1 176 ? 21.005 45.490 88.743 1.00 18.73 197 LEU A CA 1
ATOM 2369 C C . LEU A 1 176 ? 22.102 46.493 89.074 1.00 20.10 197 LEU A C 1
ATOM 2370 O O . LEU A 1 176 ? 21.903 47.700 88.910 1.00 21.88 197 LEU A O 1
ATOM 2386 N N . PHE A 1 177 ? 23.244 46.020 89.572 1.00 18.21 198 PHE A N 1
ATOM 2387 C CA . PHE A 1 177 ? 24.413 46.869 89.730 1.00 20.29 198 PHE A CA 1
ATOM 2388 C C . PHE A 1 177 ? 25.660 46.003 89.699 1.00 17.57 198 PHE A C 1
ATOM 2389 O O . PHE A 1 177 ? 25.623 44.819 90.048 1.00 16.21 198 PHE A O 1
ATOM 2406 N N . SER A 1 178 ? 26.756 46.614 89.250 1.00 19.12 199 SER A N 1
ATOM 2407 C CA . SER A 1 178 ? 28.052 45.973 89.093 1.00 17.86 199 SER A CA 1
ATOM 2408 C C . SER A 1 178 ? 28.964 46.293 90.271 1.00 18.42 199 SER A C 1
ATOM 2409 O O . SER A 1 178 ? 28.872 47.366 90.879 1.00 18.12 199 SER A O 1
ATOM 2417 N N . HIS A 1 179 ? 29.872 45.365 90.565 1.00 17.98 200 HIS A N 1
ATOM 2418 C CA . HIS A 1 179 ? 30.967 45.652 91.483 1.00 18.26 200 HIS A CA 1
ATOM 2419 C C . HIS A 1 179 ? 32.191 44.849 91.067 1.00 18.92 200 HIS A C 1
ATOM 2420 O O . HIS A 1 179 ? 32.103 43.881 90.301 1.00 17.06 200 HIS A O 1
ATOM 2434 N N . ASP A 1 180 ? 33.345 45.298 91.558 1.00 19.30 201 ASP A N 1
ATOM 2435 C CA . ASP A 1 180 ? 34.606 44.606 91.342 1.00 24.67 201 ASP A CA 1
ATOM 2436 C C . ASP A 1 180 ? 34.518 43.169 91.844 1.00 20.25 201 ASP A C 1
ATOM 2437 O O . ASP A 1 180 ? 33.722 42.837 92.724 1.00 17.66 201 ASP A O 1
ATOM 2446 N N . TRP A 1 181 ? 35.382 42.321 91.295 1.00 18.80 202 TRP A N 1
ATOM 2447 C CA . TRP A 1 181 ? 35.358 40.901 91.621 1.00 17.59 202 TRP A CA 1
ATOM 2448 C C . TRP A 1 181 ? 35.328 40.664 93.123 1.00 17.32 202 TRP A C 1
ATOM 2449 O O . TRP A 1 181 ? 36.136 41.217 93.879 1.00 17.55 202 TRP A O 1
ATOM 2470 N N . ALA A 1 182 ? 34.399 39.816 93.544 1.00 16.62 203 ALA A N 1
ATOM 2471 C CA . ALA A 1 182 ? 34.305 39.402 94.935 1.00 18.03 203 ALA A CA 1
ATOM 2472 C C . ALA A 1 182 ? 34.089 37.893 94.983 1.00 17.88 203 ALA A C 1
ATOM 2473 O O . ALA A 1 182 ? 33.099 37.402 94.424 1.00 17.95 203 ALA A O 1
ATOM 2480 N N . PRO A 1 183 ? 34.975 37.115 95.609 1.00 15.10 204 PRO A N 1
ATOM 2481 C CA . PRO A 1 183 ? 34.720 35.668 95.680 1.00 15.50 204 PRO A CA 1
ATOM 2482 C C . PRO A 1 183 ? 33.459 35.330 96.446 1.00 17.44 204 PRO A C 1
ATOM 2483 O O . PRO A 1 183 ? 32.867 34.271 96.201 1.00 17.39 204 PRO A O 1
ATOM 2494 N N . SER A 1 184 ? 33.021 36.209 97.347 1.00 14.85 205 SER A N 1
ATOM 2495 C CA . SER A 1 184 ? 31.902 35.955 98.237 1.00 18.26 205 SER A CA 1
ATOM 2496 C C . SER A 1 184 ? 30.991 37.167 98.344 1.00 18.41 205 SER A C 1
ATOM 2497 O O . SER A 1 184 ? 31.460 38.290 98.561 1.00 18.55 205 SER A O 1
ATOM 2505 N N . SER A 1 185 ? 29.687 36.921 98.263 1.00 17.80 206 SER A N 1
ATOM 2506 C CA . SER A 1 185 ? 28.668 37.925 98.536 1.00 22.79 206 SER A CA 1
ATOM 2507 C C . SER A 1 185 ? 27.594 37.309 99.419 1.00 19.82 206 SER A C 1
ATOM 2508 O O . SER A 1 185 ? 27.233 36.146 99.232 1.00 20.22 206 SER A O 1
ATOM 2516 N N . ILE A 1 186 ? 27.077 38.087 100.378 1.00 17.74 207 ILE A N 1
ATOM 2517 C CA . ILE A 1 186 ? 25.904 37.691 101.149 1.00 14.93 207 ILE A CA 1
ATOM 2518 C C . ILE A 1 186 ? 24.996 38.903 101.317 1.00 17.67 207 ILE A C 1
ATOM 2519 O O . ILE A 1 186 ? 25.406 40.048 101.123 1.00 18.56 207 ILE A O 1
ATOM 2535 N N . ALA A 1 187 ? 23.749 38.639 101.704 1.00 18.55 208 ALA A N 1
ATOM 2536 C CA . ALA A 1 187 ? 22.776 39.693 101.948 1.00 21.20 208 ALA A CA 1
ATOM 2537 C C . ALA A 1 187 ? 22.190 39.554 103.346 1.00 21.29 208 ALA A C 1
ATOM 2538 O O . ALA A 1 187 ? 21.896 38.442 103.795 1.00 22.89 208 ALA A O 1
ATOM 2545 N N . PHE A 1 188 ? 22.008 40.688 104.022 1.00 21.10 209 PHE A N 1
ATOM 2546 C CA . PHE A 1 188 ? 21.343 40.712 105.316 1.00 24.74 209 PHE A CA 1
ATOM 2547 C C . PHE A 1 188 ? 20.915 42.140 105.602 1.00 23.41 209 PHE A C 1
ATOM 2548 O O . PHE A 1 188 ? 21.497 43.093 105.071 1.00 21.17 209 PHE A O 1
ATOM 2565 N N . ASP A 1 189 ? 19.877 42.275 106.428 1.00 22.41 210 ASP A N 1
ATOM 2566 C CA . ASP A 1 189 ? 19.392 43.584 106.858 1.00 24.84 210 ASP A CA 1
ATOM 2567 C C . ASP A 1 189 ? 20.324 44.095 107.947 1.00 24.03 210 ASP A C 1
ATOM 2568 O O . ASP A 1 189 ? 20.226 43.694 109.107 1.00 23.18 210 ASP A O 1
ATOM 2577 N N . SER A 1 190 ? 21.237 44.988 107.571 1.00 22.61 211 SER A N 1
ATOM 2578 C CA . SER A 1 190 ? 22.257 45.474 108.490 1.00 23.47 211 SER A CA 1
ATOM 2579 C C . SER A 1 190 ? 21.740 46.536 109.447 1.00 25.67 211 SER A C 1
ATOM 2580 O O . SER A 1 190 ? 22.343 46.744 110.503 1.00 27.29 211 SER A O 1
ATOM 2588 N N . ASN A 1 191 ? 20.662 47.232 109.093 1.00 25.49 212 ASN A N 1
ATOM 2589 C CA . ASN A 1 191 ? 20.232 48.409 109.839 1.00 25.80 212 ASN A CA 1
ATOM 2590 C C . ASN A 1 191 ? 18.762 48.368 110.240 1.00 29.74 212 ASN A C 1
ATOM 2591 O O . ASN A 1 191 ? 18.229 49.390 110.685 1.00 33.80 212 ASN A O 1
ATOM 2602 N N . GLY A 1 192 ? 18.092 47.230 110.079 1.00 31.03 213 GLY A N 1
ATOM 2603 C CA . GLY A 1 192 ? 16.725 47.076 110.544 1.00 30.06 213 GLY A CA 1
ATOM 2604 C C . GLY A 1 192 ? 15.675 47.884 109.811 1.00 30.42 213 GLY A C 1
ATOM 2605 O O . GLY A 1 192 ? 14.629 48.182 110.392 1.00 31.98 213 GLY A O 1
ATOM 2609 N N . ASP A 1 193 ? 15.905 48.241 108.547 1.00 29.96 214 ASP A N 1
ATOM 2610 C CA . ASP A 1 193 ? 14.902 48.971 107.778 1.00 30.87 214 ASP A CA 1
ATOM 2611 C C . ASP A 1 193 ? 14.100 48.064 106.850 1.00 29.81 214 ASP A C 1
ATOM 2612 O O . ASP A 1 193 ? 13.325 48.564 106.029 1.00 30.86 214 ASP A O 1
ATOM 2621 N N . GLY A 1 194 ? 14.264 46.745 106.962 1.00 28.49 215 GLY A N 1
ATOM 2622 C CA . GLY A 1 194 ? 13.521 45.808 106.152 1.00 30.61 215 GLY A CA 1
ATOM 2623 C C . GLY A 1 194 ? 14.164 45.460 104.828 1.00 30.40 215 GLY A C 1
ATOM 2624 O O . GLY A 1 194 ? 13.809 44.438 104.232 1.00 31.67 215 GLY A O 1
ATOM 2628 N N . GLN A 1 195 ? 15.083 46.284 104.342 1.00 26.76 216 GLN A N 1
ATOM 2629 C CA . GLN A 1 195 ? 15.836 45.983 103.136 1.00 22.74 216 GLN A CA 1
ATOM 2630 C C . GLN A 1 195 ? 17.116 45.251 103.499 1.00 23.95 216 GLN A C 1
ATOM 2631 O O . GLN A 1 195 ? 17.710 45.491 104.550 1.00 23.61 216 GLN A O 1
ATOM 2645 N N . ARG A 1 196 ? 17.543 44.347 102.625 1.00 24.40 217 ARG A N 1
ATOM 2646 C CA . ARG A 1 196 ? 18.783 43.624 102.848 1.00 22.08 217 ARG A CA 1
ATOM 2647 C C . ARG A 1 196 ? 19.903 44.289 102.060 1.00 23.15 217 ARG A C 1
ATOM 2648 O O . ARG A 1 196 ? 19.764 44.551 100.860 1.00 25.75 217 ARG A O 1
ATOM 2669 N N . GLU A 1 197 ? 20.985 44.611 102.760 1.00 20.85 218 GLU A N 1
ATOM 2670 C CA . GLU A 1 197 ? 22.191 45.115 102.133 1.00 21.24 218 GLU A CA 1
ATOM 2671 C C . GLU A 1 197 ? 23.030 43.949 101.617 1.00 19.51 218 GLU A C 1
ATOM 2672 O O . GLU A 1 197 ? 22.813 42.789 101.978 1.00 19.33 218 GLU A O 1
ATOM 2684 N N . VAL A 1 198 ? 23.993 44.269 100.755 1.00 19.31 219 VAL A N 1
ATOM 2685 C CA . VAL A 1 198 ? 24.860 43.279 100.125 1.00 17.25 219 VAL A CA 1
ATOM 2686 C C . VAL A 1 198 ? 26.280 43.511 100.620 1.00 17.05 219 VAL A C 1
ATOM 2687 O O . VAL A 1 198 ? 26.819 44.617 100.491 1.00 19.49 219 VAL A O 1
ATOM 2700 N N . PHE A 1 199 ? 26.892 42.473 101.177 1.00 16.71 220 PHE A N 1
ATOM 2701 C CA . PHE A 1 199 ? 28.269 42.538 101.651 1.00 17.07 220 PHE A CA 1
ATOM 2702 C C . PHE A 1 199 ? 29.142 41.692 100.739 1.00 18.79 220 PHE A C 1
ATOM 2703 O O . PHE A 1 199 ? 28.919 40.483 100.607 1.00 18.33 220 PHE A O 1
ATOM 2720 N N . ALA A 1 200 ? 30.143 42.322 100.128 1.00 21.59 221 ALA A N 1
ATOM 2721 C CA . ALA A 1 200 ? 30.999 41.633 99.173 1.00 21.19 221 ALA A CA 1
ATOM 2722 C C . ALA A 1 200 ? 32.391 42.244 99.226 1.00 19.67 221 ALA A C 1
ATOM 2723 O O . ALA A 1 200 ? 32.554 43.447 98.996 1.00 17.60 221 ALA A O 1
ATOM 2730 N N . ASN A 1 201 ? 33.382 41.413 99.545 1.00 18.86 222 ASN A N 1
ATOM 2731 C CA . ASN A 1 201 ? 34.788 41.809 99.538 1.00 17.48 222 ASN A CA 1
ATOM 2732 C C . ASN A 1 201 ? 35.019 43.061 100.381 1.00 18.17 222 ASN A C 1
ATOM 2733 O O . ASN A 1 201 ? 35.705 44.002 99.975 1.00 18.29 222 ASN A O 1
ATOM 2744 N N . GLY A 1 202 ? 34.445 43.062 101.584 1.00 16.24 223 GLY A N 1
ATOM 2745 C CA . GLY A 1 202 ? 34.668 44.127 102.531 1.00 19.24 223 GLY A CA 1
ATOM 2746 C C . GLY A 1 202 ? 33.749 45.322 102.394 1.00 20.66 223 GLY A C 1
ATOM 2747 O O . GLY A 1 202 ? 33.715 46.160 103.306 1.00 21.04 223 GLY A O 1
ATOM 2751 N N . THR A 1 203 ? 33.002 45.433 101.299 1.00 18.57 224 THR A N 1
ATOM 2752 C CA . THR A 1 203 ? 32.131 46.579 101.067 1.00 18.77 224 THR A CA 1
ATOM 2753 C C . THR A 1 203 ? 30.683 46.200 101.340 1.00 19.16 224 THR A C 1
ATOM 2754 O O . THR A 1 203 ? 30.205 45.173 100.850 1.00 19.63 224 THR A O 1
ATOM 2765 N N . LEU A 1 204 ? 29.984 47.044 102.100 1.00 16.93 225 LEU A N 1
ATOM 2766 C CA . LEU A 1 204 ? 28.546 46.914 102.292 1.00 17.44 225 LEU A CA 1
ATOM 2767 C C . LEU A 1 204 ? 27.834 47.901 101.371 1.00 18.87 225 LEU A C 1
ATOM 2768 O O . LEU A 1 204 ? 28.082 49.114 101.436 1.00 18.52 225 LEU A O 1
ATOM 2784 N N . TYR A 1 205 ? 26.959 47.375 100.514 1.00 19.31 226 TYR A N 1
ATOM 2785 C CA . TYR A 1 205 ? 26.135 48.166 99.615 1.00 18.96 226 TYR A CA 1
ATOM 2786 C C . TYR A 1 205 ? 24.670 48.067 100.017 1.00 20.11 226 TYR A C 1
ATOM 2787 O O . TYR A 1 205 ? 24.209 47.019 100.478 1.00 18.88 226 TYR A O 1
ATOM 2805 N N . GLN A 1 206 ? 23.930 49.154 99.806 1.00 18.52 227 GLN A N 1
ATOM 2806 C CA . GLN A 1 206 ? 22.483 49.031 99.709 1.00 19.28 227 GLN A CA 1
ATOM 2807 C C . GLN A 1 206 ? 22.141 48.180 98.493 1.00 19.86 227 GLN A C 1
ATOM 2808 O O . GLN A 1 206 ? 22.976 47.946 97.613 1.00 21.42 227 GLN A O 1
ATOM 2822 N N . ASN A 1 207 ? 20.901 47.689 98.450 1.00 21.06 228 ASN A N 1
ATOM 2823 C CA . ASN A 1 207 ? 20.569 46.754 97.385 1.00 22.71 228 ASN A CA 1
ATOM 2824 C C . ASN A 1 207 ? 20.389 47.434 96.030 1.00 23.99 228 ASN A C 1
ATOM 2825 O O . ASN A 1 207 ? 20.210 46.727 95.031 1.00 22.17 228 ASN A O 1
ATOM 2836 N N . ASN A 1 208 ? 20.455 48.762 95.954 1.00 23.32 229 ASN A N 1
ATOM 2837 C CA . ASN A 1 208 ? 20.597 49.443 94.673 1.00 21.68 229 ASN A CA 1
ATOM 2838 C C . ASN A 1 208 ? 22.058 49.690 94.304 1.00 20.63 229 ASN A C 1
ATOM 2839 O O . ASN A 1 208 ? 22.330 50.264 93.245 1.00 22.57 229 ASN A O 1
ATOM 2850 N N . GLY A 1 209 ? 22.997 49.250 95.137 1.00 19.29 230 GLY A N 1
ATOM 2851 C CA . GLY A 1 209 ? 24.414 49.416 94.878 1.00 20.68 230 GLY A CA 1
ATOM 2852 C C . GLY A 1 209 ? 25.050 50.627 95.531 1.00 19.99 230 GLY A C 1
ATOM 2853 O O . GLY A 1 209 ? 26.271 50.807 95.411 1.00 19.49 230 GLY A O 1
ATOM 2857 N N . ALA A 1 210 ? 24.271 51.459 96.214 1.00 20.34 231 ALA A N 1
ATOM 2858 C CA . ALA A 1 210 ? 24.836 52.613 96.900 1.00 21.83 231 ALA A CA 1
ATOM 2859 C C . ALA A 1 210 ? 25.801 52.165 97.991 1.00 19.90 231 ALA A C 1
ATOM 2860 O O . ALA A 1 210 ? 25.515 51.248 98.764 1.00 19.35 231 ALA A O 1
ATOM 2867 N N . TYR A 1 211 ? 26.947 52.833 98.053 1.00 20.13 232 TYR A N 1
ATOM 2868 C CA . TYR A 1 211 ? 27.989 52.487 99.012 1.00 21.44 232 TYR A CA 1
ATOM 2869 C C . TYR A 1 211 ? 27.580 52.911 100.418 1.00 19.83 232 TYR A C 1
ATOM 2870 O O . TYR A 1 211 ? 27.155 54.050 100.629 1.00 21.62 232 TYR A O 1
ATOM 2888 N N . LEU A 1 212 ? 27.710 52.001 101.385 1.00 19.44 233 LEU A N 1
ATOM 2889 C CA . LEU A 1 212 ? 27.453 52.328 102.786 1.00 19.94 233 LEU A CA 1
ATOM 2890 C C . LEU A 1 212 ? 28.738 52.416 103.596 1.00 20.89 233 LEU A C 1
ATOM 2891 O O . LEU A 1 212 ? 29.005 53.447 104.212 1.00 20.67 233 LEU A O 1
ATOM 2907 N N . TRP A 1 213 ? 29.528 51.347 103.633 1.00 19.32 234 TRP A N 1
ATOM 2908 C CA . TRP A 1 213 ? 30.814 51.384 104.308 1.00 20.06 234 TRP A CA 1
ATOM 2909 C C . TRP A 1 213 ? 31.677 50.250 103.785 1.00 20.38 234 TRP A C 1
ATOM 2910 O O . TRP A 1 213 ? 31.218 49.372 103.051 1.00 18.34 234 TRP A O 1
ATOM 2931 N N . GLN A 1 214 ? 32.941 50.278 104.186 1.00 21.88 235 GLN A N 1
ATOM 2932 C CA . GLN A 1 214 ? 33.907 49.318 103.682 1.00 21.81 235 GLN A CA 1
ATOM 2933 C C . GLN A 1 214 ? 34.925 49.013 104.766 1.00 23.12 235 GLN A C 1
ATOM 2934 O O . GLN A 1 214 ? 35.499 49.933 105.353 1.00 26.65 235 GLN A O 1
ATOM 2948 N N . TYR A 1 215 ? 35.135 47.729 105.032 1.00 20.20 236 TYR A N 1
ATOM 2949 C CA . TYR A 1 215 ? 36.176 47.301 105.956 1.00 22.42 236 TYR A CA 1
ATOM 2950 C C . TYR A 1 215 ? 37.510 47.294 105.224 1.00 23.90 236 TYR A C 1
ATOM 2951 O O . TYR A 1 215 ? 37.653 46.625 104.197 1.00 25.28 236 TYR A O 1
ATOM 2969 N N . GLN A 1 216 ? 38.479 48.035 105.748 1.00 25.92 237 GLN A N 1
ATOM 2970 C CA . GLN A 1 216 ? 39.806 48.116 105.145 1.00 28.40 237 GLN A CA 1
ATOM 2971 C C . GLN A 1 216 ? 40.619 46.904 105.582 1.00 27.80 237 GLN A C 1
ATOM 2972 O O . GLN A 1 216 ? 40.936 46.748 106.766 1.00 28.80 237 GLN A O 1
ATOM 2976 N N . ALA A 1 217 ? 40.950 46.045 104.628 1.00 24.26 238 ALA A N 1
ATOM 2977 C CA . ALA A 1 217 ? 41.739 44.851 104.873 1.00 24.77 238 ALA A CA 1
ATOM 2978 C C . ALA A 1 217 ? 43.014 44.908 104.042 1.00 26.81 238 ALA A C 1
ATOM 2979 O O . ALA A 1 217 ? 43.167 45.739 103.147 1.00 26.89 238 ALA A O 1
ATOM 2986 N N . ASN A 1 218 ? 43.933 43.995 104.345 1.00 27.48 239 ASN A N 1
ATOM 2987 C CA . ASN A 1 218 ? 45.228 43.950 103.684 1.00 28.38 239 ASN A CA 1
ATOM 2988 C C . ASN A 1 218 ? 45.229 43.092 102.421 1.00 25.59 239 ASN A C 1
ATOM 2989 O O . ASN A 1 218 ? 46.245 43.050 101.719 1.00 25.02 239 ASN A O 1
ATOM 3000 N N . ASP A 1 219 ? 44.124 42.419 102.121 1.00 22.49 240 ASP A N 1
ATOM 3001 C CA . ASP A 1 219 ? 43.981 41.605 100.919 1.00 21.09 240 ASP A CA 1
ATOM 3002 C C . ASP A 1 219 ? 42.489 41.359 100.742 1.00 19.79 240 ASP A C 1
ATOM 3003 O O . ASP A 1 219 ? 41.670 41.826 101.539 1.00 19.11 240 ASP A O 1
ATOM 3012 N N . THR A 1 220 ? 42.143 40.612 99.698 1.00 20.03 241 THR A N 1
ATOM 3013 C CA . THR A 1 220 ? 40.746 40.321 99.386 1.00 19.68 241 THR A CA 1
ATOM 3014 C C . THR A 1 220 ? 40.038 39.707 100.587 1.00 16.92 241 THR A C 1
ATOM 3015 O O . THR A 1 220 ? 40.560 38.792 101.227 1.00 17.18 241 THR A O 1
ATOM 3026 N N . VAL A 1 221 ? 38.833 40.200 100.871 1.00 14.63 242 VAL A N 1
ATOM 3027 C CA . VAL A 1 221 ? 37.969 39.606 101.884 1.00 16.56 242 VAL A CA 1
ATOM 3028 C C . VAL A 1 221 ? 37.151 38.512 101.214 1.00 16.21 242 VAL A C 1
ATOM 3029 O O . VAL A 1 221 ? 36.448 38.766 100.228 1.00 17.32 242 VAL A O 1
ATOM 3042 N N . TRP A 1 222 ? 37.239 37.303 101.747 1.00 15.02 243 TRP A N 1
ATOM 3043 C CA . TRP A 1 222 ? 36.584 36.136 101.171 1.00 16.97 243 TRP A CA 1
ATOM 3044 C C . TRP A 1 222 ? 35.254 35.918 101.897 1.00 16.10 243 TRP A C 1
ATOM 3045 O O . TRP A 1 222 ? 34.494 36.886 102.022 1.00 17.42 243 TRP A O 1
ATOM 3066 N N . PHE A 1 223 ? 34.942 34.723 102.386 1.00 15.59 244 PHE A N 1
ATOM 3067 C CA . PHE A 1 223 ? 33.591 34.420 102.819 1.00 15.84 244 PHE A CA 1
ATOM 3068 C C . PHE A 1 223 ? 33.300 35.016 104.187 1.00 18.60 244 PHE A C 1
ATOM 3069 O O . PHE A 1 223 ? 34.197 35.249 105.007 1.00 19.34 244 PHE A O 1
ATOM 3086 N N . SER A 1 224 ? 32.020 35.275 104.416 1.00 16.43 245 SER A N 1
ATOM 3087 C CA . SER A 1 224 ? 31.549 35.889 105.635 1.00 16.93 245 SER A CA 1
ATOM 3088 C C . SER A 1 224 ? 30.361 35.103 106.164 1.00 17.47 245 SER A C 1
ATOM 3089 O O . SER A 1 224 ? 29.743 34.300 105.455 1.00 18.06 245 SER A O 1
ATOM 3097 N N . SER A 1 225 ? 30.083 35.336 107.439 1.00 15.26 246 SER A N 1
ATOM 3098 C CA . SER A 1 225 ? 28.960 34.770 108.163 1.00 16.79 246 SER A CA 1
ATOM 3099 C C . SER A 1 225 ? 28.290 35.901 108.925 1.00 20.59 246 SER A C 1
ATOM 3100 O O . SER A 1 225 ? 28.953 36.844 109.360 1.00 21.84 246 SER A O 1
ATOM 3108 N N . VAL A 1 226 ? 26.980 35.798 109.106 1.00 18.94 247 VAL A N 1
ATOM 3109 C CA . VAL A 1 226 ? 26.243 36.725 109.952 1.00 21.55 247 VAL A CA 1
ATOM 3110 C C . VAL A 1 226 ? 25.709 35.937 111.135 1.00 21.30 247 VAL A C 1
ATOM 3111 O O . VAL A 1 226 ? 25.294 34.782 110.987 1.00 20.07 247 VAL A O 1
ATOM 3124 N N . ALA A 1 227 ? 25.752 36.550 112.313 1.00 18.25 248 ALA A N 1
ATOM 3125 C CA . ALA A 1 227 ? 25.328 35.889 113.536 1.00 18.26 248 ALA A CA 1
ATOM 3126 C C . ALA A 1 227 ? 25.203 36.942 114.624 1.00 20.99 248 ALA A C 1
ATOM 3127 O O . ALA A 1 227 ? 25.680 38.070 114.484 1.00 21.80 248 ALA A O 1
ATOM 3134 N N . ASN A 1 228 ? 24.563 36.552 115.718 1.00 21.68 249 ASN A N 1
ATOM 3135 C CA . ASN A 1 228 ? 24.489 37.382 116.909 1.00 22.76 249 ASN A CA 1
ATOM 3136 C C . ASN A 1 228 ? 25.548 36.901 117.891 1.00 23.87 249 ASN A C 1
ATOM 3137 O O . ASN A 1 228 ? 25.483 35.765 118.378 1.00 23.84 249 ASN A O 1
ATOM 3148 N N . LEU A 1 229 ? 26.526 37.761 118.168 1.00 22.34 250 LEU A N 1
ATOM 3149 C CA . LEU A 1 229 ? 27.666 37.400 118.999 1.00 27.49 250 LEU A CA 1
ATOM 3150 C C . LEU A 1 229 ? 27.811 38.307 120.216 1.00 29.63 250 LEU A C 1
ATOM 3151 O O . LEU A 1 229 ? 28.885 38.350 120.819 1.00 27.53 250 LEU A O 1
ATOM 3167 N N . ASP A 1 230 ? 26.760 39.026 120.595 1.00 34.18 251 ASP A N 1
ATOM 3168 C CA . ASP A 1 230 ? 26.808 39.882 121.780 1.00 42.12 251 ASP A CA 1
ATOM 3169 C C . ASP A 1 230 ? 25.402 39.950 122.373 1.00 43.76 251 ASP A C 1
ATOM 3170 O O . ASP A 1 230 ? 24.578 39.060 122.144 1.00 38.21 251 ASP A O 1
ATOM 3179 N N . GLY A 1 231 ? 25.119 41.009 123.127 1.00 53.99 252 GLY A N 1
ATOM 3180 C CA . GLY A 1 231 ? 23.900 41.103 123.903 1.00 63.29 252 GLY A CA 1
ATOM 3181 C C . GLY A 1 231 ? 22.772 41.919 123.308 1.00 66.13 252 GLY A C 1
ATOM 3182 O O . GLY A 1 231 ? 21.768 42.138 123.997 1.00 76.08 252 GLY A O 1
ATOM 3186 N N . ASP A 1 232 ? 22.890 42.379 122.066 1.00 53.66 253 ASP A N 1
ATOM 3187 C CA . ASP A 1 232 ? 21.829 43.136 121.417 1.00 49.46 253 ASP A CA 1
ATOM 3188 C C . ASP A 1 232 ? 21.231 42.326 120.275 1.00 41.53 253 ASP A C 1
ATOM 3189 O O . ASP A 1 232 ? 21.749 41.277 119.879 1.00 42.95 253 ASP A O 1
ATOM 3198 N N . ASP A 1 233 ? 20.130 42.837 119.735 1.00 33.09 254 ASP A N 1
ATOM 3199 C CA . ASP A 1 233 ? 19.422 42.176 118.647 1.00 31.39 254 ASP A CA 1
ATOM 3200 C C . ASP A 1 233 ? 20.023 42.475 117.277 1.00 33.15 254 ASP A C 1
ATOM 3201 O O . ASP A 1 233 ? 19.442 42.073 116.265 1.00 36.71 254 ASP A O 1
ATOM 3205 N N . LYS A 1 234 ? 21.175 43.186 117.214 1.00 33.65 255 LYS A N 1
ATOM 3206 C CA . LYS A 1 234 ? 21.733 43.583 115.930 1.00 31.92 255 LYS A CA 1
ATOM 3207 C C . LYS A 1 234 ? 22.649 42.497 115.374 1.00 32.74 255 LYS A C 1
ATOM 3208 O O . LYS A 1 234 ? 23.251 41.733 116.136 1.00 32.55 255 LYS A O 1
ATOM 3212 N N . PRO A 1 235 ? 22.780 42.404 114.052 1.00 30.38 256 PRO A N 1
ATOM 3213 C CA . PRO A 1 235 ? 23.664 41.392 113.469 1.00 28.11 256 PRO A CA 1
ATOM 3214 C C . PRO A 1 235 ? 25.125 41.788 113.580 1.00 26.50 256 PRO A C 1
ATOM 3215 O O . PRO A 1 235 ? 25.487 42.966 113.529 1.00 26.67 256 PRO A O 1
ATOM 3226 N N . GLU A 1 236 ? 25.963 40.774 113.752 1.00 23.57 257 GLU A N 1
ATOM 3227 C CA . GLU A 1 236 ? 27.403 40.898 113.615 1.00 22.57 257 GLU A CA 1
ATOM 3228 C C . GLU A 1 236 ? 27.846 40.101 112.397 1.00 21.88 257 GLU A C 1
ATOM 3229 O O . GLU A 1 236 ? 27.169 39.173 111.955 1.00 23.27 257 GLU A O 1
ATOM 3241 N N . LEU A 1 237 ? 28.997 40.486 111.857 1.00 21.56 258 LEU A N 1
ATOM 3242 C CA . LEU A 1 237 ? 29.518 39.945 110.613 1.00 20.35 258 LEU A CA 1
ATOM 3243 C C . LEU A 1 237 ? 30.905 39.374 110.876 1.00 21.40 258 LEU A C 1
ATOM 3244 O O . LEU A 1 237 ? 31.768 40.069 111.419 1.00 22.43 258 LEU A O 1
ATOM 3260 N N . VAL A 1 238 ? 31.109 38.109 110.519 1.00 18.29 259 VAL A N 1
ATOM 3261 C CA . VAL A 1 238 ? 32.411 37.454 110.629 1.00 18.25 259 VAL A CA 1
ATOM 3262 C C . VAL A 1 238 ? 33.021 37.385 109.238 1.00 20.06 259 VAL A C 1
ATOM 3263 O O . VAL A 1 238 ? 32.367 36.921 108.299 1.00 20.96 259 VAL A O 1
ATOM 3276 N N . VAL A 1 239 ? 34.276 37.821 109.104 1.00 17.31 260 VAL A N 1
ATOM 3277 C CA . VAL A 1 239 ? 34.938 37.885 107.805 1.00 19.04 260 VAL A CA 1
ATOM 3278 C C . VAL A 1 239 ? 36.319 37.245 107.893 1.00 19.65 260 VAL A C 1
ATOM 3279 O O . VAL A 1 239 ? 36.990 37.309 108.929 1.00 19.58 260 VAL A O 1
ATOM 3292 N N . SER A 1 240 ? 36.751 36.653 106.778 1.00 18.81 261 SER A N 1
ATOM 3293 C CA . SER A 1 240 ? 38.054 36.003 106.652 1.00 20.89 261 SER A CA 1
ATOM 3294 C C . SER A 1 240 ? 38.843 36.632 105.512 1.00 18.84 261 SER A C 1
ATOM 3295 O O . SER A 1 240 ? 38.308 36.828 104.415 1.00 18.55 261 SER A O 1
ATOM 3303 N N . VAL A 1 241 ? 40.115 36.924 105.769 1.00 17.48 262 VAL A N 1
ATOM 3304 C CA . VAL A 1 241 ? 41.064 37.358 104.746 1.00 16.31 262 VAL A CA 1
ATOM 3305 C C . VAL A 1 241 ? 42.165 36.306 104.672 1.00 15.39 262 VAL A C 1
ATOM 3306 O O . VAL A 1 241 ? 42.995 36.232 105.588 1.00 17.53 262 VAL A O 1
ATOM 3319 N N . PRO A 1 242 ? 42.221 35.477 103.632 1.00 16.04 263 PRO A N 1
ATOM 3320 C CA . PRO A 1 242 ? 43.210 34.388 103.624 1.00 16.47 263 PRO A CA 1
ATOM 3321 C C . PRO A 1 242 ? 44.608 34.825 103.226 1.00 16.42 263 PRO A C 1
ATOM 3322 O O . PRO A 1 242 ? 45.598 34.247 103.685 1.00 18.37 263 PRO A O 1
ATOM 3333 N N . ALA A 1 243 ? 44.703 35.848 102.384 1.00 18.78 264 ALA A N 1
ATOM 3334 C CA . ALA A 1 243 ? 45.993 36.286 101.866 1.00 21.29 264 ALA A CA 1
ATOM 3335 C C . ALA A 1 243 ? 46.743 35.094 101.273 1.00 21.22 264 ALA A C 1
ATOM 3336 O O . ALA A 1 243 ? 46.131 34.235 100.631 1.00 18.67 264 ALA A O 1
ATOM 3343 N N . SER A 1 244 ? 48.056 35.017 101.474 1.00 22.29 265 SER A N 1
ATOM 3344 C CA . SER A 1 244 ? 48.835 33.912 100.936 1.00 23.20 265 SER A CA 1
ATOM 3345 C C . SER A 1 244 ? 49.885 33.496 101.953 1.00 24.36 265 SER A C 1
ATOM 3346 O O . SER A 1 244 ? 50.185 34.220 102.902 1.00 21.89 265 SER A O 1
ATOM 3354 N N . LEU A 1 245 ? 50.458 32.314 101.734 1.00 24.21 266 LEU A N 1
ATOM 3355 C CA . LEU A 1 245 ? 51.428 31.797 102.683 1.00 24.90 266 LEU A CA 1
ATOM 3356 C C . LEU A 1 245 ? 52.681 32.660 102.744 1.00 24.10 266 LEU A C 1
ATOM 3357 O O . LEU A 1 245 ? 53.372 32.655 103.765 1.00 26.93 266 LEU A O 1
ATOM 3373 N N . SER A 1 246 ? 52.984 33.410 101.684 1.00 24.83 267 SER A N 1
ATOM 3374 C CA . SER A 1 246 ? 54.130 34.309 101.703 1.00 27.95 267 SER A CA 1
ATOM 3375 C C . SER A 1 246 ? 53.785 35.697 102.227 1.00 30.10 267 SER A C 1
ATOM 3376 O O . SER A 1 246 ? 54.695 36.511 102.418 1.00 29.14 267 SER A O 1
ATOM 3384 N N . THR A 1 247 ? 52.499 35.994 102.462 1.00 25.28 268 THR A N 1
ATOM 3385 C CA . THR A 1 247 ? 52.095 37.272 103.055 1.00 23.65 268 THR A CA 1
ATOM 3386 C C . THR A 1 247 ? 51.176 37.029 104.249 1.00 21.60 268 THR A C 1
ATOM 3387 O O . THR A 1 247 ? 50.074 37.572 104.323 1.00 22.10 268 THR A O 1
ATOM 3398 N N . PRO A 1 248 ? 51.608 36.212 105.212 1.00 18.98 269 PRO A N 1
ATOM 3399 C CA . PRO A 1 248 ? 50.718 35.865 106.331 1.00 21.52 269 PRO A CA 1
ATOM 3400 C C . PRO A 1 248 ? 50.325 37.059 107.175 1.00 21.12 269 PRO A C 1
ATOM 3401 O O . PRO A 1 248 ? 49.272 37.023 107.826 1.00 19.35 269 PRO A O 1
ATOM 3412 N N . GLU A 1 249 ? 51.137 38.115 107.179 1.00 21.51 270 GLU A N 1
ATOM 3413 C CA . GLU A 1 249 ? 50.821 39.319 107.937 1.00 25.19 270 GLU A CA 1
ATOM 3414 C C . GLU A 1 249 ? 49.564 40.009 107.425 1.00 22.88 270 GLU A C 1
ATOM 3415 O O . GLU A 1 249 ? 49.015 40.870 108.120 1.00 22.19 270 GLU A O 1
ATOM 3427 N N . ASN A 1 250 ? 49.111 39.665 106.220 1.00 22.49 271 ASN A N 1
ATOM 3428 C CA . ASN A 1 250 ? 47.919 40.258 105.630 1.00 21.48 271 ASN A CA 1
ATOM 3429 C C . ASN A 1 250 ? 46.650 39.454 105.891 1.00 18.95 271 ASN A C 1
ATOM 3430 O O . ASN A 1 250 ? 45.558 39.927 105.552 1.00 17.63 271 ASN A O 1
ATOM 3441 N N . SER A 1 251 ? 46.758 38.264 106.474 1.00 17.26 272 SER A N 1
ATOM 3442 C CA . SER A 1 251 ? 45.578 37.463 106.747 1.00 16.48 272 SER A CA 1
ATOM 3443 C C . SER A 1 251 ? 44.948 37.890 108.067 1.00 18.11 272 SER A C 1
ATOM 3444 O O . SER A 1 251 ? 45.590 38.513 108.918 1.00 19.20 272 SER A O 1
ATOM 3452 N N . GLU A 1 252 ? 43.670 37.556 108.226 1.00 16.99 273 GLU A N 1
ATOM 3453 C CA . GLU A 1 252 ? 43.000 37.823 109.488 1.00 19.80 273 GLU A CA 1
ATOM 3454 C C . GLU A 1 252 ? 41.647 37.132 109.510 1.00 19.47 273 GLU A C 1
ATOM 3455 O O . GLU A 1 252 ? 41.121 36.697 108.480 1.00 19.80 273 GLU A O 1
ATOM 3467 N N . ILE A 1 253 ? 41.118 37.008 110.721 1.00 21.36 274 ILE A N 1
ATOM 3468 C CA . ILE A 1 253 ? 39.705 36.757 110.960 1.00 21.16 274 ILE A CA 1
ATOM 3469 C C . ILE A 1 253 ? 39.201 37.906 111.818 1.00 20.64 274 ILE A C 1
ATOM 3470 O O . ILE A 1 253 ? 39.907 38.369 112.722 1.00 19.29 274 ILE A O 1
ATOM 3486 N N . ALA A 1 254 ? 38.002 38.390 111.521 1.00 20.19 275 ALA A N 1
ATOM 3487 C CA . ALA A 1 254 ? 37.506 39.563 112.221 1.00 18.64 275 ALA A CA 1
ATOM 3488 C C . ALA A 1 254 ? 36.001 39.458 112.392 1.00 22.35 275 ALA A C 1
ATOM 3489 O O . ALA A 1 254 ? 35.305 38.832 111.588 1.00 23.15 275 ALA A O 1
ATOM 3496 N N . VAL A 1 255 ? 35.514 40.067 113.463 1.00 22.26 276 VAL A N 1
ATOM 3497 C CA . VAL A 1 255 ? 34.086 40.231 113.702 1.00 19.60 276 VAL A CA 1
ATOM 3498 C C . VAL A 1 255 ? 33.788 41.716 113.622 1.00 21.96 276 VAL A C 1
ATOM 3499 O O . VAL A 1 255 ? 34.384 42.520 114.353 1.00 21.90 276 VAL A O 1
ATOM 3512 N N . LEU A 1 256 ? 32.864 42.075 112.744 1.00 20.61 277 LEU A N 1
ATOM 3513 C CA . LEU A 1 256 ? 32.463 43.454 112.537 1.00 20.88 277 LEU A CA 1
ATOM 3514 C C . LEU A 1 256 ? 31.052 43.663 113.066 1.00 21.82 277 LEU A C 1
ATOM 3515 O O . LEU A 1 256 ? 30.211 42.762 113.009 1.00 23.12 277 LEU A O 1
ATOM 3531 N N . GLU A 1 257 ? 30.808 44.860 113.589 1.00 22.81 278 GLU A N 1
ATOM 3532 C CA . GLU A 1 257 ? 29.469 45.290 113.946 1.00 22.54 278 GLU A CA 1
ATOM 3533 C C . GLU A 1 257 ? 28.701 45.677 112.682 1.00 24.26 278 GLU A C 1
ATOM 3534 O O . GLU A 1 257 ? 29.264 45.793 111.591 1.00 23.85 278 GLU A O 1
ATOM 3546 N N . HIS A 1 258 ? 27.395 45.899 112.842 1.00 28.18 279 HIS A N 1
ATOM 3547 C CA . HIS A 1 258 ? 26.539 46.175 111.691 1.00 27.54 279 HIS A CA 1
ATOM 3548 C C . HIS A 1 258 ? 26.944 47.446 110.953 1.00 27.65 279 HIS A C 1
ATOM 3549 O O . HIS A 1 258 ? 26.610 47.594 109.772 1.00 26.72 279 HIS A O 1
ATOM 3563 N N . ASP A 1 259 ? 27.641 48.372 111.612 1.00 28.55 280 ASP A N 1
ATOM 3564 C CA . ASP A 1 259 ? 28.088 49.601 110.972 1.00 25.78 280 ASP A CA 1
ATOM 3565 C C . ASP A 1 259 ? 29.515 49.504 110.438 1.00 26.72 280 ASP A C 1
ATOM 3566 O O . ASP A 1 259 ? 30.088 50.524 110.044 1.00 28.20 280 ASP A O 1
ATOM 3575 N N . GLY A 1 260 ? 30.108 48.311 110.434 1.00 27.15 281 GLY A N 1
ATOM 3576 C CA . GLY A 1 260 ? 31.437 48.122 109.898 1.00 28.84 281 GLY A CA 1
ATOM 3577 C C . GLY A 1 260 ? 32.564 48.290 110.894 1.00 28.03 281 GLY A C 1
ATOM 3578 O O . GLY A 1 260 ? 33.708 47.952 110.567 1.00 27.34 281 GLY A O 1
ATOM 3582 N N . SER A 1 261 ? 32.292 48.797 112.096 1.00 25.04 282 SER A N 1
ATOM 3583 C CA . SER A 1 261 ? 33.353 48.935 113.084 1.00 25.32 282 SER A CA 1
ATOM 3584 C C . SER A 1 261 ? 33.803 47.559 113.572 1.00 25.58 282 SER A C 1
ATOM 3585 O O . SER A 1 261 ? 33.053 46.578 113.526 1.00 24.19 282 SER A O 1
ATOM 3593 N N . VAL A 1 262 ? 35.050 47.485 114.027 1.00 25.28 283 VAL A N 1
ATOM 3594 C CA . VAL A 1 262 ? 35.647 46.209 114.413 1.00 25.85 283 VAL A CA 1
ATOM 3595 C C . VAL A 1 262 ? 35.250 45.890 115.847 1.00 24.68 283 VAL A C 1
ATOM 3596 O O . VAL A 1 262 ? 35.503 46.680 116.759 1.00 24.42 283 VAL A O 1
ATOM 3609 N N . LYS A 1 263 ? 34.649 44.721 116.054 1.00 23.83 284 LYS A N 1
ATOM 3610 C CA . LYS A 1 263 ? 34.481 44.202 117.406 1.00 22.57 284 LYS A CA 1
ATOM 3611 C C . LYS A 1 263 ? 35.791 43.609 117.907 1.00 23.47 284 LYS A C 1
ATOM 3612 O O . LYS A 1 263 ? 36.294 43.991 118.966 1.00 21.62 284 LYS A O 1
ATOM 3631 N N . TRP A 1 264 ? 36.348 42.661 117.159 1.00 21.94 285 TRP A N 1
ATOM 3632 C CA . TRP A 1 264 ? 37.700 42.180 117.404 1.00 24.09 285 TRP A CA 1
ATOM 3633 C C . TRP A 1 264 ? 38.233 41.576 116.112 1.00 23.73 285 TRP A C 1
ATOM 3634 O O . TRP A 1 264 ? 37.471 41.231 115.203 1.00 22.04 285 TRP A O 1
ATOM 3655 N N . ARG A 1 265 ? 39.558 41.478 116.034 1.00 21.98 286 ARG A N 1
ATOM 3656 C CA . ARG A 1 265 ? 40.208 40.860 114.889 1.00 22.58 286 ARG A CA 1
ATOM 3657 C C . ARG A 1 265 ? 41.475 40.165 115.362 1.00 22.33 286 ARG A C 1
ATOM 3658 O O . ARG A 1 265 ? 42.056 40.526 116.389 1.00 23.76 286 ARG A O 1
ATOM 3679 N N . VAL A 1 266 ? 41.887 39.155 114.606 1.00 21.67 287 VAL A N 1
ATOM 3680 C CA . VAL A 1 266 ? 43.066 38.363 114.923 1.00 22.49 287 VAL A CA 1
ATOM 3681 C C . VAL A 1 266 ? 43.881 38.175 113.653 1.00 21.02 287 VAL A C 1
ATOM 3682 O O . VAL A 1 266 ? 43.348 37.752 112.623 1.00 19.63 287 VAL A O 1
ATOM 3695 N N . ASN A 1 267 ? 45.168 38.495 113.725 1.00 21.60 288 ASN A N 1
ATOM 3696 C CA . ASN A 1 267 ? 46.151 38.029 112.759 1.00 21.36 288 ASN A CA 1
ATOM 3697 C C . ASN A 1 267 ? 47.010 37.010 113.488 1.00 24.63 288 ASN A C 1
ATOM 3698 O O . ASN A 1 267 ? 47.574 37.320 114.542 1.00 24.70 288 ASN A O 1
ATOM 3709 N N . ASN A 1 268 ? 47.079 35.797 112.954 1.00 20.45 289 ASN A N 1
ATOM 3710 C CA . ASN A 1 268 ? 47.706 34.679 113.654 1.00 20.07 289 ASN A CA 1
ATOM 3711 C C . ASN A 1 268 ? 48.806 34.094 112.773 1.00 20.79 289 ASN A C 1
ATOM 3712 O O . ASN A 1 268 ? 48.533 33.284 111.882 1.00 19.86 289 ASN A O 1
ATOM 3723 N N . LEU A 1 269 ? 50.054 34.487 113.043 1.00 20.62 290 LEU A N 1
ATOM 3724 C CA . LEU A 1 269 ? 51.171 34.023 112.229 1.00 19.89 290 LEU A CA 1
ATOM 3725 C C . LEU A 1 269 ? 51.481 32.548 112.455 1.00 21.05 290 LEU A C 1
ATOM 3726 O O . LEU A 1 269 ? 52.094 31.921 111.584 1.00 22.43 290 LEU A O 1
ATOM 3742 N N . SER A 1 270 ? 51.075 31.980 113.596 1.00 21.02 291 SER A N 1
ATOM 3743 C CA . SER A 1 270 ? 51.224 30.549 113.828 1.00 22.00 291 SER A CA 1
ATOM 3744 C C . SER A 1 270 ? 50.184 29.716 113.084 1.00 22.25 291 SER A C 1
ATOM 3745 O O . SER A 1 270 ? 50.328 28.491 113.022 1.00 20.36 291 SER A O 1
ATOM 3753 N N . ASN A 1 271 ? 49.143 30.344 112.520 1.00 19.10 292 ASN A N 1
ATOM 3754 C CA . ASN A 1 271 ? 48.157 29.654 111.697 1.00 19.39 292 ASN A CA 1
ATOM 3755 C C . ASN A 1 271 ? 47.504 30.679 110.782 1.00 20.59 292 ASN A C 1
ATOM 3756 O O . ASN A 1 271 ? 46.352 31.075 111.004 1.00 19.17 292 ASN A O 1
ATOM 3767 N N . PRO A 1 272 ? 48.212 31.140 109.763 1.00 20.68 293 PRO A N 1
ATOM 3768 C CA . PRO A 1 272 ? 47.680 32.177 108.878 1.00 20.03 293 PRO A CA 1
ATOM 3769 C C . PRO A 1 272 ? 46.660 31.597 107.906 1.00 19.15 293 PRO A C 1
ATOM 3770 O O . PRO A 1 272 ? 46.376 30.400 107.890 1.00 17.88 293 PRO A O 1
ATOM 3781 N N . GLY A 1 273 ? 46.113 32.478 107.081 1.00 19.25 294 GLY A N 1
ATOM 3782 C CA . GLY A 1 273 ? 45.142 32.070 106.099 1.00 18.00 294 GLY A CA 1
ATOM 3783 C C . GLY A 1 273 ? 43.737 32.003 106.674 1.00 17.19 294 GLY A C 1
ATOM 3784 O O . GLY A 1 273 ? 43.424 32.568 107.728 1.00 19.00 294 GLY A O 1
ATOM 3788 N N . GLY A 1 274 ? 42.883 31.277 105.957 1.00 17.10 295 GLY A N 1
ATOM 3789 C CA . GLY A 1 274 ? 41.481 31.164 106.302 1.00 18.05 295 GLY A CA 1
ATOM 3790 C C . GLY A 1 274 ? 40.600 31.957 105.355 1.00 18.27 295 GLY A C 1
ATOM 3791 O O . GLY A 1 274 ? 40.769 33.175 105.227 1.00 19.62 295 GLY A O 1
ATOM 3795 N N . SER A 1 275 ? 39.667 31.283 104.669 1.00 17.93 296 SER A N 1
ATOM 3796 C CA . SER A 1 275 ? 38.764 31.945 103.734 1.00 16.80 296 SER A CA 1
ATOM 3797 C C . SER A 1 275 ? 37.305 31.916 104.160 1.00 18.29 296 SER A C 1
ATOM 3798 O O . SER A 1 275 ? 36.504 32.677 103.602 1.00 17.72 296 SER A O 1
ATOM 3806 N N . VAL A 1 276 ? 36.935 31.056 105.110 1.00 17.08 297 VAL A N 1
ATOM 3807 C CA . VAL A 1 276 ? 35.532 30.797 105.410 1.00 15.71 297 VAL A CA 1
ATOM 3808 C C . VAL A 1 276 ? 35.448 30.275 106.834 1.00 17.78 297 VAL A C 1
ATOM 3809 O O . VAL A 1 276 ? 36.407 29.699 107.356 1.00 17.53 297 VAL A O 1
ATOM 3822 N N . GLN A 1 277 ? 34.299 30.504 107.470 1.00 14.48 298 GLN A N 1
ATOM 3823 C CA . GLN A 1 277 ? 34.043 30.062 108.828 1.00 18.18 298 GLN A CA 1
ATOM 3824 C C . GLN A 1 277 ? 32.670 29.420 108.905 1.00 16.95 298 GLN A C 1
ATOM 3825 O O . GLN A 1 277 ? 31.812 29.628 108.042 1.00 18.04 298 GLN A O 1
ATOM 3839 N N . ALA A 1 278 ? 32.483 28.637 109.962 1.00 19.60 299 ALA A N 1
ATOM 3840 C CA . ALA A 1 278 ? 31.169 28.227 110.431 1.00 19.34 299 ALA A CA 1
ATOM 3841 C C . ALA A 1 278 ? 30.947 28.857 111.799 1.00 19.33 299 ALA A C 1
ATOM 3842 O O . ALA A 1 278 ? 31.887 28.989 112.589 1.00 19.48 299 ALA A O 1
ATOM 3849 N N . VAL A 1 279 ? 29.711 29.275 112.064 1.00 19.24 300 VAL A N 1
ATOM 3850 C CA . VAL A 1 279 ? 29.354 29.959 113.302 1.00 21.04 300 VAL A CA 1
ATOM 3851 C C . VAL A 1 279 ? 28.133 29.257 113.876 1.00 20.27 300 VAL A C 1
ATOM 3852 O O . VAL A 1 279 ? 27.101 29.154 113.201 1.00 19.29 300 VAL A O 1
ATOM 3865 N N . SER A 1 280 ? 28.236 28.768 115.104 1.00 18.97 301 SER A N 1
ATOM 3866 C CA . SER A 1 280 ? 27.145 27.947 115.620 1.00 19.38 301 SER A CA 1
ATOM 3867 C C . SER A 1 280 ? 27.286 27.776 117.127 1.00 19.30 301 SER A C 1
ATOM 3868 O O . SER A 1 280 ? 28.184 28.337 117.764 1.00 19.12 301 SER A O 1
ATOM 3876 N N . SER A 1 281 ? 26.356 27.008 117.693 1.00 18.99 302 SER A N 1
ATOM 3877 C CA . SER A 1 281 ? 26.385 26.635 119.108 1.00 23.76 302 SER A CA 1
ATOM 3878 C C . SER A 1 281 ? 27.379 25.490 119.270 1.00 22.66 302 SER A C 1
ATOM 3879 O O . SER A 1 281 ? 27.027 24.309 119.255 1.00 22.36 302 SER A O 1
ATOM 3887 N N . PHE A 1 282 ? 28.654 25.860 119.409 1.00 20.98 303 PHE A N 1
ATOM 3888 C CA . PHE A 1 282 ? 29.749 24.906 119.523 1.00 21.22 303 PHE A CA 1
ATOM 3889 C C . PHE A 1 282 ? 30.205 24.679 120.956 1.00 22.61 303 PHE A C 1
ATOM 3890 O O . PHE A 1 282 ? 30.781 23.627 121.252 1.00 21.86 303 PHE A O 1
ATOM 3907 N N . LEU A 1 283 ? 30.019 25.665 121.826 1.00 22.30 304 LEU A N 1
ATOM 3908 C CA . LEU A 1 283 ? 30.583 25.650 123.166 1.00 24.29 304 LEU A CA 1
ATOM 3909 C C . LEU A 1 283 ? 29.563 25.273 124.230 1.00 25.02 304 LEU A C 1
ATOM 3910 O O . LEU A 1 283 ? 29.926 25.142 125.401 1.00 26.50 304 LEU A O 1
ATOM 3926 N N . GLY A 1 284 ? 28.311 25.084 123.846 1.00 25.70 305 GLY A N 1
ATOM 3927 C CA . GLY A 1 284 ? 27.263 24.732 124.782 1.00 28.05 305 GLY A CA 1
ATOM 3928 C C . GLY A 1 284 ? 25.937 24.760 124.060 1.00 27.72 305 GLY A C 1
ATOM 3929 O O . GLY A 1 284 ? 25.831 25.213 122.918 1.00 25.38 305 GLY A O 1
ATOM 3933 N N . LYS A 1 285 ? 24.920 24.242 124.734 1.00 26.58 306 LYS A N 1
ATOM 3934 C CA . LYS A 1 285 ? 23.582 24.302 124.171 1.00 27.34 306 LYS A CA 1
ATOM 3935 C C . LYS A 1 285 ? 23.055 25.733 124.266 1.00 30.81 306 LYS A C 1
ATOM 3936 O O . LYS A 1 285 ? 23.391 26.459 125.202 1.00 32.25 306 LYS A O 1
ATOM 3940 N N . PRO A 1 286 ? 22.249 26.174 123.298 1.00 31.41 307 PRO A N 1
ATOM 3941 C CA . PRO A 1 286 ? 21.661 27.522 123.405 1.00 33.03 307 PRO A CA 1
ATOM 3942 C C . PRO A 1 286 ? 20.992 27.787 124.746 1.00 35.52 307 PRO A C 1
ATOM 3943 O O . PRO A 1 286 ? 21.056 28.916 125.251 1.00 35.85 307 PRO A O 1
ATOM 3954 N N . SER A 1 287 ? 20.370 26.775 125.352 1.00 37.39 308 SER A N 1
ATOM 3955 C CA . SER A 1 287 ? 19.717 26.967 126.643 1.00 41.62 308 SER A CA 1
ATOM 3956 C C . SER A 1 287 ? 20.708 27.266 127.761 1.00 43.23 308 SER A C 1
ATOM 3957 O O . SER A 1 287 ? 20.320 27.871 128.767 1.00 41.72 308 SER A O 1
ATOM 3965 N N . SER A 1 288 ? 21.973 26.857 127.616 1.00 43.76 309 SER A N 1
ATOM 3966 C CA . SER A 1 288 ? 22.975 27.129 128.641 1.00 45.12 309 SER A CA 1
ATOM 3967 C C . SER A 1 288 ? 23.284 28.614 128.784 1.00 46.21 309 SER A C 1
ATOM 3968 O O . SER A 1 288 ? 23.925 29.001 129.766 1.00 41.69 309 SER A O 1
ATOM 3976 N N . SER A 1 289 ? 22.851 29.446 127.837 1.00 52.22 310 SER A N 1
ATOM 3977 C CA . SER A 1 289 ? 23.054 30.887 127.901 1.00 56.89 310 SER A CA 1
ATOM 3978 C C . SER A 1 289 ? 21.787 31.648 128.264 1.00 58.41 310 SER A C 1
ATOM 3979 O O . SER A 1 289 ? 21.823 32.881 128.338 1.00 52.61 310 SER A O 1
ATOM 3987 N N . ALA A 1 290 ? 20.675 30.955 128.489 1.00 64.93 311 ALA A N 1
ATOM 3988 C CA . ALA A 1 290 ? 19.406 31.618 128.735 1.00 70.00 311 ALA A CA 1
ATOM 3989 C C . ALA A 1 290 ? 19.276 32.030 130.198 1.00 72.40 311 ALA A C 1
ATOM 3990 O O . ALA A 1 290 ? 19.760 31.350 131.107 1.00 61.71 311 ALA A O 1
ATOM 3997 N N . THR A 1 291 ? 18.610 33.161 130.412 1.00 81.00 312 THR A N 1
ATOM 3998 C CA . THR A 1 291 ? 18.330 33.681 131.744 1.00 80.28 312 THR A CA 1
ATOM 3999 C C . THR A 1 291 ? 16.929 33.236 132.149 1.00 61.28 312 THR A C 1
ATOM 4000 O O . THR A 1 291 ? 15.952 33.557 131.465 1.00 53.95 312 THR A O 1
ATOM 4011 N N . THR A 1 292 ? 16.834 32.499 133.254 1.00 55.59 313 THR A N 1
ATOM 4012 C CA . THR A 1 292 ? 15.590 31.869 133.675 1.00 54.89 313 THR A CA 1
ATOM 4013 C C . THR A 1 292 ? 15.288 32.210 135.130 1.00 45.52 313 THR A C 1
ATOM 4014 O O . THR A 1 292 ? 16.181 32.538 135.913 1.00 38.67 313 THR A O 1
ATOM 4025 N N . VAL A 1 293 ? 14.006 32.110 135.486 1.00 40.74 314 VAL A N 1
ATOM 4026 C CA . VAL A 1 293 ? 13.569 32.429 136.840 1.00 37.99 314 VAL A CA 1
ATOM 4027 C C . VAL A 1 293 ? 14.047 31.347 137.796 1.00 38.32 314 VAL A C 1
ATOM 4028 O O . VAL A 1 293 ? 13.842 30.150 137.558 1.00 44.58 314 VAL A O 1
ATOM 4041 N N . ASP A 1 294 ? 14.674 31.766 138.897 1.00 34.25 315 ASP A N 1
ATOM 4042 C CA . ASP A 1 294 ? 15.125 30.818 139.908 1.00 38.41 315 ASP A CA 1
ATOM 4043 C C . ASP A 1 294 ? 14.897 31.321 141.328 1.00 36.22 315 ASP A C 1
ATOM 4044 O O . ASP A 1 294 ? 15.327 30.658 142.280 1.00 38.22 315 ASP A O 1
ATOM 4052 N N . ALA A 1 295 ? 14.235 32.460 141.511 1.00 33.98 316 ALA A N 1
ATOM 4053 C CA . ALA A 1 295 ? 13.944 32.951 142.850 1.00 34.67 316 ALA A CA 1
ATOM 4054 C C . ALA A 1 295 ? 12.868 34.022 142.751 1.00 32.39 316 ALA A C 1
ATOM 4055 O O . ALA A 1 295 ? 12.539 34.505 141.664 1.00 29.46 316 ALA A O 1
ATOM 4061 N N . GLN A 1 296 ? 12.331 34.398 143.909 1.00 34.73 317 GLN A N 1
ATOM 4062 C CA . GLN A 1 296 ? 11.254 35.372 143.954 1.00 33.10 317 GLN A CA 1
ATOM 4063 C C . GLN A 1 296 ? 11.281 36.103 145.287 1.00 35.19 317 GLN A C 1
ATOM 4064 O O . GLN A 1 296 ? 11.826 35.616 146.282 1.00 35.92 317 GLN A O 1
ATOM 4078 N N . SER A 1 297 ? 10.680 37.289 145.290 1.00 32.18 318 SER A N 1
ATOM 4079 C CA . SER A 1 297 ? 10.497 38.053 146.509 1.00 30.26 318 SER A CA 1
ATOM 4080 C C . SER A 1 297 ? 9.316 37.494 147.296 1.00 28.39 318 SER A C 1
ATOM 4081 O O . SER A 1 297 ? 8.655 36.539 146.882 1.00 27.83 318 SER A O 1
ATOM 4089 N N . ALA A 1 298 ? 9.028 38.116 148.437 1.00 28.08 319 ALA A N 1
ATOM 4090 C CA . ALA A 1 298 ? 7.778 37.854 149.126 1.00 28.55 319 ALA A CA 1
ATOM 4091 C C . ALA A 1 298 ? 6.620 38.457 148.329 1.00 29.84 319 ALA A C 1
ATOM 4092 O O . ALA A 1 298 ? 6.813 39.199 147.360 1.00 30.40 319 ALA A O 1
ATOM 4099 N N . VAL A 1 299 ? 5.401 38.121 148.741 1.00 28.99 320 VAL A N 1
ATOM 4100 C CA . VAL A 1 299 ? 4.193 38.710 148.171 1.00 25.23 320 VAL A CA 1
ATOM 4101 C C . VAL A 1 299 ? 3.883 39.991 148.929 1.00 23.80 320 VAL A C 1
ATOM 4102 O O . VAL A 1 299 ? 3.810 39.990 150.164 1.00 25.04 320 VAL A O 1
ATOM 4115 N N . TYR A 1 300 ? 3.692 41.082 148.195 1.00 22.13 321 TYR A N 1
ATOM 4116 C CA . TYR A 1 300 ? 3.380 42.382 148.781 1.00 23.21 321 TYR A CA 1
ATOM 4117 C C . TYR A 1 300 ? 1.965 42.786 148.386 1.00 24.64 321 TYR A C 1
ATOM 4118 O O . TYR A 1 300 ? 1.673 42.954 147.198 1.00 26.08 321 TYR A O 1
ATOM 4136 N N . GLY A 1 301 ? 1.085 42.943 149.376 1.00 22.79 322 GLY A N 1
ATOM 4137 C CA . GLY A 1 301 ? -0.266 43.405 149.126 1.00 22.82 322 GLY A CA 1
ATOM 4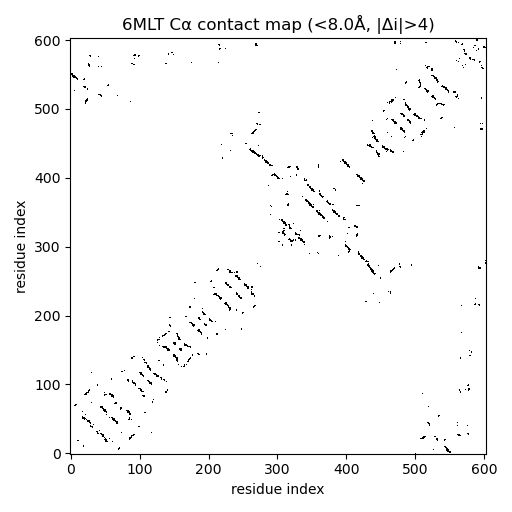138 C C . GLY A 1 301 ? -1.306 42.406 149.608 1.00 26.84 322 GLY A C 1
ATOM 4139 O O . GLY A 1 301 ? -1.108 41.708 150.610 1.00 25.93 322 GLY A O 1
ATOM 4143 N N . TYR A 1 302 ? -2.416 42.342 148.876 1.00 25.63 323 TYR A N 1
ATOM 4144 C CA . TYR A 1 302 ? -3.639 41.688 149.337 1.00 24.20 323 TYR A CA 1
ATOM 4145 C C . TYR A 1 302 ? -4.110 40.710 148.268 1.00 24.75 323 TYR A C 1
ATOM 4146 O O . TYR A 1 302 ? -4.491 41.123 147.168 1.00 25.65 323 TYR A O 1
ATOM 4164 N N . THR A 1 303 ? -4.083 39.417 148.593 1.00 23.13 324 THR A N 1
ATOM 4165 C CA . THR A 1 303 ? -4.355 38.355 147.632 1.00 25.38 324 THR A CA 1
ATOM 4166 C C . THR A 1 303 ? -5.782 37.827 147.706 1.00 27.77 324 THR A C 1
ATOM 4167 O O . THR A 1 303 ? -6.155 36.988 146.877 1.00 30.46 324 THR A O 1
ATOM 4178 N N . ASP A 1 304 ? -6.573 38.273 148.675 1.00 30.19 325 ASP A N 1
ATOM 4179 C CA . ASP A 1 304 ? -7.921 37.742 148.840 1.00 38.71 325 ASP A CA 1
ATOM 4180 C C . ASP A 1 304 ? -8.747 37.966 147.579 1.00 34.78 325 ASP A C 1
ATOM 4181 O O . ASP A 1 304 ? -8.746 39.060 147.005 1.00 31.61 325 ASP A O 1
ATOM 4190 N N . TRP A 1 305 ? -9.445 36.914 147.147 1.00 33.48 326 TRP A N 1
ATOM 4191 C CA . TRP A 1 305 ? -10.408 36.992 146.047 1.00 35.01 326 TRP A CA 1
ATOM 4192 C C . TRP A 1 305 ? -9.742 37.367 144.729 1.00 32.17 326 TRP A C 1
ATOM 4193 O O . TRP A 1 305 ? -10.372 37.949 143.842 1.00 34.55 326 TRP A O 1
ATOM 4214 N N . ALA A 1 306 ? -8.472 37.015 144.576 1.00 30.66 327 ALA A N 1
ATOM 4215 C CA . ALA A 1 306 ? -7.732 37.307 143.362 1.00 33.98 327 ALA A CA 1
ATOM 4216 C C . ALA A 1 306 ? -6.856 36.113 143.032 1.00 38.42 327 ALA A C 1
ATOM 4217 O O . ALA A 1 306 ? -6.300 35.481 143.933 1.00 41.02 327 ALA A O 1
ATOM 4224 N N . HIS A 1 307 ? -6.748 35.799 141.745 1.00 46.56 328 HIS A N 1
ATOM 4225 C CA . HIS A 1 307 ? -5.944 34.676 141.279 1.00 54.04 328 HIS A CA 1
ATOM 4226 C C . HIS A 1 307 ? -4.570 35.168 140.841 1.00 49.25 328 HIS A C 1
ATOM 4227 O O . HIS A 1 307 ? -4.462 36.095 140.033 1.00 44.61 328 HIS A O 1
ATOM 4231 N N . GLN A 1 308 ? -3.527 34.543 141.381 1.00 45.03 329 GLN A N 1
ATOM 4232 C CA . GLN A 1 308 ? -2.159 34.843 140.980 1.00 42.00 329 GLN A CA 1
ATOM 4233 C C . GLN A 1 308 ? -1.968 34.584 139.488 1.00 41.97 329 GLN A C 1
ATOM 4234 O O . GLN A 1 308 ? -2.345 33.526 138.982 1.00 41.70 329 GLN A O 1
ATOM 4248 N N . GLN A 1 309 ? -1.390 35.558 138.779 1.00 38.75 330 GLN A N 1
ATOM 4249 C CA . GLN A 1 309 ? -1.108 35.425 137.352 1.00 40.27 330 GLN A CA 1
ATOM 4250 C C . GLN A 1 309 ? 0.312 35.888 137.069 1.00 31.93 330 GLN A C 1
ATOM 4251 O O . GLN A 1 309 ? 0.709 36.981 137.486 1.00 32.73 330 GLN A O 1
ATOM 4265 N N . ARG A 1 310 ? 1.069 35.064 136.352 1.00 25.62 331 ARG A N 1
ATOM 4266 C CA . ARG A 1 310 ? 2.473 35.342 136.091 1.00 28.86 331 ARG A CA 1
ATOM 4267 C C . ARG A 1 310 ? 2.633 36.233 134.868 1.00 27.56 331 ARG A C 1
ATOM 4268 O O . ARG A 1 310 ? 2.019 35.995 133.825 1.00 28.59 331 ARG A O 1
ATOM 4289 N N . VAL A 1 311 ? 3.491 37.240 134.996 1.00 25.95 332 VAL A N 1
ATOM 4290 C CA . VAL A 1 311 ? 3.788 38.178 133.921 1.00 26.19 332 VAL A CA 1
ATOM 4291 C C . VAL A 1 311 ? 5.297 38.196 133.744 1.00 25.51 332 VAL A C 1
ATOM 4292 O O . VAL A 1 311 ? 6.022 38.686 134.617 1.00 26.57 332 VAL A O 1
ATOM 4305 N N . LEU A 1 312 ? 5.770 37.681 132.616 1.00 27.97 333 LEU A N 1
ATOM 4306 C CA . LEU A 1 312 ? 7.189 37.666 132.302 1.00 31.23 333 LEU A CA 1
ATOM 4307 C C . LEU A 1 312 ? 7.510 38.821 131.368 1.00 27.39 333 LEU A C 1
ATOM 4308 O O . LEU A 1 312 ? 6.741 39.123 130.454 1.00 28.14 333 LEU A O 1
ATOM 4324 N N . ALA A 1 313 ? 8.650 39.465 131.604 1.00 25.29 334 ALA A N 1
ATOM 4325 C CA . ALA A 1 313 ? 9.059 40.581 130.770 1.00 29.01 334 ALA A CA 1
ATOM 4326 C C . ALA A 1 313 ? 9.412 40.091 129.370 1.00 36.46 334 ALA A C 1
ATOM 4327 O O . ALA A 1 313 ? 10.058 39.053 129.202 1.00 39.50 334 ALA A O 1
ATOM 4334 N N . GLU A 1 314 ? 8.963 40.831 128.361 1.00 38.74 335 GLU A N 1
ATOM 4335 C CA . GLU A 1 314 ? 9.322 40.576 126.973 1.00 46.65 335 GLU A CA 1
ATOM 4336 C C . GLU A 1 314 ? 10.246 41.681 126.488 1.00 43.43 335 GLU A C 1
ATOM 4337 O O . GLU A 1 314 ? 9.994 42.865 126.740 1.00 43.45 335 GLU A O 1
ATOM 4348 N N . ASN A 1 315 ? 11.314 41.293 125.790 1.00 41.39 336 ASN A N 1
ATOM 4349 C CA . ASN A 1 315 ? 12.346 42.242 125.383 1.00 41.10 336 ASN A CA 1
ATOM 4350 C C . ASN A 1 315 ? 12.817 43.055 126.585 1.00 32.64 336 ASN A C 1
ATOM 4351 O O . ASN A 1 315 ? 13.026 44.266 126.500 1.00 31.77 336 ASN A O 1
ATOM 4362 N N . HIS A 1 316 ? 12.991 42.362 127.710 1.00 31.94 337 HIS A N 1
ATOM 4363 C CA . HIS A 1 316 ? 13.328 42.957 129.005 1.00 38.99 337 HIS A CA 1
ATOM 4364 C C . HIS A 1 316 ? 12.548 44.249 129.248 1.00 28.93 337 HIS A C 1
ATOM 4365 O O . HIS A 1 316 ? 13.091 45.275 129.657 1.00 26.00 337 HIS A O 1
ATOM 4379 N N . GLN A 1 317 ? 11.239 44.174 129.036 1.00 30.09 338 GLN A N 1
ATOM 4380 C CA . GLN A 1 317 ? 10.354 45.301 129.290 1.00 33.00 338 GLN A CA 1
ATOM 4381 C C . GLN A 1 317 ? 9.049 44.794 129.884 1.00 31.18 338 GLN A C 1
ATOM 4382 O O . GLN A 1 317 ? 8.553 43.729 129.503 1.00 28.50 338 GLN A O 1
ATOM 4386 N N . LEU A 1 318 ? 8.514 45.558 130.831 1.00 28.88 339 LEU A N 1
ATOM 4387 C CA . LEU A 1 318 ? 7.168 45.364 131.344 1.00 26.97 339 LEU A CA 1
ATOM 4388 C C . LEU A 1 318 ? 6.356 46.620 131.068 1.00 26.31 339 LEU A C 1
ATOM 4389 O O . LEU A 1 318 ? 6.886 47.736 131.081 1.00 28.07 339 LEU A O 1
ATOM 4405 N N . ALA A 1 319 ? 5.070 46.429 130.807 1.00 23.42 340 ALA A N 1
ATOM 4406 C CA . ALA A 1 319 ? 4.131 47.527 130.635 1.00 23.51 340 ALA A CA 1
ATOM 4407 C C . ALA A 1 319 ? 3.317 47.697 131.912 1.00 21.23 340 ALA A C 1
ATOM 4408 O O . ALA A 1 319 ? 2.921 46.712 132.542 1.00 22.05 340 ALA A O 1
ATOM 4415 N N . ILE A 1 320 ? 3.068 48.947 132.289 1.00 19.85 341 ILE A N 1
ATOM 4416 C CA . ILE A 1 320 ? 2.326 49.262 133.507 1.00 20.67 341 ILE A CA 1
ATOM 4417 C C . ILE A 1 320 ? 1.369 50.404 133.217 1.00 20.87 341 ILE A C 1
ATOM 4418 O O . ILE A 1 320 ? 1.776 51.439 132.679 1.00 22.55 341 ILE A O 1
ATOM 4434 N N . ARG A 1 321 ? 0.104 50.230 133.587 1.00 19.50 342 ARG A N 1
ATOM 4435 C CA . ARG A 1 321 ? -0.852 51.326 133.573 1.00 19.17 342 ARG A CA 1
ATOM 4436 C C . ARG A 1 321 ? -1.107 51.758 135.006 1.00 18.92 342 ARG A C 1
ATOM 4437 O O . ARG A 1 321 ? -1.356 50.921 135.883 1.00 19.16 342 ARG A O 1
ATOM 4458 N N . SER A 1 322 ? -1.013 53.062 135.249 1.00 19.35 343 SER A N 1
ATOM 4459 C CA . SER A 1 322 ? -1.119 53.569 136.605 1.00 18.89 343 SER A CA 1
ATOM 4460 C C . SER A 1 322 ? -1.569 55.018 136.557 1.00 19.19 343 SER A C 1
ATOM 4461 O O . SER A 1 322 ? -1.306 55.732 135.590 1.00 19.60 343 SER A O 1
ATOM 4469 N N . GLY A 1 323 ? -2.266 55.428 137.613 1.00 19.95 344 GLY A N 1
ATOM 4470 C CA . GLY A 1 323 ? -2.609 56.818 137.823 1.00 20.78 344 GLY A CA 1
ATOM 4471 C C . GLY A 1 323 ? -2.322 57.185 139.261 1.00 21.76 344 GLY A C 1
ATOM 4472 O O . GLY A 1 323 ? -1.156 57.312 139.652 1.00 22.70 344 GLY A O 1
ATOM 4476 N N . ALA A 1 324 ? -3.376 57.334 140.066 1.00 19.03 345 ALA A N 1
ATOM 4477 C CA . ALA A 1 324 ? -3.190 57.469 141.503 1.00 23.72 345 ALA A CA 1
ATOM 4478 C C . ALA A 1 324 ? -2.613 56.194 142.105 1.00 22.39 345 ALA A C 1
ATOM 4479 O O . ALA A 1 324 ? -1.877 56.251 143.099 1.00 19.96 345 ALA A O 1
ATOM 4486 N N . VAL A 1 325 ? -2.938 55.042 141.527 1.00 18.88 346 VAL A N 1
ATOM 4487 C CA . VAL A 1 325 ? -2.503 53.748 142.028 1.00 18.30 346 VAL A CA 1
ATOM 4488 C C . VAL A 1 325 ? -2.039 52.908 140.841 1.00 18.30 346 VAL A C 1
ATOM 4489 O O . VAL A 1 325 ? -2.055 53.359 139.693 1.00 18.43 346 VAL A O 1
ATOM 4502 N N . VAL A 1 326 ? -1.584 51.692 141.129 1.00 18.24 347 VAL A N 1
ATOM 4503 C CA . VAL A 1 326 ? -1.092 50.783 140.099 1.00 18.82 347 VAL A CA 1
ATOM 4504 C C . VAL A 1 326 ? -2.278 49.961 139.608 1.00 18.74 347 VAL A C 1
ATOM 4505 O O . VAL A 1 326 ? -2.839 49.156 140.353 1.00 20.10 347 VAL A O 1
ATOM 4518 N N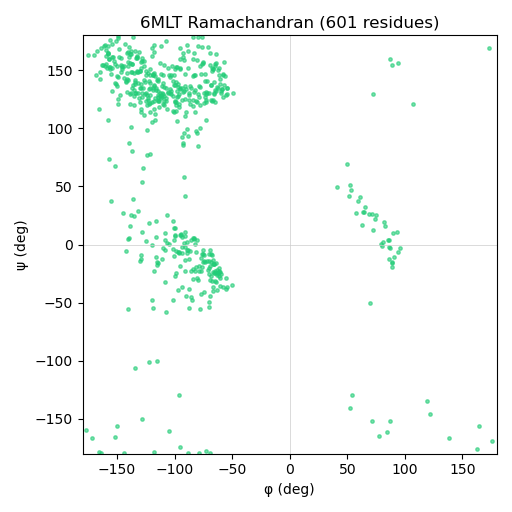 . ASP A 1 327 ? -2.655 50.156 138.347 1.00 21.07 348 ASP A N 1
ATOM 4519 C CA . ASP A 1 327 ? -3.900 49.613 137.819 1.00 20.41 348 ASP A CA 1
ATOM 4520 C C . ASP A 1 327 ? -3.729 48.301 137.075 1.00 18.80 348 ASP A C 1
ATOM 4521 O O . ASP A 1 327 ? -4.574 47.414 137.213 1.00 19.03 348 ASP A O 1
ATOM 4530 N N . ALA A 1 328 ? -2.663 48.145 136.295 1.00 18.85 349 ALA A N 1
ATOM 4531 C CA . ALA A 1 328 ? -2.492 46.916 135.538 1.00 20.11 349 ALA A CA 1
ATOM 4532 C C . ALA A 1 328 ? -1.029 46.745 135.166 1.00 21.62 349 ALA A C 1
ATOM 4533 O O . ALA A 1 328 ? -0.288 47.720 135.017 1.00 18.73 349 ALA A O 1
ATOM 4540 N N . ILE A 1 329 ? -0.628 45.485 135.016 1.00 22.19 350 ILE A N 1
ATOM 4541 C CA . ILE A 1 329 ? 0.740 45.125 134.669 1.00 19.88 350 ILE A CA 1
ATOM 4542 C C . ILE A 1 329 ? 0.682 44.034 133.613 1.00 20.03 350 ILE A C 1
ATOM 4543 O O . ILE A 1 329 ? -0.114 43.097 133.725 1.00 21.03 350 ILE A O 1
ATOM 4559 N N . GLY A 1 330 ? 1.528 44.148 132.591 1.00 19.38 351 GLY A N 1
ATOM 4560 C CA . GLY A 1 330 ? 1.571 43.125 131.560 1.00 22.61 351 GLY A CA 1
ATOM 4561 C C . GLY A 1 330 ? 2.902 43.147 130.844 1.00 25.39 351 GLY A C 1
ATOM 4562 O O . GLY A 1 330 ? 3.724 44.042 131.042 1.00 27.14 351 GLY A O 1
ATOM 4566 N N . ALA A 1 331 ? 3.119 42.122 130.011 1.00 27.69 352 ALA A N 1
ATOM 4567 C CA . ALA A 1 331 ? 4.320 42.109 129.184 1.00 30.96 352 ALA A CA 1
ATOM 4568 C C . ALA A 1 331 ? 4.269 43.210 128.137 1.00 31.19 352 ALA A C 1
ATOM 4569 O O . ALA A 1 331 ? 5.309 43.760 127.758 1.00 33.49 352 ALA A O 1
ATOM 4576 N N . ASN A 1 332 ? 3.070 43.553 127.678 1.00 29.37 353 ASN A N 1
ATOM 4577 C CA . ASN A 1 332 ? 2.867 44.644 126.739 1.00 29.19 353 ASN A CA 1
ATOM 4578 C C . ASN A 1 332 ? 1.476 45.212 126.979 1.00 29.76 353 ASN A C 1
ATOM 4579 O O . ASN A 1 332 ? 0.696 44.683 127.775 1.00 30.46 353 ASN A O 1
ATOM 4590 N N . SER A 1 333 ? 1.161 46.289 126.259 1.00 28.25 354 SER A N 1
ATOM 4591 C CA . SER A 1 333 ? -0.073 47.023 126.500 1.00 29.71 354 SER A CA 1
ATOM 4592 C C . SER A 1 333 ? -1.317 46.215 126.162 1.00 29.91 354 SER A C 1
ATOM 4593 O O . SER A 1 333 ? -2.414 46.586 126.595 1.00 30.78 354 SER A O 1
ATOM 4601 N N . GLN A 1 334 ? -1.185 45.135 125.392 1.00 28.50 355 GLN A N 1
ATOM 4602 C CA . GLN A 1 334 ? -2.349 44.364 124.974 1.00 32.88 355 GLN A CA 1
ATOM 4603 C C . GLN A 1 334 ? -2.702 43.230 125.930 1.00 41.16 355 GLN A C 1
ATOM 4604 O O . GLN A 1 334 ? -3.857 42.791 125.941 1.00 50.30 355 GLN A O 1
ATOM 4608 N N . ASN A 1 335 ? -1.755 42.749 126.732 1.00 42.95 356 ASN A N 1
ATOM 4609 C CA . ASN A 1 335 ? -1.971 41.602 127.618 1.00 57.87 356 ASN A CA 1
ATOM 4610 C C . ASN A 1 335 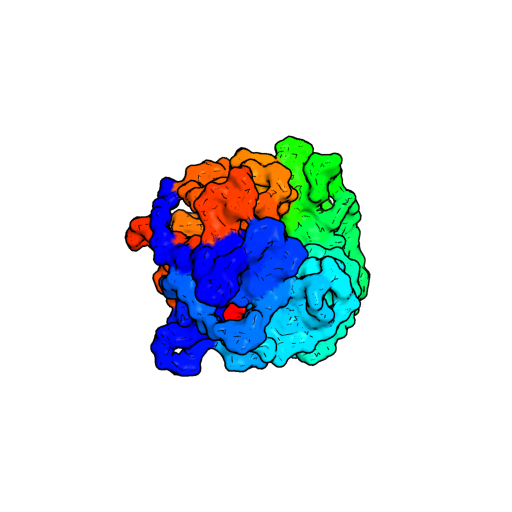? -1.633 42.033 129.040 1.00 55.21 356 ASN A C 1
ATOM 4611 O O . ASN A 1 335 ? -0.570 41.693 129.566 1.00 58.16 356 ASN A O 1
ATOM 4622 N N . MET A 1 336 ? -2.546 42.771 129.667 1.00 45.46 357 MET A N 1
ATOM 4623 C CA . MET A 1 336 ? -2.289 43.373 130.966 1.00 36.83 357 MET A CA 1
ATOM 4624 C C . MET A 1 336 ? -3.248 42.831 132.015 1.00 32.56 357 MET A C 1
ATOM 4625 O O . MET A 1 336 ? -4.449 42.689 131.768 1.00 32.92 357 MET A O 1
ATOM 4639 N N . ILE A 1 337 ? -2.703 42.550 133.193 1.00 29.89 358 ILE A N 1
ATOM 4640 C CA . ILE A 1 337 ? -3.463 42.042 134.328 1.00 26.27 358 ILE A CA 1
ATOM 4641 C C . ILE A 1 337 ? -3.828 43.224 135.209 1.00 21.78 358 ILE A C 1
ATOM 4642 O O . ILE A 1 337 ? -2.943 43.901 135.739 1.00 22.34 358 ILE A O 1
ATOM 4658 N N . GLY A 1 338 ? -5.121 43.462 135.380 1.00 20.84 359 GLY A N 1
ATOM 4659 C CA . GLY A 1 338 ? -5.597 44.529 136.223 1.00 19.94 359 GLY A CA 1
ATOM 4660 C C . GLY A 1 338 ? -6.760 45.250 135.578 1.00 21.84 359 GLY A C 1
ATOM 4661 O O . GLY A 1 338 ? -7.352 44.782 134.605 1.00 24.31 359 GLY A O 1
ATOM 4665 N N . GLY A 1 339 ? -7.083 46.407 136.138 1.00 20.58 360 GLY A N 1
ATOM 4666 C CA . GLY A 1 339 ? -8.184 47.212 135.662 1.00 23.34 360 GLY A CA 1
ATOM 4667 C C . GLY A 1 339 ? -7.868 47.879 134.333 1.00 21.74 360 GLY A C 1
ATOM 4668 O O . GLY A 1 339 ? -6.809 47.696 133.729 1.00 20.38 360 GLY A O 1
ATOM 4672 N N . SER A 1 340 ? -8.828 48.678 133.875 1.00 21.99 361 SER A N 1
ATOM 4673 C CA . SER A 1 340 ? -8.763 49.282 132.552 1.00 23.30 361 SER A CA 1
ATOM 4674 C C . SER A 1 340 ? -8.226 50.712 132.558 1.00 21.42 361 SER A C 1
ATOM 4675 O O . SER A 1 340 ? -8.021 51.276 131.477 1.00 21.59 361 SER A O 1
ATOM 4683 N N . GLY A 1 341 ? -7.992 51.305 133.729 1.00 21.82 362 GLY A N 1
ATOM 4684 C CA . GLY A 1 341 ? -7.616 52.701 133.827 1.00 24.13 362 GLY A CA 1
ATOM 4685 C C . GLY A 1 341 ? -6.110 52.901 133.900 1.00 23.00 362 GLY A C 1
ATOM 4686 O O . GLY A 1 341 ? -5.318 51.965 133.778 1.00 20.31 362 GLY A O 1
ATOM 4690 N N . GLY A 1 342 ? -5.720 54.159 134.117 1.00 21.71 363 GLY A N 1
ATOM 4691 C CA . GLY A 1 342 ? -4.326 54.541 134.214 1.00 19.97 363 GLY A CA 1
ATOM 4692 C C . GLY A 1 342 ? -3.706 54.863 132.862 1.00 22.04 363 GLY A C 1
ATOM 4693 O O . GLY A 1 342 ? -4.188 54.458 131.804 1.00 20.84 363 GLY A O 1
ATOM 4697 N N . SER A 1 343 ? -2.604 55.610 132.910 1.00 19.75 364 SER A N 1
ATOM 4698 C CA . SER A 1 343 ? -1.801 55.885 131.729 1.00 21.20 364 SER A CA 1
ATOM 4699 C C . SER A 1 343 ? -0.657 54.879 131.647 1.00 19.85 364 SER A C 1
ATOM 4700 O O . SER A 1 343 ? -0.289 54.233 132.630 1.00 19.41 364 SER A O 1
ATOM 4708 N N . LEU A 1 344 ? -0.118 54.734 130.445 1.00 21.50 365 LEU A N 1
ATOM 4709 C CA . LEU A 1 344 ? 0.816 53.664 130.129 1.00 24.10 365 LEU A CA 1
ATOM 4710 C C . LEU A 1 344 ? 2.261 54.114 130.303 1.00 25.73 365 LEU A C 1
ATOM 4711 O O . LEU A 1 344 ? 2.651 55.194 129.850 1.00 26.86 365 LEU A O 1
ATOM 4727 N N . SER A 1 345 ? 3.061 53.266 130.942 1.00 22.68 366 SER A N 1
ATOM 4728 C CA . SER A 1 345 ? 4.501 53.459 130.977 1.00 25.28 366 SER A CA 1
ATOM 4729 C C . SER A 1 345 ? 5.166 52.102 130.817 1.00 24.83 366 SER A C 1
ATOM 4730 O O . SER A 1 345 ? 4.507 51.055 130.835 1.00 24.51 366 SER A O 1
ATOM 4738 N N . THR A 1 346 ? 6.482 52.127 130.623 1.00 24.81 367 THR A N 1
ATOM 4739 C CA . THR A 1 346 ? 7.265 50.909 130.490 1.00 29.59 367 THR A CA 1
ATOM 4740 C C . THR A 1 346 ? 8.421 50.942 131.478 1.00 30.97 367 THR A C 1
ATOM 4741 O O . THR A 1 346 ? 8.873 52.010 131.901 1.00 34.39 367 THR A O 1
ATOM 4752 N N . ILE A 1 347 ? 8.877 49.754 131.863 1.00 28.09 368 ILE A N 1
ATOM 4753 C CA . ILE A 1 347 ? 10.034 49.585 132.729 1.00 28.67 368 ILE A CA 1
ATOM 4754 C C . ILE A 1 347 ? 11.024 48.689 132.007 1.00 28.95 368 ILE A C 1
ATOM 4755 O O . ILE A 1 347 ? 10.649 47.611 131.536 1.00 28.76 368 ILE A O 1
ATOM 4770 N N . ASP A 1 348 ? 12.277 49.132 131.919 1.00 29.75 369 ASP A N 1
ATOM 4771 C CA . ASP A 1 348 ? 13.364 48.298 131.407 1.00 32.97 369 ASP A CA 1
ATOM 4772 C C . ASP A 1 348 ? 13.831 47.402 132.549 1.00 31.19 369 ASP A C 1
ATOM 4773 O O . ASP A 1 348 ? 14.614 47.818 133.404 1.00 32.34 369 ASP A O 1
ATOM 4782 N N . THR A 1 349 ? 13.341 46.164 132.573 1.00 30.10 370 THR A N 1
ATOM 4783 C CA . THR A 1 349 ? 13.597 45.279 133.705 1.00 32.27 370 THR A CA 1
ATOM 4784 C C . THR A 1 349 ? 15.067 44.904 133.842 1.00 31.98 370 THR A C 1
ATOM 4785 O O . THR A 1 349 ? 15.505 44.574 134.951 1.00 31.45 370 THR A O 1
ATOM 4796 N N . SER A 1 350 ? 15.838 44.947 132.754 1.00 31.76 371 SER A N 1
ATOM 4797 C CA . SER A 1 350 ? 17.254 44.607 132.835 1.00 34.52 371 SER A CA 1
ATOM 4798 C C . SER A 1 350 ? 18.064 45.648 133.598 1.00 34.13 371 SER A C 1
ATOM 4799 O O . SER A 1 350 ? 19.207 45.362 133.971 1.00 35.27 371 SER A O 1
ATOM 4807 N N . LYS A 1 351 ? 17.505 46.833 133.844 1.00 30.41 372 LYS A N 1
ATOM 4808 C CA . LYS A 1 351 ? 18.189 47.882 134.589 1.00 30.84 372 LYS A CA 1
ATOM 4809 C C . LYS A 1 351 ? 17.745 47.977 136.046 1.00 31.86 372 LYS A C 1
ATOM 4810 O O . LYS A 1 351 ? 18.378 48.700 136.822 1.00 32.44 372 LYS A O 1
ATOM 4814 N N . VAL A 1 352 ? 16.685 47.269 136.435 1.00 31.70 373 VAL A N 1
ATOM 4815 C CA . VAL A 1 352 ? 16.143 47.394 137.787 1.00 27.70 373 VAL A CA 1
ATOM 4816 C C . VAL A 1 352 ? 17.071 46.718 138.789 1.00 26.98 373 VAL A C 1
ATOM 4817 O O . VAL A 1 352 ? 17.462 45.553 138.619 1.00 27.83 373 VAL A O 1
ATOM 4830 N N . ARG A 1 353 ? 17.417 47.445 139.855 1.00 27.23 374 ARG A N 1
ATOM 4831 C CA . ARG A 1 353 ? 18.195 46.888 140.950 1.00 29.21 374 ARG A CA 1
ATOM 4832 C C . ARG A 1 353 ? 17.435 46.830 142.265 1.00 27.98 374 ARG A C 1
ATOM 4833 O O . ARG A 1 353 ? 17.868 46.120 143.176 1.00 28.77 374 ARG A O 1
ATOM 4854 N N . ALA A 1 354 ? 16.316 47.537 142.384 1.00 28.93 375 ALA A N 1
ATOM 4855 C CA . ALA A 1 354 ? 15.502 47.487 143.588 1.00 30.49 375 ALA A CA 1
ATOM 4856 C C . ALA A 1 354 ? 14.129 48.040 143.253 1.00 27.68 375 ALA A C 1
ATOM 4857 O O . ALA A 1 354 ? 13.974 48.823 142.312 1.00 24.61 375 ALA A O 1
ATOM 4864 N N . ILE A 1 355 ? 13.134 47.609 144.022 1.00 26.40 376 ILE A N 1
ATOM 4865 C CA . ILE A 1 355 ? 11.776 48.124 143.917 1.00 25.58 376 ILE A CA 1
ATOM 4866 C C . ILE A 1 355 ? 11.274 48.407 145.322 1.00 23.95 376 ILE A C 1
ATOM 4867 O O . ILE A 1 355 ? 11.386 47.552 146.205 1.00 24.04 376 ILE A O 1
ATOM 4883 N N . ASP A 1 356 ? 10.735 49.606 145.526 1.00 23.12 377 ASP A N 1
ATOM 4884 C CA . ASP A 1 356 ? 9.990 49.949 146.729 1.00 24.53 377 ASP A CA 1
ATOM 4885 C C . ASP A 1 356 ? 8.503 49.851 146.408 1.00 25.44 377 ASP A C 1
ATOM 4886 O O . ASP A 1 356 ? 8.022 50.505 145.475 1.00 26.27 377 ASP A O 1
ATOM 4895 N N . VAL A 1 357 ? 7.784 49.033 147.172 1.00 21.18 378 VAL A N 1
ATOM 4896 C CA . VAL A 1 357 ? 6.357 48.808 146.972 1.00 20.40 378 VAL A CA 1
ATOM 4897 C C . VAL A 1 357 ? 5.610 49.403 148.152 1.00 19.32 378 VAL A C 1
ATOM 4898 O O . VAL A 1 357 ? 5.904 49.074 149.309 1.00 20.13 378 VAL A O 1
ATOM 4911 N N . THR A 1 358 ? 4.646 50.270 147.858 1.00 17.17 379 THR A N 1
ATOM 4912 C CA . THR A 1 358 ? 3.750 50.839 148.855 1.00 17.13 379 THR A CA 1
ATOM 4913 C C . THR A 1 358 ? 2.371 50.239 148.633 1.00 18.57 379 THR A C 1
ATOM 4914 O O . THR A 1 358 ? 1.801 50.372 147.543 1.00 19.12 379 THR A O 1
ATOM 4925 N N . TYR A 1 359 ? 1.849 49.562 149.650 1.00 18.19 380 TYR A N 1
ATOM 4926 C CA . TYR A 1 359 ? 0.537 48.941 149.571 1.00 17.35 380 TYR A CA 1
ATOM 4927 C C . TYR A 1 359 ? -0.264 49.289 150.817 1.00 19.23 380 TYR A C 1
ATOM 4928 O O . TYR A 1 359 ? 0.292 49.489 151.903 1.00 17.77 380 TYR A O 1
ATOM 4946 N N . GLY A 1 360 ? -1.578 49.370 150.645 1.00 19.42 381 GLY A N 1
ATOM 4947 C CA . GLY A 1 360 ? -2.443 49.710 151.755 1.00 19.75 381 GLY A CA 1
ATOM 4948 C C . GLY A 1 360 ? -3.822 50.106 151.268 1.00 21.68 381 GLY A C 1
ATOM 4949 O O . GLY A 1 360 ? -4.250 49.716 150.178 1.00 19.04 381 GLY A O 1
ATOM 4953 N N . LYS A 1 361 ? -4.505 50.889 152.094 1.00 20.52 382 LYS A N 1
ATOM 4954 C CA . LYS A 1 361 ? -5.881 51.280 151.826 1.00 22.76 382 LYS A CA 1
ATOM 4955 C C . LYS A 1 361 ? -5.902 52.522 150.945 1.00 23.29 382 LYS A C 1
ATOM 4956 O O . LYS A 1 361 ? -5.358 53.568 151.315 1.00 22.01 382 LYS A O 1
ATOM 4975 N N . ASN A 1 362 ? -6.531 52.385 149.780 1.00 22.15 383 ASN A N 1
ATOM 4976 C CA . ASN A 1 362 ? -6.728 53.474 148.827 1.00 25.98 383 ASN A CA 1
ATOM 4977 C C . ASN A 1 362 ? -7.685 54.505 149.423 1.00 24.63 383 ASN A C 1
ATOM 4978 O O . ASN A 1 362 ? -8.818 54.170 149.783 1.00 26.76 383 ASN A O 1
ATOM 4989 N N . LYS A 1 363 ? -7.249 55.764 149.513 1.00 23.72 384 LYS A N 1
ATOM 4990 C CA . LYS A 1 363 ? -8.083 56.773 150.160 1.00 22.68 384 LYS A CA 1
ATOM 4991 C C . LYS A 1 363 ? -9.259 57.208 149.295 1.00 22.35 384 LYS A C 1
ATOM 4992 O O . LYS A 1 363 ? -10.177 57.852 149.811 1.00 23.64 384 LYS A O 1
ATOM 5011 N N . TYR A 1 364 ? -9.249 56.883 148.004 1.00 21.81 385 TYR A N 1
ATOM 5012 C CA . TYR A 1 364 ? -10.336 57.272 147.112 1.00 24.23 385 TYR A CA 1
ATOM 5013 C C . TYR A 1 364 ? -11.467 56.254 147.110 1.00 28.49 385 TYR A C 1
ATOM 5014 O O . TYR A 1 364 ? -12.645 56.632 147.063 1.00 28.95 385 TYR A O 1
ATOM 5032 N N . THR A 1 365 ? -11.123 54.970 147.176 1.00 23.18 386 THR A N 1
ATOM 5033 C CA . THR A 1 365 ? -12.083 53.888 147.084 1.00 27.04 386 THR A CA 1
ATOM 5034 C C . THR A 1 365 ? -12.173 53.054 148.353 1.00 26.12 386 THR A C 1
ATOM 5035 O O . THR A 1 365 ? -13.084 52.227 148.458 1.00 28.28 386 THR A O 1
ATOM 5046 N N . TRP A 1 366 ? -11.255 53.231 149.305 1.00 23.64 387 TRP A N 1
ATOM 5047 C CA . TRP A 1 366 ? -11.203 52.442 150.537 1.00 23.54 387 TRP A CA 1
ATOM 5048 C C . TRP A 1 366 ? -10.944 50.960 150.274 1.00 23.23 387 TRP A C 1
ATOM 5049 O O . TRP A 1 366 ? -11.153 50.129 151.158 1.00 24.35 387 TRP A O 1
ATOM 5069 N N . LYS A 1 367 ? -10.466 50.607 149.081 1.00 22.73 388 LYS A N 1
ATOM 5070 C CA . LYS A 1 367 ? -10.024 49.247 148.797 1.00 22.39 388 LYS A CA 1
ATOM 5071 C C . LYS A 1 367 ? -8.528 49.108 149.084 1.00 21.77 388 LYS A C 1
ATOM 5072 O O . LYS A 1 367 ? -7.780 50.088 149.105 1.00 23.59 388 LYS A O 1
ATOM 5091 N N . TYR A 1 368 ? -8.096 47.868 149.299 1.00 20.61 389 TYR A N 1
ATOM 5092 C CA . TYR A 1 368 ? -6.712 47.567 149.649 1.00 20.19 389 TYR A CA 1
ATOM 5093 C C . TYR A 1 368 ? -5.962 47.058 148.424 1.00 20.85 389 TYR A C 1
ATOM 5094 O O . TYR A 1 368 ? -6.408 46.110 147.770 1.00 22.80 389 TYR A O 1
ATOM 5112 N N . GLY A 1 369 ? -4.818 47.662 148.132 1.00 18.75 390 GLY A N 1
ATOM 5113 C CA . GLY A 1 369 ? -4.054 47.217 146.985 1.00 17.47 390 GLY A CA 1
ATOM 5114 C C . GLY A 1 369 ? -2.695 47.876 146.914 1.00 17.26 390 GLY A C 1
ATOM 5115 O O . GLY A 1 369 ? -2.226 48.488 147.873 1.00 18.92 390 GLY A O 1
ATOM 5119 N N . VAL A 1 370 ? -2.062 47.731 145.754 1.00 17.21 391 VAL A N 1
ATOM 5120 C CA . VAL A 1 370 ? -0.762 48.345 145.507 1.00 18.69 391 VAL A CA 1
ATOM 5121 C C . VAL A 1 370 ? -0.977 49.784 145.053 1.00 19.63 391 VAL A C 1
ATOM 5122 O O . VAL A 1 370 ? -1.611 50.037 144.021 1.00 19.10 391 VAL A O 1
ATOM 5135 N N . LEU A 1 371 ? -0.439 50.729 145.824 1.00 18.05 392 LEU A N 1
ATOM 5136 C CA . LEU A 1 371 ? -0.614 52.157 145.584 1.00 16.82 392 LEU A CA 1
ATOM 5137 C C . LEU A 1 371 ? 0.522 52.732 144.755 1.00 17.13 392 LEU A C 1
ATOM 5138 O O . LEU A 1 371 ? 0.292 53.604 143.910 1.00 19.51 392 LEU A O 1
ATOM 5154 N N . GLU A 1 372 ? 1.743 52.252 144.969 1.00 17.13 393 GLU A N 1
ATOM 5155 C CA . GLU A 1 372 ? 2.891 52.793 144.259 1.00 18.44 393 GLU A CA 1
ATOM 5156 C C . GLU A 1 372 ? 3.995 51.752 144.198 1.00 19.81 393 GLU A C 1
ATOM 5157 O O . GLU A 1 372 ? 4.161 50.940 145.114 1.00 20.69 393 GLU A O 1
ATOM 5169 N N . MET A 1 373 ? 4.746 51.786 143.099 1.00 17.82 394 MET A N 1
ATOM 5170 C CA . MET A 1 373 ? 6.008 51.074 142.994 1.00 19.38 394 MET A CA 1
ATOM 5171 C C . MET A 1 373 ? 7.052 52.054 142.492 1.00 21.56 394 MET A C 1
ATOM 5172 O O . MET A 1 373 ? 6.785 52.834 141.573 1.00 20.14 394 MET A O 1
ATOM 5186 N N . SER A 1 374 ? 8.224 52.039 143.118 1.00 20.85 395 SER A N 1
ATOM 5187 C CA . SER A 1 374 ? 9.337 52.892 142.719 1.00 22.88 395 SER A CA 1
ATOM 5188 C C . SER A 1 374 ? 10.522 52.001 142.377 1.00 24.27 395 SER A C 1
ATOM 5189 O O . SER A 1 374 ? 11.064 51.316 143.253 1.00 26.09 395 SER A O 1
ATOM 5197 N N . PHE A 1 375 ? 10.911 52.002 141.103 1.00 23.60 396 PHE A N 1
ATOM 5198 C CA . PHE A 1 375 ? 12.031 51.204 140.618 1.00 23.69 396 PHE A CA 1
ATOM 5199 C C . PHE A 1 375 ? 13.314 52.024 140.688 1.00 26.24 396 PHE A C 1
ATOM 5200 O O . PHE A 1 375 ? 13.386 53.118 140.119 1.00 29.93 396 PHE A O 1
ATOM 5217 N N . THR A 1 376 ? 14.326 51.493 141.371 1.00 23.83 397 THR A N 1
ATOM 5218 C CA . THR A 1 376 ? 15.669 52.061 141.336 1.00 27.37 397 THR A CA 1
ATOM 5219 C C . THR A 1 376 ? 16.461 51.343 140.250 1.00 30.83 397 THR A C 1
ATOM 5220 O O . THR A 1 376 ? 16.562 50.110 140.260 1.00 30.44 397 THR A O 1
ATOM 5231 N N . LEU A 1 377 ? 17.010 52.109 139.313 1.00 34.20 398 LEU A N 1
ATOM 5232 C CA . LEU A 1 377 ? 17.775 51.551 138.208 1.00 36.39 398 LEU A CA 1
ATOM 5233 C C . LEU A 1 377 ? 19.266 51.556 138.532 1.00 36.71 398 LEU A C 1
ATOM 5234 O O . LEU A 1 377 ? 19.719 52.174 139.496 1.00 33.54 398 LEU A O 1
ATOM 5250 N N . ASP A 1 378 ? 20.039 50.860 137.693 1.00 40.11 399 ASP A N 1
ATOM 5251 C CA . ASP A 1 378 ? 21.463 50.689 137.962 1.00 47.18 399 ASP A CA 1
ATOM 5252 C C . ASP A 1 378 ? 22.228 52.006 137.910 1.00 46.87 399 ASP A C 1
ATOM 5253 O O . ASP A 1 378 ? 23.297 52.107 138.517 1.00 47.76 399 ASP A O 1
ATOM 5262 N N . ASN A 1 379 ? 21.710 53.017 137.218 1.00 46.74 400 ASN A N 1
ATOM 5263 C CA . ASN A 1 379 ? 22.337 54.332 137.203 1.00 51.04 400 ASN A CA 1
ATOM 5264 C C . ASN A 1 379 ? 21.809 55.247 138.304 1.00 50.43 400 ASN A C 1
ATOM 5265 O O . ASN A 1 379 ? 22.098 56.447 138.287 1.00 50.14 400 ASN A O 1
ATOM 5276 N N . GLY A 1 380 ? 21.047 54.710 139.258 1.00 46.88 401 GLY A N 1
ATOM 5277 C CA . GLY A 1 380 ? 20.534 55.485 140.363 1.00 45.48 401 GLY A CA 1
ATOM 5278 C C . GLY A 1 380 ? 19.201 56.157 140.108 1.00 43.02 401 GLY A C 1
ATOM 5279 O O . GLY A 1 380 ? 18.552 56.590 141.067 1.00 40.79 401 GLY A O 1
ATOM 5283 N N . ALA A 1 381 ? 18.773 56.252 138.852 1.00 43.97 402 ALA A N 1
ATOM 5284 C CA . ALA A 1 381 ? 17.510 56.891 138.520 1.00 42.93 402 ALA A CA 1
ATOM 5285 C C . ALA A 1 381 ? 16.336 56.105 139.101 1.00 37.82 402 ALA A C 1
ATOM 5286 O O . ALA A 1 381 ? 16.413 54.894 139.335 1.00 34.90 402 ALA A O 1
ATOM 5293 N N . LYS A 1 382 ? 15.231 56.812 139.319 1.00 34.98 403 LYS A N 1
ATOM 5294 C CA . LYS A 1 382 ? 14.029 56.235 139.901 1.00 33.38 403 LYS A CA 1
ATOM 5295 C C . LYS A 1 382 ? 12.886 56.364 138.906 1.00 35.04 403 LYS A C 1
ATOM 5296 O O . LYS A 1 382 ? 12.688 57.431 138.313 1.00 37.33 403 LYS A O 1
ATOM 5300 N N . VAL A 1 383 ? 12.157 55.270 138.709 1.00 30.02 404 VAL A N 1
ATOM 5301 C CA . VAL A 1 383 ? 10.970 55.236 137.864 1.00 27.89 404 VAL A CA 1
ATOM 5302 C C . VAL A 1 383 ? 9.805 54.830 138.751 1.00 25.60 404 VAL A C 1
ATOM 5303 O O . VAL A 1 383 ? 9.843 53.767 139.380 1.00 25.17 404 VAL A O 1
ATOM 5316 N N . THR A 1 384 ? 8.775 55.667 138.809 1.00 26.15 405 THR A N 1
ATOM 5317 C CA . THR A 1 384 ? 7.664 55.437 139.721 1.00 28.79 405 THR A CA 1
ATOM 5318 C C . THR A 1 384 ? 6.361 55.273 138.953 1.00 25.69 405 THR A C 1
ATOM 5319 O O . THR A 1 384 ? 6.159 55.872 137.894 1.00 26.20 405 THR A O 1
ATOM 5330 N N . VAL A 1 385 ? 5.485 54.439 139.502 1.00 20.99 406 VAL A N 1
ATOM 5331 C CA . VAL A 1 385 ? 4.127 54.259 139.012 1.00 20.12 406 VAL A CA 1
ATOM 5332 C C . VAL A 1 385 ? 3.202 54.285 140.222 1.00 19.08 406 VAL A C 1
ATOM 5333 O O . VAL A 1 385 ? 3.522 53.711 141.271 1.00 20.04 406 VAL A O 1
ATOM 5346 N N . GLY A 1 386 ? 2.074 54.967 140.084 1.00 19.99 407 GLY A N 1
ATOM 5347 C CA . GLY A 1 386 ? 1.195 55.203 141.207 1.00 17.08 407 GLY A CA 1
ATOM 5348 C C . GLY A 1 386 ? 1.738 56.313 142.086 1.00 19.37 407 GLY A C 1
ATOM 5349 O O . GLY A 1 386 ? 2.647 57.065 141.710 1.00 18.46 407 GLY A O 1
ATOM 5353 N N . SER A 1 387 ? 1.187 56.393 143.296 1.00 18.76 408 SER A N 1
ATOM 5354 C CA . SER A 1 387 ? 1.531 57.482 144.200 1.00 20.60 408 SER A CA 1
ATOM 5355 C C . SER A 1 387 ? 1.322 57.067 145.648 1.00 22.44 408 SER A C 1
ATOM 5356 O O . SER A 1 387 ? 0.264 56.537 146.001 1.00 19.90 408 SER A O 1
ATOM 5364 N N . LYS A 1 388 ? 2.327 57.344 146.482 1.00 23.10 409 LYS A N 1
ATOM 5365 C CA . LYS A 1 388 ? 2.195 57.145 147.923 1.00 24.16 409 LYS A CA 1
ATOM 5366 C C . LYS A 1 388 ? 1.115 58.039 148.512 1.00 20.70 409 LYS A C 1
ATOM 5367 O O . LYS A 1 388 ? 0.554 57.722 149.570 1.00 21.40 409 LYS A O 1
ATOM 5386 N N . ASP A 1 389 ? 0.839 59.177 147.870 1.00 19.00 410 ASP A N 1
ATOM 5387 C CA . ASP A 1 389 ? -0.187 60.100 148.341 1.00 23.35 410 ASP A CA 1
ATOM 5388 C C . ASP A 1 389 ? -1.600 59.556 148.183 1.00 19.15 410 ASP A C 1
ATOM 5389 O O . ASP A 1 389 ? -2.551 60.222 148.609 1.00 18.58 410 ASP A O 1
ATOM 5398 N N . SER A 1 390 ? -1.770 58.388 147.574 1.00 16.32 411 SER A N 1
ATOM 5399 C CA . SER A 1 390 ? -3.083 57.764 147.472 1.00 18.35 411 SER A CA 1
ATOM 5400 C C . SER A 1 390 ? -3.476 56.987 148.721 1.00 17.87 411 SER A C 1
ATOM 5401 O O . SER A 1 390 ? -4.567 56.409 148.756 1.00 18.33 411 SER A O 1
ATOM 5409 N N . ALA A 1 391 ? -2.624 56.956 149.736 1.00 18.60 412 ALA A N 1
ATOM 5410 C CA . ALA A 1 391 ? -2.847 56.109 150.895 1.00 17.91 412 ALA A CA 1
ATOM 5411 C C . ALA A 1 391 ? -3.715 56.801 151.933 1.00 18.98 412 ALA A C 1
ATOM 5412 O O . ALA A 1 391 ? -3.535 57.985 152.228 1.00 18.27 412 ALA A O 1
ATOM 5419 N N . PHE A 1 392 ? -4.667 56.044 152.478 1.00 17.40 413 PHE A N 1
ATOM 5420 C CA . PHE A 1 392 ? -5.237 56.345 153.782 1.00 18.24 413 PHE A CA 1
ATOM 5421 C C . PHE A 1 392 ? -4.372 55.735 154.883 1.00 18.69 413 PHE A C 1
ATOM 5422 O O . PHE A 1 392 ? -4.081 56.392 155.886 1.00 19.42 413 PHE A O 1
ATOM 5439 N N . THR A 1 393 ? -3.966 54.478 154.700 1.00 18.43 414 THR A N 1
ATOM 5440 C CA . THR A 1 393 ? -2.884 53.852 155.444 1.00 19.82 414 THR A CA 1
ATOM 5441 C C . THR A 1 393 ? -2.059 53.048 154.452 1.00 21.69 414 THR A C 1
ATOM 5442 O O . THR A 1 393 ? -2.591 52.528 153.465 1.00 21.64 414 THR A O 1
ATOM 5453 N N . SER A 1 394 ? -0.758 52.941 154.711 1.00 19.65 472 SER A N 1
ATOM 5454 C CA . SER A 1 394 ? 0.081 52.175 153.810 1.00 20.32 472 SER A CA 1
ATOM 5455 C C . SER A 1 394 ? 1.289 51.622 154.547 1.00 19.48 472 SER A C 1
ATOM 5456 O O . SER A 1 394 ? 1.652 52.070 155.641 1.00 20.25 472 SER A O 1
ATOM 5464 N N . THR A 1 395 ? 1.880 50.617 153.915 1.00 19.52 473 THR A N 1
ATOM 5465 C CA . THR A 1 395 ? 3.156 50.030 154.277 1.00 19.57 473 THR A CA 1
ATOM 5466 C C . THR A 1 395 ? 4.069 50.146 153.068 1.00 19.88 473 THR A C 1
ATOM 5467 O O . THR A 1 395 ? 3.622 49.948 151.938 1.00 19.59 473 THR A O 1
ATOM 5478 N N . THR A 1 396 ? 5.341 50.458 153.298 1.00 19.72 474 THR A N 1
ATOM 5479 C CA . THR A 1 396 ? 6.331 50.484 152.229 1.00 19.52 474 THR A CA 1
ATOM 5480 C C . THR A 1 396 ? 7.414 49.462 152.538 1.00 20.76 474 THR A C 1
ATOM 5481 O O . THR A 1 396 ? 7.894 49.389 153.674 1.00 21.80 474 THR A O 1
ATOM 5492 N N . VAL A 1 397 ? 7.787 48.676 151.528 1.00 22.03 475 VAL A N 1
ATOM 5493 C CA . VAL A 1 397 ? 8.799 47.632 151.656 1.00 28.28 475 VAL A CA 1
ATOM 5494 C C . VAL A 1 397 ? 9.702 47.688 150.433 1.00 27.01 475 VAL A C 1
ATOM 5495 O O . VAL A 1 397 ? 9.267 48.042 149.333 1.00 28.00 475 VAL A O 1
ATOM 5508 N N . ARG A 1 398 ? 10.967 47.327 150.624 1.00 25.17 476 ARG A N 1
ATOM 5509 C CA . ARG A 1 398 ? 11.922 47.264 149.527 1.00 26.88 476 ARG A CA 1
ATOM 5510 C C . ARG A 1 398 ? 12.308 45.822 149.240 1.00 27.08 476 ARG A C 1
ATOM 5511 O O . ARG A 1 398 ? 12.559 45.038 150.160 1.00 28.16 476 ARG A O 1
ATOM 5532 N N . TYR A 1 399 ? 12.362 45.488 147.956 1.00 26.70 477 TYR A N 1
ATOM 5533 C CA . TYR A 1 399 ? 12.956 44.244 147.488 1.00 28.95 477 TYR A CA 1
ATOM 5534 C C . TYR A 1 399 ? 14.181 44.595 146.658 1.00 31.11 477 TYR A C 1
ATOM 5535 O O . TYR A 1 399 ? 14.081 45.362 145.694 1.00 29.23 477 TYR A O 1
ATOM 5553 N N . ASP A 1 400 ? 15.334 44.061 147.051 1.00 31.61 478 ASP A N 1
ATOM 5554 C CA . ASP A 1 400 ? 16.566 44.225 146.292 1.00 33.64 478 ASP A CA 1
ATOM 5555 C C . ASP A 1 400 ? 16.721 43.058 145.328 1.00 34.77 478 ASP A C 1
ATOM 5556 O O . ASP A 1 400 ? 16.571 41.896 145.722 1.00 33.98 478 ASP A O 1
ATOM 5565 N N . ILE A 1 401 ? 17.005 43.367 144.066 1.00 34.55 479 ILE A N 1
ATOM 5566 C CA . ILE A 1 401 ? 17.357 42.336 143.095 1.00 32.20 479 ILE A CA 1
ATOM 5567 C C . ILE A 1 401 ? 18.696 41.756 143.538 1.00 32.10 479 ILE A C 1
ATOM 5568 O O . ILE A 1 401 ? 19.659 42.515 143.715 1.00 35.06 479 ILE A O 1
ATOM 5584 N N . PRO A 1 402 ? 18.813 40.444 143.741 1.00 32.77 480 PRO A N 1
ATOM 5585 C CA . PRO A 1 402 ? 20.091 39.889 144.196 1.00 32.79 480 PRO A CA 1
ATOM 5586 C C . PRO A 1 402 ? 21.223 40.210 143.233 1.00 34.83 480 PRO A C 1
ATOM 5587 O O . PRO A 1 402 ? 21.035 40.272 142.016 1.00 33.44 480 PRO A O 1
ATOM 5598 N N . GLN A 1 403 ? 22.412 40.416 143.796 1.00 36.98 481 GLN A N 1
ATOM 5599 C CA . GLN A 1 403 ? 23.596 40.644 142.979 1.00 38.62 481 GLN A CA 1
ATOM 5600 C C . GLN A 1 403 ? 23.827 39.451 142.064 1.00 40.69 481 GLN A C 1
ATOM 5601 O O . GLN A 1 403 ? 23.768 38.298 142.500 1.00 42.17 481 GLN A O 1
ATOM 5605 N N . GLY A 1 404 ? 24.092 39.730 140.789 1.00 41.78 482 GLY A N 1
ATOM 5606 C CA . GLY A 1 404 ? 24.247 38.687 139.798 1.00 41.15 482 GLY A CA 1
ATOM 5607 C C . GLY A 1 404 ? 22.955 38.217 139.166 1.00 40.45 482 GLY A C 1
ATOM 5608 O O . GLY A 1 404 ? 22.998 37.361 138.274 1.00 41.20 482 GLY A O 1
ATOM 5612 N N . SER A 1 405 ? 21.813 38.747 139.593 1.00 40.12 483 SER A N 1
ATOM 5613 C CA . SER A 1 405 ? 20.512 38.383 139.053 1.00 37.43 483 SER A CA 1
ATOM 5614 C C . SER A 1 405 ? 19.860 39.607 138.428 1.00 33.94 483 SER A C 1
ATOM 5615 O O . SER A 1 405 ? 20.295 40.742 138.633 1.00 34.41 483 SER A O 1
ATOM 5623 N N . GLN A 1 406 ? 18.810 39.355 137.647 1.00 33.41 484 GLN A N 1
ATOM 5624 C CA . GLN A 1 406 ? 18.014 40.396 137.013 1.00 35.71 484 GLN A CA 1
ATOM 5625 C C . GLN A 1 406 ? 16.538 40.156 137.294 1.00 32.29 484 GLN A C 1
ATOM 5626 O O . GLN A 1 406 ? 16.102 39.014 137.474 1.00 31.29 484 GLN A O 1
ATOM 5640 N N . LEU A 1 407 ? 15.773 41.246 137.312 1.00 31.25 485 LEU A N 1
ATOM 5641 C CA . LEU A 1 407 ? 14.317 41.158 137.349 1.00 29.11 485 LEU A CA 1
ATOM 5642 C C . LEU A 1 407 ? 13.812 40.595 136.025 1.00 29.22 485 LEU A C 1
ATOM 5643 O O . LEU A 1 407 ? 14.098 41.157 134.963 1.00 30.20 485 LEU A O 1
ATOM 5659 N N . LEU A 1 408 ? 13.045 39.504 136.087 1.00 27.68 486 LEU A N 1
ATOM 5660 C CA . LEU A 1 408 ? 12.555 38.839 134.888 1.00 29.55 486 LEU A CA 1
ATOM 5661 C C . LEU A 1 408 ? 11.043 38.877 134.725 1.00 31.23 486 LEU A C 1
ATOM 5662 O O . LEU A 1 408 ? 10.555 38.611 133.621 1.00 30.43 486 LEU A O 1
ATOM 5678 N N . GLY A 1 409 ? 10.298 39.163 135.784 1.00 31.07 487 GLY A N 1
ATOM 5679 C CA . GLY A 1 409 ? 8.852 39.230 135.676 1.00 30.32 487 GLY A CA 1
ATOM 5680 C C . GLY A 1 409 ? 8.225 39.475 137.031 1.00 27.05 487 GLY A C 1
ATOM 5681 O O . GLY A 1 409 ? 8.913 39.786 138.009 1.00 24.11 487 GLY A O 1
ATOM 5685 N N . MET A 1 410 ? 6.901 39.328 137.078 1.00 25.48 488 MET A N 1
ATOM 5686 C CA . MET A 1 410 ? 6.154 39.514 138.313 1.00 23.21 488 MET A CA 1
ATOM 5687 C C . MET A 1 410 ? 4.965 38.564 138.337 1.00 24.73 488 MET A C 1
ATOM 5688 O O . MET A 1 410 ? 4.402 38.227 137.294 1.00 28.24 488 MET A O 1
ATOM 5702 N N . ASN A 1 411 ? 4.590 38.132 139.538 1.00 23.79 489 ASN A N 1
ATOM 5703 C CA . ASN A 1 411 ? 3.259 37.590 139.769 1.00 24.02 489 ASN A CA 1
ATOM 5704 C C . ASN A 1 411 ? 2.354 38.741 140.187 1.00 24.49 489 ASN A C 1
ATOM 5705 O O . ASN A 1 411 ? 2.752 39.601 140.980 1.00 25.48 489 ASN A O 1
ATOM 5716 N N . VAL A 1 412 ? 1.147 38.771 139.626 1.00 24.10 490 VAL A N 1
ATOM 5717 C CA . VAL A 1 412 ? 0.230 39.895 139.783 1.00 23.09 490 VAL A CA 1
ATOM 5718 C C . VAL A 1 412 ? -1.118 39.360 140.244 1.00 24.03 490 VAL A C 1
ATOM 5719 O O . VAL A 1 412 ? -1.646 38.407 139.661 1.00 25.61 490 VAL A O 1
ATOM 5732 N N . TRP A 1 413 ? -1.660 39.959 141.300 1.00 22.13 491 TRP A N 1
ATOM 5733 C CA . TRP A 1 413 ? -2.993 39.652 141.804 1.00 22.20 491 TRP A CA 1
ATOM 5734 C C . TRP A 1 413 ? -3.888 40.859 141.566 1.00 22.83 491 TRP A C 1
ATOM 5735 O O . TRP A 1 413 ? -3.535 41.977 141.962 1.00 21.49 491 TRP A O 1
ATOM 5756 N N . SER A 1 414 ? -5.048 40.637 140.952 1.00 21.82 492 SER A N 1
ATOM 5757 C CA . SER A 1 414 ? -6.038 41.696 140.775 1.00 22.06 492 SER A CA 1
ATOM 5758 C C . SER A 1 414 ? -7.420 41.120 141.030 1.00 23.22 492 SER A C 1
ATOM 5759 O O . SER A 1 414 ? -7.847 40.192 140.337 1.00 22.54 492 SER A O 1
ATOM 5767 N N . LYS A 1 415 ? -8.121 41.682 142.006 1.00 22.13 493 LYS A N 1
ATOM 5768 C CA . LYS A 1 415 ? -9.473 41.250 142.329 1.00 25.10 493 LYS A CA 1
ATOM 5769 C C . LYS A 1 415 ? -10.478 41.827 141.337 1.00 27.02 493 LYS A C 1
ATOM 5770 O O . LYS A 1 415 ? -10.419 43.009 140.984 1.00 23.93 493 LYS A O 1
ATOM 5789 N N . GLU A 1 416 ? -11.415 40.984 140.903 1.00 27.35 494 GLU A N 1
ATOM 5790 C CA . GLU A 1 416 ? -12.478 41.391 139.991 1.00 34.89 494 GLU A CA 1
ATOM 5791 C C . GLU A 1 416 ? -13.850 41.471 140.640 1.00 34.94 494 GLU A C 1
ATOM 5792 O O . GLU A 1 416 ? -14.655 42.316 140.243 1.00 34.44 494 GLU A O 1
ATOM 5804 N N . LYS A 1 417 ? -14.130 40.626 141.632 1.00 36.55 495 LYS A N 1
ATOM 5805 C CA . LYS A 1 417 ? -15.486 40.479 142.148 1.00 36.87 495 LYS A CA 1
ATOM 5806 C C . LYS A 1 417 ? -16.041 41.808 142.651 1.00 36.52 495 LYS A C 1
ATOM 5807 O O . LYS A 1 417 ? -15.414 42.490 143.466 1.00 35.62 495 LYS A O 1
ATOM 5811 N N . HIS A 1 418 ? -17.227 42.172 142.157 1.00 40.75 496 HIS A N 1
ATOM 5812 C CA . HIS A 1 418 ? -17.982 43.324 142.660 1.00 51.30 496 HIS A CA 1
ATOM 5813 C C . HIS A 1 418 ? -17.262 44.649 142.414 1.00 42.56 496 HIS A C 1
ATOM 5814 O O . HIS A 1 418 ? -17.458 45.617 143.152 1.00 41.75 496 HIS A O 1
ATOM 5828 N N . LEU A 1 419 ? -16.439 44.718 141.371 1.00 35.63 497 LEU A N 1
ATOM 5829 C CA . LEU A 1 419 ? -15.701 45.931 141.039 1.00 30.66 497 LEU A CA 1
ATOM 5830 C C . LEU A 1 419 ? -15.916 46.251 139.570 1.00 29.86 497 LEU A C 1
ATOM 5831 O O . LEU A 1 419 ? -15.844 45.355 138.725 1.00 26.00 497 LEU A O 1
ATOM 5847 N N . PHE A 1 420 ? -16.193 47.517 139.269 1.00 33.02 498 PHE A N 1
ATOM 5848 C CA . PHE A 1 420 ? -16.170 47.958 137.884 1.00 33.95 498 PHE A CA 1
ATOM 5849 C C . PHE A 1 420 ? -14.767 47.779 137.316 1.00 27.20 498 PHE A C 1
ATOM 5850 O O . PHE A 1 420 ? -13.764 47.955 138.015 1.00 23.26 498 PHE A O 1
ATOM 5867 N N . LYS A 1 421 ? -14.702 47.447 136.026 1.00 24.48 499 LYS A N 1
ATOM 5868 C CA . LYS A 1 421 ? -13.408 47.201 135.398 1.00 26.13 499 LYS A CA 1
ATOM 5869 C C . LYS A 1 421 ? -12.493 48.416 135.513 1.00 25.09 499 LYS A C 1
ATOM 5870 O O . LYS A 1 421 ? -11.277 48.271 135.698 1.00 24.29 499 LYS A O 1
ATOM 5889 N N . HIS A 1 422 ? -13.052 49.622 135.417 1.00 23.42 500 HIS A N 1
ATOM 5890 C CA . HIS A 1 422 ? -12.223 50.819 135.479 1.00 25.23 500 HIS A CA 1
ATOM 5891 C C . HIS A 1 422 ? -11.770 51.153 136.893 1.00 24.37 500 HIS A C 1
ATOM 5892 O O . HIS A 1 422 ? -10.921 52.037 137.057 1.00 23.46 500 HIS A O 1
ATOM 5906 N N . LYS A 1 423 ? -12.284 50.458 137.908 1.00 24.07 501 LYS A N 1
ATOM 5907 C CA . LYS A 1 423 ? -11.809 50.619 139.274 1.00 24.52 501 LYS A CA 1
ATOM 5908 C C . LYS A 1 423 ? -11.012 49.421 139.769 1.00 24.81 501 LYS A C 1
ATOM 5909 O O . LYS A 1 423 ? -10.470 49.471 140.879 1.00 25.91 501 LYS A O 1
ATOM 5928 N N . GLN A 1 424 ? -10.907 48.352 138.984 1.00 22.77 502 GLN A N 1
ATOM 5929 C CA . GLN A 1 424 ? -10.023 47.260 139.365 1.00 22.54 502 GLN A CA 1
ATOM 5930 C C . GLN A 1 424 ? -8.575 47.738 139.314 1.00 23.22 502 GLN A C 1
ATOM 5931 O O . GLN A 1 424 ? -8.229 48.651 138.561 1.00 23.42 502 GLN A O 1
ATOM 5945 N N . GLN A 1 425 ? -7.727 47.144 140.152 1.00 20.88 503 GLN A N 1
ATOM 5946 C CA . GLN A 1 425 ? -6.327 47.550 140.206 1.00 19.28 503 GLN A CA 1
ATOM 5947 C C . GLN A 1 425 ? -5.472 46.350 140.585 1.00 20.63 503 GLN A C 1
ATOM 5948 O O . GLN A 1 425 ? -5.978 45.244 140.797 1.00 20.76 503 GLN A O 1
ATOM 5962 N N . VAL A 1 426 ? -4.162 46.575 140.662 1.00 19.28 504 VAL A N 1
ATOM 5963 C CA . VAL A 1 426 ? -3.244 45.561 141.164 1.00 18.93 504 VAL A CA 1
ATOM 5964 C C . VAL A 1 426 ? -3.329 45.545 142.685 1.00 19.46 504 VAL A C 1
ATOM 5965 O O . VAL A 1 426 ? -3.038 46.550 143.346 1.00 20.93 504 VAL A O 1
ATOM 5978 N N . ASN A 1 427 ? -3.712 44.396 143.247 1.00 19.77 505 ASN A N 1
ATOM 5979 C CA . ASN A 1 427 ? -3.886 44.284 144.686 1.00 19.88 505 ASN A CA 1
ATOM 5980 C C . ASN A 1 427 ? -2.694 43.651 145.393 1.00 18.70 505 ASN A C 1
ATOM 5981 O O . ASN A 1 427 ? -2.502 43.904 146.591 1.00 19.85 505 ASN A O 1
ATOM 5992 N N . ALA A 1 428 ? -1.893 42.850 144.694 1.00 22.34 506 ALA A N 1
ATOM 5993 C CA . ALA A 1 428 ? -0.653 42.333 145.254 1.00 22.37 506 ALA A CA 1
ATOM 5994 C C . ALA A 1 428 ? 0.333 42.085 144.126 1.00 22.46 506 ALA A C 1
ATOM 5995 O O . ALA A 1 428 ? -0.052 41.851 142.976 1.00 22.67 506 ALA A O 1
ATOM 6002 N N . VAL A 1 429 ? 1.623 42.106 144.475 1.00 22.13 507 VAL A N 1
ATOM 6003 C CA . VAL A 1 429 ? 2.688 41.847 143.516 1.00 22.86 507 VAL A CA 1
ATOM 6004 C C . VAL A 1 429 ? 3.786 41.018 144.163 1.00 24.06 507 VAL A C 1
ATOM 6005 O O . VAL A 1 429 ? 3.965 41.008 145.383 1.00 24.81 507 VAL A O 1
ATOM 6018 N N . GLN A 1 430 ? 4.539 40.338 143.307 1.00 23.95 508 GLN A N 1
ATOM 6019 C CA . GLN A 1 430 ? 5.681 39.535 143.708 1.00 26.11 508 GLN A CA 1
ATOM 6020 C C . GLN A 1 430 ? 6.661 39.543 142.548 1.00 25.67 508 GLN A C 1
ATOM 6021 O O . GLN A 1 430 ? 6.252 39.414 141.393 1.00 27.34 508 GLN A O 1
ATOM 6035 N N . PHE A 1 431 ? 7.941 39.712 142.855 1.00 26.65 509 PHE A N 1
ATOM 6036 C CA . PHE A 1 431 ? 8.964 39.876 141.832 1.00 27.61 509 PHE A CA 1
ATOM 6037 C C . PHE A 1 431 ? 9.701 38.567 141.594 1.00 28.60 509 PHE A C 1
ATOM 6038 O O . PHE A 1 431 ? 10.055 37.861 142.542 1.00 28.39 509 PHE A O 1
ATOM 6055 N N . LEU A 1 432 ? 9.933 38.263 140.319 1.00 27.70 510 LEU A N 1
ATOM 6056 C CA . LEU A 1 432 ? 10.619 37.055 139.881 1.00 30.46 510 LEU A CA 1
ATOM 6057 C C . LEU A 1 432 ? 11.974 37.434 139.297 1.00 29.07 510 LEU A C 1
ATOM 6058 O O . LEU A 1 432 ? 12.057 38.324 138.441 1.00 25.96 510 LEU A O 1
ATOM 6074 N N . VAL A 1 433 ? 13.028 36.750 139.747 1.00 28.79 511 VAL A N 1
ATOM 6075 C CA . VAL A 1 433 ? 14.399 37.076 139.375 1.00 32.12 511 VAL A CA 1
ATOM 6076 C C . VAL A 1 433 ? 15.125 35.805 138.936 1.00 35.15 511 VAL A C 1
ATOM 6077 O O . VAL A 1 433 ? 14.682 34.685 139.194 1.00 33.92 511 VAL A O 1
ATOM 6090 N N . GLY A 1 434 ? 16.274 36.002 138.289 1.00 35.94 512 GLY A N 1
ATOM 6091 C CA . GLY A 1 434 ? 17.102 34.893 137.849 1.00 37.18 512 GLY A CA 1
ATOM 6092 C C . GLY A 1 434 ? 18.528 35.327 137.593 1.00 36.74 512 GLY A C 1
ATOM 6093 O O . GLY A 1 434 ? 18.803 36.498 137.313 1.00 32.52 512 GLY A O 1
ATOM 6097 N N . LYS A 1 435 ? 19.442 34.361 137.685 1.00 39.63 513 LYS A N 1
ATOM 6098 C CA . LYS A 1 435 ? 20.860 34.650 137.508 1.00 39.27 513 LYS A CA 1
ATOM 6099 C C . LYS A 1 435 ? 21.157 35.033 136.063 1.00 38.66 513 LYS A C 1
ATOM 6100 O O . LYS A 1 435 ? 20.654 34.415 135.120 1.00 35.87 513 LYS A O 1
ATOM 6104 N N . VAL A 1 436 ? 21.987 36.057 135.895 1.00 41.56 514 VAL A N 1
ATOM 6105 C CA . VAL A 1 436 ? 22.321 36.561 134.568 1.00 46.47 514 VAL A CA 1
ATOM 6106 C C . VAL A 1 436 ? 23.457 35.735 133.982 1.00 55.70 514 VAL A C 1
ATOM 6107 O O . VAL A 1 436 ? 24.355 35.282 134.700 1.00 42.24 514 VAL A O 1
ATOM 6111 N N . THR A 1 437 ? 23.414 35.533 132.666 1.00 77.17 515 THR A N 1
ATOM 6112 C CA . THR A 1 437 ? 24.453 34.810 131.947 1.00 87.64 515 THR A CA 1
ATOM 6113 C C . THR A 1 437 ? 24.650 35.455 130.584 1.00 82.90 515 THR A C 1
ATOM 6114 O O . THR A 1 437 ? 23.686 35.917 129.967 1.00 84.07 515 THR A O 1
ATOM 6120 N N . ALA A 1 438 ? 25.900 35.490 130.124 1.00 75.46 516 ALA A N 1
ATOM 6121 C CA . ALA A 1 438 ? 26.206 36.050 128.812 1.00 71.00 516 ALA A CA 1
ATOM 6122 C C . ALA A 1 438 ? 25.369 35.371 127.735 1.00 66.57 516 ALA A C 1
ATOM 6123 O O . ALA A 1 438 ? 25.330 34.141 127.641 1.00 58.75 516 ALA A O 1
ATOM 6130 N N . ASP A 1 439 ? 24.708 36.187 126.909 1.00 69.67 517 ASP A N 1
ATOM 6131 C CA . ASP A 1 439 ? 23.688 35.680 125.996 1.00 66.92 517 ASP A CA 1
ATOM 6132 C C . ASP A 1 439 ? 24.252 34.806 124.879 1.00 65.07 517 ASP A C 1
ATOM 6133 O O . ASP A 1 439 ? 23.478 34.100 124.222 1.00 64.92 517 ASP A O 1
ATOM 6137 N N . GLN A 1 440 ? 25.569 34.831 124.641 1.00 54.49 518 GLN A N 1
ATOM 6138 C CA . GLN A 1 440 ? 26.163 34.082 123.535 1.00 41.05 518 GLN A CA 1
ATOM 6139 C C . GLN A 1 440 ? 27.377 33.279 123.992 1.00 31.34 518 GLN A C 1
ATOM 6140 O O . GLN A 1 440 ? 28.284 33.004 123.199 1.00 26.48 518 GLN A O 1
ATOM 6154 N N . SER A 1 441 ? 27.401 32.871 125.263 1.00 25.93 519 SER A N 1
ATOM 6155 C CA . SER A 1 441 ? 28.525 32.089 125.765 1.00 24.37 519 SER A CA 1
ATOM 6156 C C . SER A 1 441 ? 28.620 30.723 125.100 1.00 24.39 519 SER A C 1
ATOM 6157 O O . SER A 1 441 ? 29.665 30.072 125.192 1.00 26.53 519 SER A O 1
ATOM 6165 N N . HIS A 1 442 ? 27.554 30.273 124.445 1.00 22.88 520 HIS A N 1
ATOM 6166 C CA . HIS A 1 442 ? 27.538 28.992 123.750 1.00 24.57 520 HIS A CA 1
ATOM 6167 C C . HIS A 1 442 ? 28.035 29.084 122.307 1.00 23.89 520 HIS A C 1
ATOM 6168 O O . HIS A 1 442 ? 28.287 28.043 121.686 1.00 22.00 520 HIS A O 1
ATOM 6182 N N . MET A 1 443 ? 28.177 30.291 121.768 1.00 22.45 521 MET A N 1
ATOM 6183 C CA . MET A 1 443 ? 28.515 30.484 120.365 1.00 19.98 521 MET A CA 1
ATOM 6184 C C . MET A 1 443 ? 30.016 30.346 120.131 1.00 22.35 521 MET A C 1
ATOM 6185 O O . MET A 1 443 ? 30.843 30.733 120.968 1.00 21.24 521 MET A O 1
ATOM 6199 N N . GLY A 1 444 ? 30.359 29.806 118.963 1.00 20.38 522 GLY A N 1
ATOM 6200 C CA . GLY A 1 444 ? 31.741 29.714 118.549 1.00 21.06 522 GLY A CA 1
ATOM 6201 C C . GLY A 1 444 ? 31.883 30.056 117.080 1.00 19.60 522 GLY A C 1
ATOM 6202 O O . GLY A 1 444 ? 30.934 29.956 116.295 1.00 16.28 522 GLY A O 1
ATOM 6206 N N . ILE A 1 445 ? 33.094 30.474 116.728 1.00 17.67 523 ILE A N 1
ATOM 6207 C CA . ILE A 1 445 ? 33.492 30.748 115.352 1.00 17.71 523 ILE A CA 1
ATOM 6208 C C . ILE A 1 445 ? 34.671 29.837 115.044 1.00 17.64 523 ILE A C 1
ATOM 6209 O O . ILE A 1 445 ? 35.700 29.902 115.725 1.00 18.91 523 ILE A O 1
ATOM 6225 N N . VAL A 1 446 ? 34.534 28.998 114.025 1.00 17.73 524 VAL A N 1
ATOM 6226 C CA . VAL A 1 446 ? 35.568 28.021 113.708 1.00 14.68 524 VAL A CA 1
ATOM 6227 C C . VAL A 1 446 ? 35.960 28.166 112.247 1.00 15.67 524 VAL A C 1
ATOM 6228 O O . VAL A 1 446 ? 35.107 28.409 111.384 1.00 15.90 524 VAL A O 1
ATOM 6241 N N . TYR A 1 447 ? 37.257 28.017 111.974 1.00 15.02 525 TYR A N 1
ATOM 6242 C CA . TYR A 1 447 ? 37.762 28.093 110.612 1.00 16.35 525 TYR A CA 1
ATOM 6243 C C . TYR A 1 447 ? 39.091 27.361 110.518 1.00 17.37 525 TYR A C 1
ATOM 6244 O O . TYR A 1 447 ? 39.784 27.149 111.517 1.00 17.91 525 TYR A O 1
ATOM 6262 N N . ALA A 1 448 ? 39.435 26.988 109.290 1.00 17.84 526 ALA A N 1
ATOM 6263 C CA . ALA A 1 448 ? 40.692 26.322 108.990 1.00 19.89 526 ALA A CA 1
ATOM 6264 C C . ALA A 1 448 ? 41.656 27.305 108.339 1.00 19.30 526 ALA A C 1
ATOM 6265 O O . ALA A 1 448 ? 41.275 28.043 107.425 1.00 19.63 526 ALA A O 1
ATOM 6272 N N . GLY A 1 449 ? 42.899 27.311 108.815 1.00 18.61 527 GLY A N 1
ATOM 6273 C CA . GLY A 1 449 ? 43.970 28.058 108.200 1.00 19.26 527 GLY A CA 1
ATOM 6274 C C . GLY A 1 449 ? 44.918 27.151 107.446 1.00 21.02 527 GLY A C 1
ATOM 6275 O O . GLY A 1 449 ? 44.585 26.014 107.094 1.00 18.16 527 GLY A O 1
ATOM 6279 N N . TYR A 1 450 ? 46.127 27.662 107.190 1.00 19.35 528 TYR A N 1
ATOM 6280 C CA . TYR A 1 450 ? 47.133 26.838 106.517 1.00 19.64 528 TYR A CA 1
ATOM 6281 C C . TYR A 1 450 ? 47.546 25.636 107.360 1.00 20.71 528 TYR A C 1
ATOM 6282 O O . TYR A 1 450 ? 47.857 24.575 106.805 1.00 19.41 528 TYR A O 1
ATOM 6300 N N . TYR A 1 451 ? 47.543 25.779 108.689 1.00 17.41 529 TYR A N 1
ATOM 6301 C CA . TYR A 1 451 ? 48.126 24.794 109.595 1.00 19.81 529 TYR A CA 1
ATOM 6302 C C . TYR A 1 451 ? 47.150 24.133 110.562 1.00 22.55 529 TYR A C 1
ATOM 6303 O O . TYR A 1 451 ? 47.463 23.044 111.064 1.00 23.04 529 TYR A O 1
ATOM 6321 N N . ALA A 1 452 ? 46.009 24.750 110.868 1.00 21.25 530 ALA A N 1
ATOM 6322 C CA . ALA A 1 452 ? 45.153 24.217 111.920 1.00 21.09 530 ALA A CA 1
ATOM 6323 C C . ALA A 1 452 ? 43.730 24.733 111.777 1.00 20.12 530 ALA A C 1
ATOM 6324 O O . ALA A 1 452 ? 43.470 25.742 111.113 1.00 17.67 530 ALA A O 1
ATOM 6331 N N . VAL A 1 453 ? 42.818 24.024 112.440 1.00 16.88 531 VAL A N 1
ATOM 6332 C CA . VAL A 1 453 ? 41.435 24.451 112.626 1.00 17.37 531 VAL A CA 1
ATOM 6333 C C . VAL A 1 453 ? 41.334 25.069 114.014 1.00 18.38 531 VAL A C 1
ATOM 6334 O O . VAL A 1 453 ? 41.641 24.412 115.015 1.00 18.61 531 VAL A O 1
ATOM 6347 N N . ASP A 1 454 ? 40.894 26.325 114.078 1.00 17.45 532 ASP A N 1
ATOM 6348 C CA . ASP A 1 454 ? 40.836 27.088 115.317 1.00 17.41 532 ASP A CA 1
ATOM 6349 C C . ASP A 1 454 ? 39.400 27.479 115.637 1.00 17.44 532 ASP A C 1
ATOM 6350 O O . ASP A 1 454 ? 38.656 27.924 114.760 1.00 18.05 532 ASP A O 1
ATOM 6359 N N . MET A 1 455 ? 39.035 27.333 116.909 1.00 18.79 533 MET A N 1
ATOM 6360 C CA . MET A 1 455 ? 37.725 27.704 117.427 1.00 17.48 533 MET A CA 1
ATOM 6361 C C . MET A 1 455 ? 37.877 28.919 118.330 1.00 16.89 533 MET A C 1
ATOM 6362 O O . MET A 1 455 ? 38.721 28.922 119.234 1.00 18.29 533 MET A O 1
ATOM 6376 N N . TYR A 1 456 ? 37.055 29.936 118.089 1.00 16.18 534 TYR A N 1
ATOM 6377 C CA . TYR A 1 456 ? 37.029 31.158 118.881 1.00 19.12 534 TYR A CA 1
ATOM 6378 C C . TYR A 1 456 ? 35.667 31.332 119.545 1.00 19.25 534 TYR A C 1
ATOM 6379 O O . TYR A 1 456 ? 34.636 30.956 118.981 1.00 18.41 534 TYR A O 1
ATOM 6397 N N . ASP A 1 457 ? 35.658 31.926 120.741 1.00 17.54 535 ASP A N 1
ATOM 6398 C CA . ASP A 1 457 ? 34.387 32.302 121.345 1.00 19.10 535 ASP A CA 1
ATOM 6399 C C . ASP A 1 457 ? 33.942 33.669 120.811 1.00 21.45 535 ASP A C 1
ATOM 6400 O O . ASP A 1 457 ? 34.623 34.308 119.999 1.00 20.70 535 ASP A O 1
ATOM 6409 N N . ALA A 1 458 ? 32.768 34.121 121.256 1.00 22.52 536 ALA A N 1
ATOM 6410 C CA . ALA A 1 458 ? 32.188 35.345 120.708 1.00 22.09 536 ALA A CA 1
ATOM 6411 C C . ALA A 1 458 ? 33.041 36.579 120.984 1.00 25.14 536 ALA A C 1
ATOM 6412 O O . ALA A 1 458 ? 32.915 37.578 120.263 1.00 24.25 536 ALA A O 1
ATOM 6419 N N . GLN A 1 459 ? 33.904 36.532 121.995 1.00 23.68 537 GLN A N 1
ATOM 6420 C CA . GLN A 1 459 ? 34.733 37.666 122.383 1.00 26.84 537 GLN A CA 1
ATOM 6421 C C . GLN A 1 459 ? 36.106 37.653 121.729 1.00 26.41 537 GLN A C 1
ATOM 6422 O O . GLN A 1 459 ? 36.891 38.575 121.960 1.00 26.68 537 GLN A O 1
ATOM 6436 N N . GLY A 1 460 ? 36.424 36.637 120.936 1.00 26.28 538 GLY A N 1
ATOM 6437 C CA . GLY A 1 460 ? 37.712 36.578 120.281 1.00 23.10 538 GLY A CA 1
ATOM 6438 C C . GLY A 1 460 ? 38.778 35.815 121.033 1.00 22.88 538 GLY A C 1
ATOM 6439 O O . GLY A 1 460 ? 39.951 35.889 120.650 1.00 24.48 538 GLY A O 1
ATOM 6443 N N . ASN A 1 461 ? 38.418 35.096 122.088 1.00 23.03 539 ASN A N 1
ATOM 6444 C CA . ASN A 1 461 ? 39.359 34.209 122.761 1.00 22.78 539 ASN A CA 1
ATOM 6445 C C . ASN A 1 461 ? 39.412 32.885 122.019 1.00 21.83 539 ASN A C 1
ATOM 6446 O O . ASN A 1 461 ? 38.370 32.298 121.716 1.00 23.46 539 ASN A O 1
ATOM 6457 N N . LYS A 1 462 ? 40.620 32.409 121.739 1.00 23.34 540 LYS A N 1
ATOM 6458 C CA . LYS A 1 462 ? 40.766 31.102 121.114 1.00 22.23 540 LYS A CA 1
ATOM 6459 C C . LYS A 1 462 ? 40.471 30.011 122.134 1.00 21.69 540 LYS A C 1
ATOM 6460 O O . LYS A 1 462 ? 41.050 29.992 123.224 1.00 22.14 540 LYS A O 1
ATOM 6479 N N . VAL A 1 463 ? 39.566 29.106 121.779 1.00 18.52 541 VAL A N 1
ATOM 6480 C CA . VAL A 1 463 ? 39.179 28.020 122.671 1.00 21.06 541 VAL A CA 1
ATOM 6481 C C . VAL A 1 463 ? 40.050 26.791 122.457 1.00 22.46 541 VAL A C 1
ATOM 6482 O O . VAL A 1 463 ? 40.472 26.153 123.422 1.00 21.69 541 VAL A O 1
ATOM 6495 N N . TRP A 1 464 ? 40.300 26.427 121.201 1.00 22.78 542 TRP A N 1
ATOM 6496 C CA . TRP A 1 464 ? 41.172 25.308 120.887 1.00 22.38 542 TRP A CA 1
ATOM 6497 C C . TRP A 1 464 ? 41.697 25.446 119.463 1.00 22.42 542 TRP A C 1
ATOM 6498 O O . TRP A 1 464 ? 41.183 26.233 118.659 1.00 18.69 542 TRP A O 1
ATOM 6519 N N . SER A 1 465 ? 42.748 24.674 119.176 1.00 19.48 543 SER A N 1
ATOM 6520 C CA . SER A 1 465 ? 43.377 24.614 117.860 1.00 20.03 543 SER A CA 1
ATOM 6521 C C . SER A 1 465 ? 43.765 23.171 117.569 1.00 20.01 543 SER A C 1
ATOM 6522 O O . SER A 1 465 ? 44.375 22.511 118.415 1.00 19.32 543 SER A O 1
ATOM 6530 N N . VAL A 1 466 ? 43.411 22.683 116.383 1.00 19.21 544 VAL A N 1
ATOM 6531 C CA . VAL A 1 466 ? 43.672 21.301 115.991 1.00 20.87 544 VAL A CA 1
ATOM 6532 C C . VAL A 1 466 ? 44.463 21.308 114.693 1.00 21.33 544 VAL A C 1
ATOM 6533 O O . VAL A 1 466 ? 43.988 21.819 113.671 1.00 20.09 544 VAL A O 1
ATOM 6546 N N . ALA A 1 467 ? 45.658 20.724 114.728 1.00 21.34 545 ALA A N 1
ATOM 6547 C CA . ALA A 1 467 ? 46.506 20.691 113.546 1.00 22.67 545 ALA A CA 1
ATOM 6548 C C . ALA A 1 467 ? 45.769 20.027 112.394 1.00 23.61 545 ALA A C 1
ATOM 6549 O O . ALA A 1 467 ? 45.105 18.999 112.565 1.00 22.70 545 ALA A O 1
ATOM 6556 N N . ASN A 1 468 ? 45.898 20.630 111.213 1.00 23.00 546 ASN A N 1
ATOM 6557 C CA . ASN A 1 468 ? 45.126 20.242 110.034 1.00 23.95 546 ASN A CA 1
ATOM 6558 C C . ASN A 1 468 ? 45.909 20.736 108.820 1.00 25.64 546 ASN A C 1
ATOM 6559 O O . ASN A 1 468 ? 45.947 21.945 108.561 1.00 22.69 546 ASN A O 1
ATOM 6570 N N . ASP A 1 469 ? 46.532 19.808 108.091 1.00 32.15 547 ASP A N 1
ATOM 6571 C CA . ASP A 1 469 ? 47.494 20.142 107.035 1.00 42.83 547 ASP A CA 1
ATOM 6572 C C . ASP A 1 469 ? 46.775 20.717 105.823 1.00 36.51 547 ASP A C 1
ATOM 6573 O O . ASP A 1 469 ? 46.121 19.986 105.073 1.00 36.11 547 ASP A O 1
ATOM 6582 N N . ASP A 1 470 ? 46.913 22.023 105.603 1.00 34.10 548 ASP A N 1
ATOM 6583 C CA . ASP A 1 470 ? 46.378 22.622 104.387 1.00 32.33 548 ASP A CA 1
ATOM 6584 C C . ASP A 1 470 ? 47.373 23.591 103.773 1.00 27.57 548 ASP A C 1
ATOM 6585 O O . ASP A 1 470 ? 46.997 24.641 103.238 1.00 23.98 548 ASP A O 1
ATOM 6594 N N . LEU A 1 471 ? 48.656 23.232 103.804 1.00 27.83 549 LEU A N 1
ATOM 6595 C CA . LEU A 1 471 ? 49.686 24.103 103.243 1.00 33.98 549 LEU A CA 1
ATOM 6596 C C . LEU A 1 471 ? 49.405 24.466 101.791 1.00 33.04 549 LEU A C 1
ATOM 6597 O O . LEU A 1 471 ? 49.823 25.534 101.332 1.00 35.09 549 LEU A O 1
ATOM 6613 N N . ASN A 1 472 ? 48.720 23.592 101.054 1.00 32.07 550 ASN A N 1
ATOM 6614 C CA . ASN A 1 472 ? 48.513 23.779 99.621 1.00 34.91 550 ASN A CA 1
ATOM 6615 C C . ASN A 1 472 ? 47.494 24.867 99.289 1.00 38.45 550 ASN A C 1
ATOM 6616 O O . ASN A 1 472 ? 47.426 25.283 98.127 1.00 47.78 550 ASN A O 1
ATOM 6627 N N . SER A 1 473 ? 46.690 25.323 100.250 1.00 31.88 551 SER A N 1
ATOM 6628 C CA . SER A 1 473 ? 45.591 26.231 99.933 1.00 27.65 551 SER A CA 1
ATOM 6629 C C . SER A 1 473 ? 45.432 27.314 100.990 1.00 22.98 551 SER A C 1
ATOM 6630 O O . SER A 1 473 ? 45.453 28.508 100.672 1.00 21.73 551 SER A O 1
ATOM 6638 N N . GLY A 1 474 ? 45.274 26.909 102.247 1.00 20.50 552 GLY A N 1
ATOM 6639 C CA . GLY A 1 474 ? 44.972 27.854 103.301 1.00 22.75 552 GLY A CA 1
ATOM 6640 C C . GLY A 1 474 ? 43.566 28.405 103.261 1.00 21.03 552 GLY A C 1
ATOM 6641 O O . GLY A 1 474 ? 43.282 29.383 103.959 1.00 19.20 552 GLY A O 1
ATOM 6645 N N . LYS A 1 475 ? 42.675 27.816 102.461 1.00 17.64 553 LYS A N 1
ATOM 6646 C CA . LYS A 1 475 ? 41.303 28.294 102.350 1.00 17.65 553 LYS A CA 1
ATOM 6647 C C . LYS A 1 475 ? 40.261 27.224 102.641 1.00 16.03 553 LYS A C 1
ATOM 6648 O O . LYS A 1 475 ? 39.062 27.510 102.544 1.00 16.17 553 LYS A O 1
ATOM 6667 N N . ILE A 1 476 ? 40.676 26.010 103.015 1.00 17.74 554 ILE A N 1
ATOM 6668 C CA . ILE A 1 476 ? 39.740 24.894 103.069 1.00 17.17 554 ILE A CA 1
ATOM 6669 C C . ILE A 1 476 ? 38.591 25.209 104.022 1.00 17.19 554 ILE A C 1
ATOM 6670 O O . ILE A 1 476 ? 38.752 25.904 105.034 1.00 17.10 554 ILE A O 1
ATOM 6686 N N . GLY A 1 477 ? 37.415 24.701 103.683 1.00 17.77 555 GLY A N 1
ATOM 6687 C CA . GLY A 1 477 ? 36.216 25.027 104.418 1.00 19.34 555 GLY A CA 1
ATOM 6688 C C . GLY A 1 477 ? 35.944 24.091 105.584 1.00 19.35 555 GLY A C 1
ATOM 6689 O O . GLY A 1 477 ? 36.599 23.067 105.765 1.00 19.07 555 GLY A O 1
ATOM 6693 N N . VAL A 1 478 ? 34.951 24.489 106.373 1.00 17.13 556 VAL A N 1
ATOM 6694 C CA . VAL A 1 478 ? 34.424 23.711 107.482 1.00 18.36 556 VAL A CA 1
ATOM 6695 C C . VAL A 1 478 ? 32.911 23.874 107.465 1.00 16.28 556 VAL A C 1
ATOM 6696 O O . VAL A 1 478 ? 32.371 24.804 106.862 1.00 17.16 556 VAL A O 1
ATOM 6709 N N . SER A 1 479 ? 32.224 22.954 108.139 1.00 18.28 557 SER A N 1
ATOM 6710 C CA . SER A 1 479 ? 30.793 23.086 108.382 1.00 16.08 557 SER A CA 1
ATOM 6711 C C . SER A 1 479 ? 30.499 22.526 109.766 1.00 16.90 557 SER A C 1
ATOM 6712 O O . SER A 1 479 ? 31.400 22.073 110.477 1.00 17.24 557 SER A O 1
ATOM 6720 N N . ALA A 1 480 ? 29.225 22.559 110.147 1.00 16.95 558 ALA A N 1
ATOM 6721 C CA . ALA A 1 480 ? 28.817 22.188 111.495 1.00 18.92 558 ALA A CA 1
ATOM 6722 C C . ALA A 1 480 ? 27.587 21.297 111.436 1.00 19.15 558 ALA A C 1
ATOM 6723 O O . ALA A 1 480 ? 26.740 21.439 110.549 1.00 16.21 558 ALA A O 1
ATOM 6730 N N . TYR A 1 481 ? 27.493 20.385 112.401 1.00 18.36 559 TYR A N 1
ATOM 6731 C CA . TYR A 1 481 ? 26.333 19.518 112.558 1.00 18.81 559 TYR A CA 1
ATOM 6732 C C . TYR A 1 481 ? 26.423 18.820 113.912 1.00 19.25 559 TYR A C 1
ATOM 6733 O O . TYR A 1 481 ? 27.518 18.497 114.385 1.00 16.68 559 TYR A O 1
ATOM 6751 N N . ASP A 1 482 ? 25.259 18.584 114.521 1.00 20.10 560 ASP A N 1
ATOM 6752 C CA . ASP A 1 482 ? 25.156 17.895 115.811 1.00 21.49 560 ASP A CA 1
ATOM 6753 C C . ASP A 1 482 ? 24.952 16.409 115.541 1.00 22.42 560 ASP A C 1
ATOM 6754 O O . ASP A 1 482 ? 23.826 15.917 115.467 1.00 20.72 560 ASP A O 1
ATOM 6763 N N . PHE A 1 483 ? 26.065 15.685 115.388 1.00 20.28 561 PHE A N 1
ATOM 6764 C CA . PHE A 1 483 ? 26.008 14.235 115.210 1.00 21.59 561 PHE A CA 1
ATOM 6765 C C . PHE A 1 483 ? 25.497 13.534 116.462 1.00 23.22 561 PHE A C 1
ATOM 6766 O O . PHE A 1 483 ? 24.756 12.548 116.369 1.00 23.71 561 PHE A O 1
ATOM 6783 N N . THR A 1 484 ? 25.914 13.998 117.637 1.00 19.76 562 THR A N 1
ATOM 6784 C CA . THR A 1 484 ? 25.657 13.254 118.864 1.00 22.50 562 THR A CA 1
ATOM 6785 C C . THR A 1 484 ? 24.257 13.483 119.406 1.00 26.24 562 THR A C 1
ATOM 6786 O O . THR A 1 484 ? 23.785 12.676 120.210 1.00 25.81 562 THR A O 1
ATOM 6796 N N . GLY A 1 485 ? 23.594 14.560 118.997 1.00 26.81 563 GLY A N 1
ATOM 6797 C CA . GLY A 1 485 ? 22.236 14.812 119.429 1.00 30.54 563 GLY A CA 1
ATOM 6798 C C . GLY A 1 485 ? 22.098 15.446 120.794 1.00 30.53 563 GLY A C 1
ATOM 6799 O O . GLY A 1 485 ? 21.018 15.369 121.386 1.00 29.75 563 GLY A O 1
ATOM 6803 N N . ASP A 1 486 ? 23.155 16.071 121.317 1.00 28.73 564 ASP A N 1
ATOM 6804 C CA . ASP A 1 486 ? 23.100 16.755 122.603 1.00 29.52 564 ASP A CA 1
ATOM 6805 C C . ASP A 1 486 ? 22.827 18.247 122.464 1.00 27.53 564 ASP A C 1
ATOM 6806 O O . ASP A 1 486 ? 22.899 18.977 123.456 1.00 29.98 564 ASP A O 1
ATOM 6815 N N . GLY A 1 487 ? 22.507 18.716 121.264 1.00 23.49 565 GLY A N 1
ATOM 6816 C CA . GLY A 1 487 ? 22.221 20.120 121.050 1.00 24.76 565 GLY A CA 1
ATOM 6817 C C . GLY A 1 487 ? 23.430 20.985 120.768 1.00 23.70 565 GLY A C 1
ATOM 6818 O O . GLY A 1 487 ? 23.263 22.187 120.514 1.00 23.94 565 GLY A O 1
ATOM 6822 N N . ILE A 1 488 ? 24.635 20.415 120.796 1.00 22.82 566 ILE A N 1
ATOM 6823 C CA . ILE A 1 488 ? 25.877 21.138 120.539 1.00 21.68 566 ILE A CA 1
ATOM 6824 C C . ILE A 1 488 ? 26.464 20.628 119.229 1.00 20.60 566 ILE A C 1
ATOM 6825 O O . ILE A 1 488 ? 26.632 19.418 119.050 1.00 21.64 566 ILE A O 1
ATOM 6841 N N . ASP A 1 489 ? 26.778 21.546 118.317 1.00 19.53 567 ASP A N 1
ATOM 6842 C CA . ASP A 1 489 ? 27.312 21.156 117.019 1.00 19.15 567 ASP A CA 1
ATOM 6843 C C . ASP A 1 489 ? 28.743 20.652 117.157 1.00 21.52 567 ASP A C 1
ATOM 6844 O O . ASP A 1 489 ? 29.534 21.179 117.946 1.00 18.59 567 ASP A O 1
ATOM 6853 N N . GLU A 1 490 ? 29.054 19.607 116.394 1.00 19.72 568 GLU A N 1
ATOM 6854 C CA . GLU A 1 490 ? 30.417 19.219 116.080 1.00 19.77 568 GLU A CA 1
ATOM 6855 C C . GLU A 1 490 ? 30.883 19.968 114.827 1.00 19.30 568 GLU A C 1
ATOM 6856 O O . GLU A 1 490 ? 30.091 20.575 114.101 1.00 17.73 568 GLU A O 1
ATOM 6868 N N . VAL A 1 491 ? 32.193 19.925 114.585 1.00 17.52 569 VAL A N 1
ATOM 6869 C CA . VAL A 1 491 ? 32.827 20.584 113.451 1.00 17.17 569 VAL A CA 1
ATOM 6870 C C . VAL A 1 491 ? 33.248 19.530 112.436 1.00 19.08 569 VAL A C 1
ATOM 6871 O O . VAL A 1 491 ? 33.842 18.503 112.792 1.00 17.56 569 VAL A O 1
ATOM 6884 N N . LEU A 1 492 ? 32.962 19.802 111.166 1.00 16.34 570 LEU A N 1
ATOM 6885 C CA . LEU A 1 492 ? 33.358 18.939 110.063 1.00 16.05 570 LEU A CA 1
ATOM 6886 C C . LEU A 1 492 ? 34.483 19.631 109.313 1.00 17.91 570 LEU A C 1
ATOM 6887 O O . LEU A 1 492 ? 34.316 20.767 108.861 1.00 18.49 570 LEU A O 1
ATOM 6903 N N . VAL A 1 493 ? 35.622 18.948 109.193 1.00 16.50 571 VAL A N 1
ATOM 6904 C CA . VAL A 1 493 ? 36.839 19.534 108.654 1.00 18.18 571 VAL A CA 1
ATOM 6905 C C . VAL A 1 493 ? 37.438 18.578 107.630 1.00 20.14 571 VAL A C 1
ATOM 6906 O O . VAL A 1 493 ? 37.154 17.380 107.616 1.00 19.67 571 VAL A O 1
ATOM 6919 N N . GLN A 1 494 ? 38.307 19.128 106.791 1.00 21.63 572 GLN A N 1
ATOM 6920 C CA . GLN A 1 494 ? 38.940 18.412 105.695 1.00 18.57 572 GLN A CA 1
ATOM 6921 C C . GLN A 1 494 ? 40.381 18.887 105.590 1.00 19.60 572 GLN A C 1
ATOM 6922 O O . GLN A 1 494 ? 40.652 20.082 105.753 1.00 18.47 572 GLN A O 1
ATOM 6936 N N . ASP A 1 495 ? 41.310 17.960 105.338 1.00 20.42 573 ASP A N 1
ATOM 6937 C CA . ASP A 1 495 ? 42.659 18.378 104.964 1.00 22.86 573 ASP A CA 1
ATOM 6938 C C . ASP A 1 495 ? 43.085 17.661 103.687 1.00 20.49 573 ASP A C 1
ATOM 6939 O O . ASP A 1 495 ? 42.238 17.375 102.838 1.00 22.16 573 ASP A O 1
ATOM 6948 N N . ARG A 1 496 ? 44.384 17.406 103.503 1.00 18.64 574 ARG A N 1
ATOM 6949 C CA . ARG A 1 496 ? 44.825 16.814 102.242 1.00 17.01 574 ARG A CA 1
ATOM 6950 C C . ARG A 1 496 ? 44.366 15.367 102.101 1.00 19.06 574 ARG A C 1
ATOM 6951 O O . ARG A 1 496 ? 44.123 14.906 100.980 1.00 21.55 574 ARG A O 1
ATOM 6972 N N . LEU A 1 497 ? 44.222 14.642 103.214 1.00 18.60 575 LEU A N 1
ATOM 6973 C CA . LEU A 1 497 ? 44.016 13.198 103.169 1.00 17.89 575 LEU A CA 1
ATOM 6974 C C . LEU A 1 497 ? 42.834 12.690 103.979 1.00 19.58 575 LEU A C 1
ATOM 6975 O O . LEU A 1 497 ? 42.467 11.521 103.815 1.00 18.67 575 LEU A O 1
ATOM 6991 N N . ARG A 1 498 ? 42.235 13.506 104.843 1.00 19.33 576 ARG A N 1
ATOM 6992 C CA . ARG A 1 498 ? 41.240 13.026 105.789 1.00 21.73 576 ARG A CA 1
ATOM 6993 C C . ARG A 1 498 ? 40.131 14.049 105.953 1.00 21.13 576 ARG A C 1
ATOM 6994 O O . ARG A 1 498 ? 40.388 15.253 105.995 1.00 23.85 576 ARG A O 1
ATOM 7015 N N . MET A 1 499 ? 38.906 13.554 106.053 1.00 18.28 577 MET A N 1
ATOM 7016 C CA . MET A 1 499 ? 37.796 14.301 106.619 1.00 16.60 577 MET A CA 1
ATOM 7017 C C . MET A 1 499 ? 37.658 13.877 108.074 1.00 19.68 577 MET A C 1
ATOM 7018 O O . MET A 1 499 ? 37.807 12.696 108.393 1.00 17.35 577 MET A O 1
ATOM 7032 N N . ARG A 1 500 ? 37.426 14.844 108.961 1.00 20.09 578 ARG A N 1
ATOM 7033 C CA . ARG A 1 500 ? 37.321 14.539 110.379 1.00 21.08 578 ARG A CA 1
ATOM 7034 C C . ARG A 1 500 ? 36.158 15.288 111.010 1.00 19.77 578 ARG A C 1
ATOM 7035 O O . ARG A 1 500 ? 35.723 16.337 110.524 1.00 19.79 578 ARG A O 1
ATOM 7056 N N . ILE A 1 501 ? 35.663 14.722 112.104 1.00 20.00 579 ILE A N 1
ATOM 7057 C CA . ILE A 1 501 ? 34.643 15.337 112.944 1.00 20.15 579 ILE A CA 1
ATOM 7058 C C . ILE A 1 501 ? 35.298 15.704 114.266 1.00 19.95 579 ILE A C 1
ATOM 7059 O O . ILE A 1 501 ? 35.922 14.853 114.914 1.00 22.13 579 ILE A O 1
ATOM 7075 N N . LEU A 1 502 ? 35.163 16.967 114.662 1.00 17.11 580 LEU A N 1
ATOM 7076 C CA . LEU A 1 502 ? 35.788 17.488 115.869 1.00 20.82 580 LEU A CA 1
ATOM 7077 C C . LEU A 1 502 ? 34.728 17.898 116.886 1.00 19.47 580 LEU A C 1
ATOM 7078 O O . LEU A 1 502 ? 33.691 18.470 116.531 1.00 19.12 580 LEU A O 1
ATOM 7094 N N . ASP A 1 503 ? 35.013 17.629 118.154 1.00 20.19 581 ASP A N 1
ATOM 7095 C CA . ASP A 1 503 ? 34.138 18.063 119.232 1.00 21.01 581 ASP A CA 1
ATOM 7096 C C . ASP A 1 503 ? 34.113 19.587 119.285 1.00 21.40 581 ASP A C 1
ATOM 7097 O O . ASP A 1 503 ? 35.158 20.241 119.222 1.00 20.30 581 ASP A O 1
ATOM 7106 N N . GLY A 1 504 ? 32.910 20.152 119.387 1.00 20.46 582 GLY A N 1
ATOM 7107 C CA . GLY A 1 504 ? 32.781 21.601 119.368 1.00 18.30 582 GLY A CA 1
ATOM 7108 C C . GLY A 1 504 ? 33.472 22.274 120.535 1.00 19.14 582 GLY A C 1
ATOM 7109 O O . GLY A 1 504 ? 34.076 23.338 120.381 1.00 17.53 582 GLY A O 1
ATOM 7113 N N . GLN A 1 505 ? 33.388 21.669 121.722 1.00 21.36 583 GLN A N 1
ATOM 7114 C CA . GLN A 1 505 ? 33.892 22.322 122.922 1.00 20.29 583 GLN A CA 1
ATOM 7115 C C . GLN A 1 505 ? 35.403 22.201 123.074 1.00 22.07 583 GLN A C 1
ATOM 7116 O O . GLN A 1 505 ? 36.029 23.084 123.674 1.00 20.96 583 GLN A O 1
ATOM 7130 N N . THR A 1 506 ? 36.003 21.131 122.547 1.00 20.51 584 THR A N 1
ATOM 7131 C CA . THR A 1 506 ? 37.395 20.806 122.836 1.00 22.15 584 THR A CA 1
ATOM 7132 C C . THR A 1 506 ? 38.253 20.528 121.613 1.00 22.52 584 THR A C 1
ATOM 7133 O O . THR A 1 506 ? 39.480 20.482 121.750 1.00 21.90 584 THR A O 1
ATOM 7144 N N . GLY A 1 507 ? 37.664 20.307 120.443 1.00 21.91 585 GLY A N 1
ATOM 7145 C CA . GLY A 1 507 ? 38.425 19.927 119.276 1.00 21.48 585 GLY A CA 1
ATOM 7146 C C . GLY A 1 507 ? 38.810 18.463 119.216 1.00 21.96 585 GLY A C 1
ATOM 7147 O O . GLY A 1 507 ? 39.430 18.046 118.231 1.00 22.07 585 GLY A O 1
ATOM 7151 N N . ARG A 1 508 ? 38.448 17.665 120.218 1.00 23.14 586 ARG A N 1
ATOM 7152 C CA . ARG A 1 508 ? 38.785 16.245 120.200 1.00 24.91 586 ARG A CA 1
ATOM 7153 C C . ARG A 1 508 ? 38.284 15.597 118.912 1.00 23.44 586 ARG A C 1
ATOM 7154 O O . ARG A 1 508 ? 37.145 15.825 118.489 1.00 20.42 586 ARG A O 1
ATOM 7175 N N . VAL A 1 509 ? 39.143 14.791 118.288 1.00 23.20 587 VAL A N 1
ATOM 7176 C CA . VAL A 1 509 ? 38.772 14.089 117.061 1.00 20.88 587 VAL A CA 1
ATOM 7177 C C . VAL A 1 509 ? 37.799 12.965 117.404 1.00 22.41 587 VAL A C 1
ATOM 7178 O O . VAL A 1 509 ? 38.115 12.068 118.196 1.00 21.94 587 VAL A O 1
ATOM 7191 N N . MET A 1 510 ? 36.615 12.997 116.786 1.00 20.41 588 MET A N 1
ATOM 7192 C CA . MET A 1 510 ? 35.568 12.020 117.052 1.00 23.16 588 MET A CA 1
ATOM 7193 C C . MET A 1 510 ? 35.309 11.072 115.892 1.00 23.56 588 MET A C 1
ATOM 7194 O O . MET A 1 510 ? 34.613 10.065 116.076 1.00 25.12 588 MET A O 1
ATOM 7208 N N . GLY A 1 511 ? 35.845 11.361 114.714 1.00 21.85 589 GLY A N 1
ATOM 7209 C CA . GLY A 1 511 ? 35.691 10.489 113.567 1.00 18.12 589 GLY A CA 1
ATOM 7210 C C . GLY A 1 511 ? 36.690 10.879 112.508 1.00 20.26 589 GLY A C 1
ATOM 7211 O O . GLY A 1 511 ? 37.073 12.047 112.397 1.00 20.26 589 GLY A O 1
ATOM 7215 N N . ILE A 1 512 ? 37.137 9.888 111.743 1.00 19.03 590 ILE A N 1
ATOM 7216 C CA . ILE A 1 512 ? 38.117 10.076 110.681 1.00 20.29 590 ILE A CA 1
ATOM 7217 C C . ILE A 1 512 ? 37.668 9.258 109.481 1.00 23.53 590 ILE A C 1
ATOM 7218 O O . ILE A 1 512 ? 37.363 8.068 109.615 1.00 23.51 590 ILE A O 1
ATOM 7234 N N . ILE A 1 513 ? 37.648 9.885 108.311 1.00 21.21 591 ILE A N 1
ATOM 7235 C CA . ILE A 1 513 ? 37.298 9.227 107.057 1.00 23.52 591 ILE A CA 1
ATOM 7236 C C . ILE A 1 513 ? 38.370 9.576 106.039 1.00 22.08 591 ILE A C 1
ATOM 7237 O O . ILE A 1 513 ? 38.653 10.760 105.824 1.00 19.41 591 ILE A O 1
ATOM 7253 N N . ALA A 1 514 ? 38.962 8.557 105.415 1.00 20.22 592 ALA A N 1
ATOM 7254 C CA . ALA A 1 514 ? 39.940 8.797 104.364 1.00 20.34 592 ALA A CA 1
ATOM 7255 C C . ALA A 1 514 ? 39.257 9.469 103.177 1.00 20.81 592 ALA A C 1
ATOM 7256 O O . ALA A 1 514 ? 38.299 8.928 102.616 1.00 23.21 592 ALA A O 1
ATOM 7263 N N . ASN A 1 515 ? 39.757 10.641 102.797 1.00 19.78 593 ASN A N 1
ATOM 7264 C CA . ASN A 1 515 ? 39.146 11.443 101.739 1.00 17.65 593 ASN A CA 1
ATOM 7265 C C . ASN A 1 515 ? 40.154 12.506 101.335 1.00 19.47 593 ASN A C 1
ATOM 7266 O O . ASN A 1 515 ? 40.526 13.346 102.163 1.00 20.38 593 ASN A O 1
ATOM 7277 N N . SER A 1 516 ? 40.609 12.469 100.083 1.00 17.44 594 SER A N 1
ATOM 7278 C CA . SER A 1 516 ? 41.714 13.314 99.652 1.00 17.94 594 SER A CA 1
ATOM 7279 C C . SER A 1 516 ? 41.231 14.513 98.845 1.00 18.92 594 SER A C 1
ATOM 7280 O O . SER A 1 516 ? 40.178 14.479 98.200 1.00 17.89 594 SER A O 1
ATOM 7288 N N . SER A 1 517 ? 42.036 15.575 98.878 1.00 20.16 595 SER A N 1
ATOM 7289 C CA . SER A 1 517 ? 41.783 16.764 98.076 1.00 21.20 595 SER A CA 1
ATOM 7290 C C . SER A 1 517 ? 43.033 17.630 98.021 1.00 19.42 595 SER A C 1
ATOM 7291 O O . SER A 1 517 ? 43.758 17.752 99.018 1.00 17.94 595 SER A O 1
ATOM 7299 N N . GLY A 1 518 ? 43.278 18.235 96.855 1.00 17.39 596 GLY A N 1
ATOM 7300 C CA . GLY A 1 518 ? 44.229 19.333 96.789 1.00 18.32 596 GLY A CA 1
ATOM 7301 C C . GLY A 1 518 ? 43.817 20.497 97.665 1.00 19.72 596 GLY A C 1
ATOM 7302 O O . GLY A 1 518 ? 44.674 21.273 98.105 1.00 21.70 596 GLY A O 1
ATOM 7306 N N . THR A 1 519 ? 42.520 20.597 97.952 1.00 17.63 597 THR A N 1
ATOM 7307 C CA . THR A 1 519 ? 41.837 21.588 98.781 1.00 19.49 597 THR A CA 1
ATOM 7308 C C . THR A 1 519 ? 41.773 22.947 98.100 1.00 22.85 597 THR A C 1
ATOM 7309 O O . THR A 1 519 ? 42.769 23.470 97.584 1.00 18.43 597 THR A O 1
ATOM 7319 N N . LEU A 1 520 ? 40.557 23.488 98.067 1.00 18.35 598 LEU A N 1
ATOM 7320 C CA . LEU A 1 520 ? 40.318 24.884 97.760 1.00 19.78 598 LEU A CA 1
ATOM 7321 C C . LEU A 1 520 ? 39.580 25.444 98.959 1.00 18.14 598 LEU A C 1
ATOM 7322 O O . LEU A 1 520 ? 40.196 25.702 100.006 1.00 17.09 598 LEU A O 1
ATOM 7338 N N . TRP A 1 521 ? 38.253 25.597 98.884 1.00 15.46 599 TRP A N 1
ATOM 7339 C CA . TRP A 1 521 ? 37.468 26.029 100.034 1.00 14.47 599 TRP A CA 1
ATOM 7340 C C . TRP A 1 521 ? 36.203 25.188 100.200 1.00 16.04 599 TRP A C 1
ATOM 7341 O O . TRP A 1 521 ? 35.230 25.658 100.803 1.00 16.29 599 TRP A O 1
ATOM 7362 N N . GLU A 1 522 ? 36.198 23.955 99.698 1.00 16.99 600 GLU A N 1
ATOM 7363 C CA . GLU A 1 522 ? 35.051 23.073 99.850 1.00 18.55 600 GLU A CA 1
ATOM 7364 C C . GLU A 1 522 ? 34.904 22.644 101.309 1.00 17.55 600 GLU A C 1
ATOM 7365 O O . GLU A 1 522 ? 35.821 22.797 102.117 1.00 16.08 600 GLU A O 1
ATOM 7377 N N . TYR A 1 523 ? 33.733 22.107 101.645 1.00 17.25 601 TYR A N 1
ATOM 7378 C CA . TYR A 1 523 ? 33.521 21.525 102.961 1.00 16.42 601 TYR A CA 1
ATOM 7379 C C . TYR A 1 523 ? 32.565 20.349 102.831 1.00 15.91 601 TYR A C 1
ATOM 7380 O O . TYR A 1 523 ? 31.837 20.238 101.838 1.00 17.28 601 TYR A O 1
ATOM 7398 N N . PRO A 1 524 ? 32.549 19.447 103.808 1.00 18.60 602 PRO A N 1
ATOM 7399 C CA . PRO A 1 524 ? 31.539 18.385 103.809 1.00 19.27 602 PRO A CA 1
ATOM 7400 C C . PRO A 1 524 ? 30.187 18.939 104.229 1.00 16.73 602 PRO A C 1
ATOM 7401 O O . PRO A 1 524 ? 30.091 19.960 104.916 1.00 17.74 602 PRO A O 1
ATOM 7412 N N . VAL A 1 525 ? 29.134 18.242 103.811 1.00 16.93 603 VAL A N 1
ATOM 7413 C CA . VAL A 1 525 ? 27.754 18.658 104.062 1.00 16.33 603 VAL A CA 1
ATOM 7414 C C . VAL A 1 525 ? 26.990 17.502 104.691 1.00 17.56 603 VAL A C 1
ATOM 7415 O O . VAL A 1 525 ? 27.077 16.363 104.218 1.00 18.10 603 VAL A O 1
ATOM 7428 N N . VAL A 1 526 ? 26.220 17.798 105.734 1.00 16.18 604 VAL A N 1
ATOM 7429 C CA . VAL A 1 526 ? 25.250 16.855 106.279 1.00 16.28 604 VAL A CA 1
ATOM 7430 C C . VAL A 1 526 ? 23.866 17.298 105.835 1.00 17.09 604 VAL A C 1
ATOM 7431 O O . VAL A 1 526 ? 23.499 18.473 105.983 1.00 17.37 604 VAL A O 1
ATOM 7444 N N . ALA A 1 527 ? 23.096 16.361 105.292 1.00 17.04 605 ALA A N 1
ATOM 7445 C CA . ALA A 1 527 ? 21.717 16.637 104.925 1.00 18.56 605 ALA A CA 1
ATOM 7446 C C . ALA A 1 527 ? 20.894 15.367 105.054 1.00 20.56 605 ALA A C 1
ATOM 7447 O O . ALA A 1 527 ? 21.382 14.263 104.783 1.00 20.38 605 ALA A O 1
ATOM 7454 N N . ASP A 1 528 ? 19.639 15.542 105.468 1.00 18.49 606 ASP A N 1
ATOM 7455 C CA . ASP A 1 528 ? 18.675 14.450 105.590 1.00 22.89 606 ASP A CA 1
ATOM 7456 C C . ASP A 1 528 ? 17.990 14.306 104.239 1.00 21.93 606 ASP A C 1
ATOM 7457 O O . ASP A 1 528 ? 16.998 14.976 103.944 1.00 20.16 606 ASP A O 1
ATOM 7466 N N . LEU A 1 529 ? 18.529 13.412 103.409 1.00 19.60 607 LEU A N 1
ATOM 7467 C CA . LEU A 1 529 ? 18.057 13.306 102.034 1.00 20.91 607 LEU A CA 1
ATOM 7468 C C . LEU A 1 529 ? 16.645 12.736 101.972 1.00 21.92 607 LEU A C 1
ATOM 7469 O O . LEU A 1 529 ? 15.799 13.247 101.229 1.00 19.92 607 LEU A O 1
ATOM 7485 N N . GLU A 1 530 ? 16.369 11.681 102.742 1.00 21.71 608 GLU A N 1
ATOM 7486 C CA . GLU A 1 530 ? 15.067 11.021 102.668 1.00 23.56 608 GLU A CA 1
ATOM 7487 C C . GLU A 1 530 ? 14.004 11.699 103.518 1.00 23.16 608 GLU A C 1
ATOM 7488 O O . GLU A 1 530 ? 12.809 11.494 103.270 1.00 22.38 608 GLU A O 1
ATOM 7500 N N . GLY A 1 531 ? 14.397 12.485 104.514 1.00 21.87 609 GLY A N 1
ATOM 7501 C CA . GLY A 1 531 ? 13.422 13.127 105.366 1.00 28.75 609 GLY A CA 1
ATOM 7502 C C . GLY A 1 531 ? 12.894 12.263 106.487 1.00 28.40 609 GLY A C 1
ATOM 7503 O O . GLY A 1 531 ? 11.867 12.603 107.083 1.00 27.66 609 GLY A O 1
ATOM 7507 N N . ASN A 1 532 ? 13.569 11.157 106.803 1.00 23.79 610 ASN A N 1
ATOM 7508 C CA . ASN A 1 532 ? 13.153 10.268 107.880 1.00 23.49 610 ASN A CA 1
ATOM 7509 C C . ASN A 1 532 ? 14.049 10.388 109.109 1.00 20.98 610 ASN A C 1
ATOM 7510 O O . ASN A 1 532 ? 14.140 9.447 109.903 1.00 21.46 610 ASN A O 1
ATOM 7521 N N . ASN A 1 533 ? 14.701 11.534 109.285 1.00 20.23 611 ASN A N 1
ATOM 7522 C CA . ASN A 1 533 ? 15.406 11.865 110.517 1.00 20.97 611 ASN A CA 1
ATOM 7523 C C . ASN A 1 533 ? 16.678 11.046 110.693 1.00 21.52 611 ASN A C 1
ATOM 7524 O O . ASN A 1 533 ? 17.125 10.823 111.820 1.00 21.00 611 ASN A O 1
ATOM 7535 N N . ASN A 1 534 ? 17.274 10.591 109.589 1.00 19.64 612 ASN A N 1
ATOM 7536 C CA . ASN A 1 534 ? 18.571 9.915 109.624 1.00 20.02 612 ASN A CA 1
ATOM 7537 C C . ASN A 1 534 ? 19.395 10.435 108.448 1.00 20.10 612 ASN A C 1
ATOM 7538 O O . ASN A 1 534 ? 19.205 10.005 107.303 1.00 21.10 612 ASN A O 1
ATOM 7549 N N . ALA A 1 535 ? 20.312 11.353 108.741 1.00 18.32 613 ALA A N 1
ATOM 7550 C CA . ALA A 1 535 ? 20.976 12.169 107.735 1.00 18.16 613 ALA A CA 1
ATOM 7551 C C . ALA A 1 535 ? 22.112 11.419 107.026 1.00 20.85 613 ALA A C 1
ATOM 7552 O O . ALA A 1 535 ? 22.524 10.320 107.409 1.00 20.31 613 ALA A O 1
ATOM 7559 N N . SER A 1 536 ? 22.616 12.055 105.969 1.00 18.16 614 SER A N 1
ATOM 7560 C CA . SER A 1 536 ? 23.752 11.581 105.192 1.00 18.79 614 SER A CA 1
ATOM 7561 C C . SER A 1 536 ? 24.874 12.610 105.270 1.00 19.97 614 SER A C 1
ATOM 7562 O O . SER A 1 536 ? 24.626 13.820 105.337 1.00 19.23 614 SER A O 1
ATOM 7570 N N . LEU A 1 537 ? 26.109 12.116 105.263 1.00 18.54 615 LEU A N 1
ATOM 7571 C CA . LEU A 1 537 ? 27.314 12.939 105.264 1.00 18.31 615 LEU A CA 1
ATOM 7572 C C . LEU A 1 537 ? 27.941 12.884 103.873 1.00 17.85 615 LEU A C 1
ATOM 7573 O O . LEU A 1 537 ? 28.385 11.816 103.432 1.00 17.48 615 LEU A O 1
ATOM 7589 N N . ILE A 1 538 ? 27.995 14.033 103.201 1.00 17.00 616 ILE A N 1
ATOM 7590 C CA . ILE A 1 538 ? 28.394 14.132 101.796 1.00 17.55 616 ILE A CA 1
ATOM 7591 C C . ILE A 1 538 ? 29.721 14.874 101.710 1.00 18.95 616 ILE A C 1
ATOM 7592 O O . ILE A 1 538 ? 29.853 15.975 102.259 1.00 18.65 616 ILE A O 1
ATOM 7608 N N . MET A 1 539 ? 30.686 14.306 100.982 1.00 16.53 617 MET A N 1
ATOM 7609 C CA . MET A 1 539 ? 31.970 14.963 100.794 1.00 21.01 617 MET A CA 1
ATOM 7610 C C . MET A 1 539 ? 32.497 14.697 99.391 1.00 17.70 617 MET A C 1
ATOM 7611 O O . MET A 1 539 ? 32.174 13.684 98.762 1.00 17.72 617 MET A O 1
ATOM 7625 N N . VAL A 1 540 ? 33.317 15.622 98.906 1.00 18.55 618 VAL A N 1
ATOM 7626 C CA . VAL A 1 540 ? 33.886 15.535 97.567 1.00 16.84 618 VAL A CA 1
ATOM 7627 C C . VAL A 1 540 ? 35.372 15.228 97.682 1.00 18.19 618 VAL A C 1
ATOM 7628 O O . VAL A 1 540 ? 36.013 15.531 98.693 1.00 16.20 618 VAL A O 1
ATOM 7641 N N . ALA A 1 541 ? 35.918 14.611 96.637 1.00 15.70 619 ALA A N 1
ATOM 7642 C CA . ALA A 1 541 ? 37.289 14.132 96.675 1.00 17.35 619 ALA A CA 1
ATOM 7643 C C . ALA A 1 541 ? 37.932 14.263 95.305 1.00 17.39 619 ALA A C 1
ATOM 7644 O O . ALA A 1 541 ? 37.256 14.246 94.268 1.00 19.75 619 ALA A O 1
ATOM 7651 N N . ASN A 1 542 ? 39.257 14.382 95.322 1.00 16.75 620 ASN A N 1
ATOM 7652 C CA . ASN A 1 542 ? 40.059 14.400 94.113 1.00 18.49 620 ASN A CA 1
ATOM 7653 C C . ASN A 1 542 ? 41.421 13.818 94.448 1.00 17.91 620 ASN A C 1
ATOM 7654 O O . ASN A 1 542 ? 41.876 13.889 95.596 1.00 18.10 620 ASN A O 1
ATOM 7665 N N . ASP A 1 543 ? 42.074 13.250 93.434 1.00 18.39 621 ASP A N 1
ATOM 7666 C CA . ASP A 1 543 ? 43.337 12.556 93.646 1.00 19.08 621 ASP A CA 1
ATOM 7667 C C . ASP A 1 543 ? 44.351 12.868 92.553 1.00 20.60 621 ASP A C 1
ATOM 7668 O O . ASP A 1 543 ? 45.265 12.071 92.308 1.00 20.89 621 ASP A O 1
ATOM 7677 N N . TYR A 1 544 ? 44.223 14.031 91.908 1.00 21.72 622 TYR A N 1
ATOM 7678 C CA . TYR A 1 544 ? 45.154 14.403 90.848 1.00 23.17 622 TYR A CA 1
ATOM 7679 C C . TYR A 1 544 ? 46.539 14.722 91.402 1.00 24.31 622 TYR A C 1
ATOM 7680 O O . TYR A 1 544 ? 47.528 14.598 90.679 1.00 23.90 622 TYR A O 1
ATOM 7698 N N . ASP A 1 545 ? 46.634 15.141 92.664 1.00 22.72 623 ASP A N 1
ATOM 7699 C CA . ASP A 1 545 ? 47.894 15.592 93.247 1.00 23.62 623 ASP A CA 1
ATOM 7700 C C . ASP A 1 545 ? 48.551 14.466 94.039 1.00 25.93 623 ASP A C 1
ATOM 7701 O O . ASP A 1 545 ? 47.891 13.771 94.818 1.00 24.45 623 ASP A O 1
ATOM 7710 N N . ARG A 1 546 ? 49.864 14.310 93.851 1.00 28.83 624 ARG A N 1
ATOM 7711 C CA . ARG A 1 546 ? 50.587 13.207 94.479 1.00 32.25 624 ARG A CA 1
ATOM 7712 C C . ARG A 1 546 ? 50.507 13.257 95.998 1.00 29.48 624 ARG A C 1
ATOM 7713 O O . ARG A 1 546 ? 50.575 12.212 96.653 1.00 30.92 624 ARG A O 1
ATOM 7717 N N . GLU A 1 547 ? 50.373 14.447 96.578 1.00 26.65 625 GLU A N 1
ATOM 7718 C CA . GLU A 1 547 ? 50.274 14.592 98.025 1.00 28.68 625 GLU A CA 1
ATOM 7719 C C . GLU A 1 547 ? 48.852 14.433 98.550 1.00 27.55 625 GLU A C 1
ATOM 7720 O O . GLU A 1 547 ? 48.629 14.604 99.755 1.00 27.56 625 GLU A O 1
ATOM 7732 N N . SER A 1 548 ? 47.883 14.114 97.687 1.00 25.05 626 SER A N 1
ATOM 7733 C CA . SER A 1 548 ? 46.505 13.920 98.137 1.00 23.11 626 SER A CA 1
ATOM 7734 C C . SER A 1 548 ? 45.842 12.932 97.173 1.00 22.66 626 SER A C 1
ATOM 7735 O O . SER A 1 548 ? 44.915 13.246 96.427 1.00 18.88 626 SER A O 1
ATOM 7743 N N . GLN A 1 549 ? 46.314 11.687 97.210 1.00 21.79 627 GLN A N 1
ATOM 7744 C CA . GLN A 1 549 ? 45.950 10.673 96.223 1.00 27.87 627 GLN A CA 1
ATOM 7745 C C . GLN A 1 549 ? 45.305 9.489 96.939 1.00 27.62 627 GLN A C 1
ATOM 7746 O O . GLN A 1 549 ? 45.938 8.455 97.154 1.00 30.48 627 GLN A O 1
ATOM 7760 N N . VAL A 1 550 ? 44.034 9.647 97.310 1.00 23.09 628 VAL A N 1
ATOM 7761 C CA . VAL A 1 550 ? 43.291 8.582 97.977 1.00 23.53 628 VAL A CA 1
ATOM 7762 C C . VAL A 1 550 ? 42.097 8.180 97.122 1.00 23.72 628 VAL A C 1
ATOM 7763 O O . VAL A 1 550 ? 41.921 7.000 96.797 1.00 24.06 628 VAL A O 1
ATOM 7776 N N . ASN A 1 551 ? 41.259 9.154 96.771 1.00 19.97 629 ASN A N 1
ATOM 7777 C CA . ASN A 1 551 ? 40.017 8.864 96.069 1.00 19.23 629 ASN A CA 1
ATOM 7778 C C . ASN A 1 551 ? 39.594 10.088 95.269 1.00 21.67 629 ASN A C 1
ATOM 7779 O O . ASN A 1 551 ? 40.203 11.158 95.360 1.00 18.70 629 ASN A O 1
ATOM 7790 N N . HIS A 1 552 ? 38.557 9.908 94.451 1.00 19.75 630 HIS A N 1
ATOM 7791 C CA . HIS A 1 552 ? 38.017 10.996 93.650 1.00 20.66 630 HIS A CA 1
ATOM 7792 C C . HIS A 1 552 ? 36.526 10.781 93.440 1.00 21.54 630 HIS A C 1
ATOM 7793 O O . HIS A 1 552 ? 36.068 9.648 93.296 1.00 18.78 630 HIS A O 1
ATOM 7807 N N . GLY A 1 553 ? 35.777 11.885 93.424 1.00 19.18 631 GLY A N 1
ATOM 7808 C CA . GLY A 1 553 ? 34.355 11.875 93.130 1.00 19.01 631 GLY A CA 1
ATOM 7809 C C . GLY A 1 553 ? 33.549 12.402 94.302 1.00 20.49 631 GLY A C 1
ATOM 7810 O O . GLY A 1 553 ? 33.895 13.426 94.903 1.00 20.05 631 GLY A O 1
ATOM 7814 N N . VAL A 1 554 ? 32.473 11.692 94.621 1.00 19.33 632 VAL A N 1
ATOM 7815 C CA . VAL A 1 554 ? 31.547 12.070 95.688 1.00 18.90 632 VAL A CA 1
ATOM 7816 C C . VAL A 1 554 ? 31.313 10.842 96.552 1.00 19.08 632 VAL A C 1
ATOM 7817 O O . VAL A 1 554 ? 30.992 9.766 96.032 1.00 20.00 632 VAL A O 1
ATOM 7830 N N . PHE A 1 555 ? 31.448 11.012 97.860 1.00 20.04 633 PHE A N 1
ATOM 7831 C CA . PHE A 1 555 ? 31.336 9.916 98.809 1.00 20.84 633 PHE A CA 1
ATOM 7832 C C . PHE A 1 555 ? 30.336 10.309 99.882 1.00 20.74 633 PHE A C 1
ATOM 7833 O O . PHE A 1 555 ? 30.444 11.387 100.475 1.00 18.40 633 PHE A O 1
ATOM 7850 N N . VAL A 1 556 ? 29.348 9.447 100.096 1.00 19.49 634 VAL A N 1
ATOM 7851 C CA . VAL A 1 556 ? 28.243 9.714 101.003 1.00 17.41 634 VAL A CA 1
ATOM 7852 C C . VAL A 1 556 ? 28.232 8.626 102.063 1.00 17.94 634 VAL A C 1
ATOM 7853 O O . VAL A 1 556 ? 28.239 7.436 101.736 1.00 19.85 634 VAL A O 1
ATOM 7866 N N . TYR A 1 557 ? 28.197 9.041 103.327 1.00 17.15 635 TYR A N 1
ATOM 7867 C CA . TYR A 1 557 ? 28.262 8.146 104.465 1.00 17.61 635 TYR A CA 1
ATOM 7868 C C . TYR A 1 557 ? 27.005 8.288 105.307 1.00 19.35 635 TYR A C 1
ATOM 7869 O O . TYR A 1 557 ? 26.280 9.280 105.217 1.00 19.64 635 TYR A O 1
ATOM 7887 N N . GLU A 1 558 ? 26.775 7.285 106.144 1.00 21.33 636 GLU A N 1
ATOM 7888 C CA . GLU A 1 558 ? 25.670 7.283 107.087 1.00 22.06 636 GLU A CA 1
ATOM 7889 C C . GLU A 1 558 ? 26.156 6.686 108.398 1.00 22.38 636 GLU A C 1
ATOM 7890 O O . GLU A 1 558 ? 27.220 6.064 108.468 1.00 19.15 636 GLU A O 1
ATOM 7902 N N . SER A 1 559 ? 25.362 6.880 109.446 1.00 21.77 637 SER A N 1
ATOM 7903 C CA . SER A 1 559 ? 25.684 6.299 110.741 1.00 21.89 637 SER A CA 1
ATOM 7904 C C . SER A 1 559 ? 25.751 4.782 110.635 1.00 22.28 637 SER A C 1
ATOM 7905 O O . SER A 1 559 ? 24.856 4.146 110.077 1.00 21.63 637 SER A O 1
ATOM 7913 N N . ALA A 1 560 ? 26.821 4.200 111.175 1.00 22.28 638 ALA A N 1
ATOM 7914 C CA . ALA A 1 560 ? 26.973 2.752 111.134 1.00 26.29 638 ALA A CA 1
ATOM 7915 C C . ALA A 1 560 ? 26.134 2.042 112.185 1.00 29.85 638 ALA A C 1
ATOM 7916 O O . ALA A 1 560 ? 25.887 0.839 112.052 1.00 33.70 638 ALA A O 1
ATOM 7923 N N . ASN A 1 561 ? 25.694 2.754 113.221 1.00 28.73 639 ASN A N 1
ATOM 7924 C CA . ASN A 1 561 ? 24.919 2.157 114.298 1.00 28.75 639 ASN A CA 1
ATOM 7925 C C . ASN A 1 561 ? 23.444 2.463 114.081 1.00 26.86 639 ASN A C 1
ATOM 7926 O O . ASN A 1 561 ? 23.059 3.643 114.141 1.00 24.13 639 ASN A O 1
ATOM 7937 N N . PRO A 1 562 ? 22.588 1.469 113.822 1.00 28.01 640 PRO A N 1
ATOM 7938 C CA . PRO A 1 562 ? 21.179 1.781 113.531 1.00 29.51 640 PRO A CA 1
ATOM 7939 C C . PRO A 1 562 ? 20.430 2.388 114.706 1.00 30.11 640 PRO A C 1
ATOM 7940 O O . PRO A 1 562 ? 19.361 2.974 114.493 1.00 30.94 640 PRO A O 1
ATOM 7951 N N . SER A 1 563 ? 20.946 2.275 115.927 1.00 26.99 641 SER A N 1
ATOM 7952 C CA . SER A 1 563 ? 20.358 2.939 117.083 1.00 27.48 641 SER A CA 1
ATOM 7953 C C . SER A 1 563 ? 20.946 4.324 117.331 1.00 25.62 641 SER A C 1
ATOM 7954 O O . SER A 1 563 ? 20.629 4.945 118.350 1.00 26.51 641 SER A O 1
ATOM 7962 N N . LYS A 1 564 ? 21.780 4.826 116.425 1.00 22.64 642 LYS A N 1
ATOM 7963 C CA . LYS A 1 564 ? 22.337 6.174 116.530 1.00 23.35 642 LYS A CA 1
ATOM 7964 C C . LYS A 1 564 ? 22.079 6.924 115.230 1.00 22.92 642 LYS A C 1
ATOM 7965 O O . LYS A 1 564 ? 23.012 7.294 114.505 1.00 20.93 642 LYS A O 1
ATOM 7984 N N . PRO A 1 565 ? 20.818 7.198 114.923 1.00 22.97 643 PRO A N 1
ATOM 7985 C CA . PRO A 1 565 ? 20.518 7.984 113.726 1.00 22.20 643 PRO A CA 1
ATOM 7986 C C . PRO A 1 565 ? 21.056 9.398 113.852 1.00 21.68 643 PRO A C 1
ATOM 7987 O O . PRO A 1 565 ? 21.226 9.932 114.951 1.00 21.99 643 PRO A O 1
ATOM 7998 N N . TRP A 1 566 ? 21.334 9.997 112.699 1.00 21.67 644 TRP A N 1
ATOM 7999 C CA . TRP A 1 566 ? 21.768 11.390 112.623 1.00 21.27 644 TRP A CA 1
ATOM 8000 C C . TRP A 1 566 ? 20.521 12.244 112.430 1.00 18.91 644 TRP A C 1
ATOM 8001 O O . TRP A 1 566 ? 20.044 12.427 111.307 1.00 18.86 644 TRP A O 1
ATOM 8022 N N . ARG A 1 567 ? 20.006 12.775 113.535 1.00 18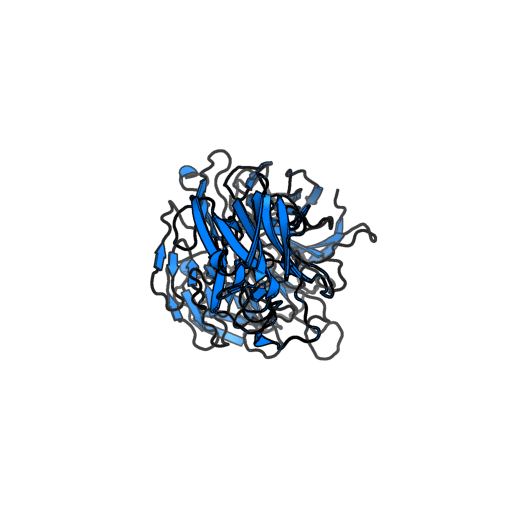.53 645 ARG A N 1
ATOM 8023 C CA . ARG A 1 567 ? 18.707 13.428 113.589 1.00 19.68 645 ARG A CA 1
ATOM 8024 C C . ARG A 1 567 ? 18.815 14.937 113.358 1.00 18.90 645 ARG A C 1
ATOM 8025 O O . ARG A 1 567 ? 19.885 15.541 113.482 1.00 18.13 645 ARG A O 1
ATOM 8046 N N . ASN A 1 568 ? 17.673 15.535 113.009 1.00 19.40 646 ASN A N 1
ATOM 8047 C CA . ASN A 1 568 ? 17.505 16.992 112.991 1.00 21.85 646 ASN A CA 1
ATOM 8048 C C . ASN A 1 568 ? 18.467 17.677 112.018 1.00 20.83 646 ASN A C 1
ATOM 8049 O O . ASN A 1 568 ? 19.009 18.745 112.307 1.00 20.90 646 ASN A O 1
ATOM 8060 N N . ALA A 1 569 ? 18.659 17.081 110.846 1.00 19.25 647 ALA A N 1
ATOM 8061 C CA . ALA A 1 569 ? 19.481 17.674 109.800 1.00 18.71 647 ALA A CA 1
ATOM 8062 C C . ALA A 1 569 ? 18.617 18.292 108.705 1.00 19.51 647 ALA A C 1
ATOM 8063 O O . ALA A 1 569 ? 17.539 17.786 108.370 1.00 17.08 647 ALA A O 1
ATOM 8070 N N . THR A 1 570 ? 19.120 19.386 108.132 1.00 18.81 648 THR A N 1
ATOM 8071 C CA . THR A 1 570 ? 18.415 20.080 107.062 1.00 19.13 648 THR A CA 1
ATOM 8072 C C . THR A 1 570 ? 18.125 19.134 105.899 1.00 16.92 648 THR A C 1
ATOM 8073 O O . THR A 1 570 ? 18.920 18.250 105.570 1.00 19.12 648 THR A O 1
ATOM 8084 N N . ARG A 1 571 ? 16.975 19.347 105.262 1.00 16.77 649 ARG A N 1
ATOM 8085 C CA . ARG A 1 571 ? 16.623 18.643 104.036 1.00 21.02 649 ARG A CA 1
ATOM 8086 C C . ARG A 1 571 ? 17.255 19.258 102.794 1.00 20.98 649 ARG A C 1
ATOM 8087 O O . ARG A 1 571 ? 17.111 18.698 101.703 1.00 21.59 649 ARG A O 1
ATOM 8108 N N . ILE A 1 572 ? 17.924 20.399 102.923 1.00 20.07 650 ILE A N 1
ATOM 8109 C CA . ILE A 1 572 ? 18.355 21.168 101.762 1.00 19.55 650 ILE A CA 1
ATOM 8110 C C . ILE A 1 572 ? 19.605 21.949 102.137 1.00 18.49 650 ILE A C 1
ATOM 8111 O O . ILE A 1 572 ? 19.709 22.492 103.242 1.00 19.41 650 ILE A O 1
ATOM 8127 N N . TRP A 1 573 ? 20.561 21.993 101.212 1.00 17.40 651 TRP A N 1
ATOM 8128 C CA . TRP A 1 573 ? 21.774 22.797 101.366 1.00 16.49 651 TRP A CA 1
ATOM 8129 C C . TRP A 1 573 ? 22.033 23.398 99.988 1.00 15.09 651 TRP A C 1
ATOM 8130 O O . TRP A 1 573 ? 22.760 22.829 99.169 1.00 16.99 651 TRP A O 1
ATOM 8151 N N . ASN A 1 574 ? 21.418 24.545 99.731 1.00 16.45 652 ASN A N 1
ATOM 8152 C CA . ASN A 1 574 ? 21.202 24.975 98.360 1.00 17.50 652 ASN A CA 1
ATOM 8153 C C . ASN A 1 574 ? 22.261 25.941 97.848 1.00 17.29 652 ASN A C 1
ATOM 8154 O O . ASN A 1 574 ? 22.256 26.255 96.652 1.00 16.19 652 ASN A O 1
ATOM 8165 N N . GLN A 1 575 ? 23.163 26.410 98.706 1.00 15.34 653 GLN A N 1
ATOM 8166 C CA . GLN A 1 575 ? 24.197 27.346 98.293 1.00 16.51 653 GLN A CA 1
ATOM 8167 C C . GLN A 1 575 ? 25.345 27.258 99.286 1.00 16.06 653 GLN A C 1
ATOM 8168 O O . GLN A 1 575 ? 25.210 26.708 100.379 1.00 16.17 653 GLN A O 1
ATOM 8182 N N . TYR A 1 576 ? 26.484 27.813 98.886 1.00 14.60 654 TYR A N 1
ATOM 8183 C CA . TYR A 1 576 ? 27.677 27.750 99.724 1.00 13.76 654 TYR A CA 1
ATOM 8184 C C . TYR A 1 576 ? 27.499 28.549 101.009 1.00 16.88 654 TYR A C 1
ATOM 8185 O O . TYR A 1 576 ? 28.003 28.156 102.069 1.00 15.94 654 TYR A O 1
ATOM 8203 N N . ALA A 1 577 ? 26.798 29.680 100.929 1.00 16.59 655 ALA A N 1
ATOM 8204 C CA . ALA A 1 577 ? 26.519 30.526 102.092 1.00 19.75 655 ALA A CA 1
ATOM 8205 C C . ALA A 1 577 ? 25.183 30.137 102.728 1.00 19.16 655 ALA A C 1
ATOM 8206 O O . ALA A 1 577 ? 24.262 30.940 102.881 1.00 20.31 655 ALA A O 1
ATOM 8213 N N . PHE A 1 578 ? 25.101 28.869 103.120 1.00 18.16 656 PHE A N 1
ATOM 8214 C CA . PHE A 1 578 ? 23.864 28.310 103.643 1.00 17.82 656 PHE A CA 1
ATOM 8215 C C . PHE A 1 578 ? 23.692 28.658 105.118 1.00 17.21 656 PHE A C 1
ATOM 8216 O O . PHE A 1 578 ? 24.618 28.486 105.916 1.00 17.77 656 PHE A O 1
ATOM 8233 N N . ASN A 1 579 ? 22.493 29.118 105.483 1.00 17.39 657 ASN A N 1
ATOM 8234 C CA . ASN A 1 579 ? 22.169 29.372 106.885 1.00 20.44 657 ASN A CA 1
ATOM 8235 C C . ASN A 1 579 ? 20.664 29.303 107.130 1.00 22.65 657 ASN A C 1
ATOM 8236 O O . ASN A 1 579 ? 20.123 30.085 107.920 1.00 25.88 657 ASN A O 1
ATOM 8247 N N . PHE A 1 580 ? 19.985 28.373 106.451 1.00 22.57 658 PHE A N 1
ATOM 8248 C CA . PHE A 1 580 ? 18.566 28.068 106.652 1.00 22.09 658 PHE A CA 1
ATOM 8249 C C . PHE A 1 580 ? 17.610 29.160 106.187 1.00 27.42 658 PHE A C 1
ATOM 8250 O O . PHE A 1 580 ? 16.641 28.878 105.470 1.00 29.74 658 PHE A O 1
ATOM 8267 N N . SER A 1 581 ? 17.849 30.403 106.607 1.00 23.16 659 SER A N 1
ATOM 8268 C CA . SER A 1 581 ? 16.792 31.408 106.580 1.00 26.83 659 SER A CA 1
ATOM 8269 C C . SER A 1 581 ? 16.386 31.831 105.176 1.00 25.92 659 SER A C 1
ATOM 8270 O O . SER A 1 581 ? 15.298 32.395 105.015 1.00 25.58 659 SER A O 1
ATOM 8278 N N . ASP A 1 582 ? 17.219 31.582 104.167 1.00 24.54 660 ASP A N 1
ATOM 8279 C CA . ASP A 1 582 ? 16.936 32.019 102.806 1.00 29.93 660 ASP A CA 1
ATOM 8280 C C . ASP A 1 582 ? 16.397 30.904 101.924 1.00 26.83 660 ASP A C 1
ATOM 8281 O O . ASP A 1 582 ? 16.358 31.064 100.699 1.00 25.88 660 ASP A O 1
ATOM 8290 N N . ILE A 1 583 ? 15.968 29.786 102.503 1.00 22.68 661 ILE A N 1
ATOM 8291 C CA . ILE A 1 583 ? 15.460 28.681 101.699 1.00 23.62 661 ILE A CA 1
ATOM 8292 C C . ILE A 1 583 ? 14.435 27.908 102.517 1.00 24.72 661 ILE A C 1
ATOM 8293 O O . ILE A 1 583 ? 14.615 27.679 103.717 1.00 22.50 661 ILE A O 1
ATOM 8309 N N . ASN A 1 584 ? 13.341 27.536 101.863 1.00 29.21 662 ASN A N 1
ATOM 8310 C CA . ASN A 1 584 ? 12.370 26.617 102.429 1.00 33.93 662 ASN A CA 1
ATOM 8311 C C . ASN A 1 584 ? 12.702 25.189 102.000 1.00 37.51 662 ASN A C 1
ATOM 8312 O O . ASN A 1 584 ? 13.488 24.958 101.079 1.00 33.69 662 ASN A O 1
ATOM 8323 N N . ALA A 1 585 ? 12.093 24.220 102.689 1.00 47.96 663 ALA A N 1
ATOM 8324 C CA . ALA A 1 585 ? 12.412 22.818 102.426 1.00 55.52 663 ALA A CA 1
ATOM 8325 C C . ALA A 1 585 ? 12.092 22.433 100.986 1.00 44.00 663 ALA A C 1
ATOM 8326 O O . ALA A 1 585 ? 12.817 21.639 100.371 1.00 40.67 663 ALA A O 1
ATOM 8333 N N . ASN A 1 586 ? 11.017 22.988 100.429 1.00 40.84 664 ASN A N 1
ATOM 8334 C CA . ASN A 1 586 ? 10.618 22.695 99.057 1.00 42.18 664 ASN A CA 1
ATOM 8335 C C . ASN A 1 586 ? 11.407 23.486 98.017 1.00 37.87 664 ASN A C 1
ATOM 8336 O O . ASN A 1 586 ? 11.103 23.382 96.823 1.00 33.47 664 ASN A O 1
ATOM 8347 N N . GLY A 1 587 ? 12.395 24.280 98.430 1.00 32.30 665 GLY A N 1
ATOM 8348 C CA . GLY A 1 587 ? 13.242 24.991 97.501 1.00 26.62 665 GLY A CA 1
ATOM 8349 C C . GLY A 1 587 ? 12.810 26.406 97.184 1.00 25.26 665 GLY A C 1
ATOM 8350 O O . GLY A 1 587 ? 13.549 27.118 96.493 1.00 25.65 665 GLY A O 1
ATOM 8354 N N . THR A 1 588 ? 11.645 26.843 97.658 1.00 24.13 666 THR A N 1
ATOM 8355 C CA . THR A 1 588 ? 11.248 28.225 97.459 1.00 26.08 666 THR A CA 1
ATOM 8356 C C . THR A 1 588 ? 12.028 29.129 98.410 1.00 26.08 666 THR A C 1
ATOM 8357 O O . THR A 1 588 ? 12.545 28.695 99.443 1.00 24.21 666 THR A O 1
ATOM 8368 N N . ILE A 1 589 ? 12.133 30.393 98.037 1.00 28.46 667 ILE A N 1
ATOM 8369 C CA . ILE A 1 589 ? 12.904 31.381 98.789 1.00 29.68 667 ILE A CA 1
ATOM 8370 C C . ILE A 1 589 ? 11.924 32.342 99.453 1.00 30.46 667 ILE A C 1
ATOM 8371 O O . ILE A 1 589 ? 11.056 32.891 98.766 1.00 27.80 667 ILE A O 1
ATOM 8387 N N . PRO A 1 590 ? 12.020 32.578 100.763 1.00 31.08 668 PRO A N 1
ATOM 8388 C CA . PRO A 1 590 ? 11.059 33.478 101.412 1.00 36.40 668 PRO A CA 1
ATOM 8389 C C . PRO A 1 590 ? 11.233 34.920 100.958 1.00 42.28 668 PRO A C 1
ATOM 8390 O O . PRO A 1 590 ? 12.336 35.373 100.645 1.00 40.38 668 PRO A O 1
ATOM 8401 N N . THR A 1 591 ? 10.116 35.650 100.946 1.00 50.09 669 THR A N 1
ATOM 8402 C CA . THR A 1 591 ? 10.141 37.055 100.548 1.00 57.09 669 THR A CA 1
ATOM 8403 C C . THR A 1 591 ? 10.697 37.942 101.656 1.00 58.36 669 THR A C 1
ATOM 8404 O O . THR A 1 591 ? 11.473 38.865 101.381 1.00 63.23 669 THR A O 1
ATOM 8415 N N . ASN A 1 592 ? 10.295 37.692 102.916 1.00 57.03 670 ASN A N 1
ATOM 8416 C CA . ASN A 1 592 ? 10.789 38.445 104.078 1.00 65.31 670 ASN A CA 1
ATOM 8417 C C . ASN A 1 592 ? 11.068 37.438 105.198 1.00 73.58 670 ASN A C 1
ATOM 8418 O O . ASN A 1 592 ? 10.274 37.261 106.125 1.00 70.04 670 ASN A O 1
ATOM 8429 N N . ALA A 1 593 ? 12.217 36.776 105.113 1.00 84.52 671 ALA A N 1
ATOM 8430 C CA . ALA A 1 593 ? 12.585 35.795 106.124 1.00 88.99 671 ALA A CA 1
ATOM 8431 C C . ALA A 1 593 ? 12.993 36.488 107.418 1.00 80.15 671 ALA A C 1
ATOM 8432 O O . ALA A 1 593 ? 13.654 37.529 107.401 1.00 72.53 671 ALA A O 1
ATOM 8439 N N . GLN A 1 594 ? 12.581 35.911 108.544 1.00 74.39 672 GLN A N 1
ATOM 8440 C CA . GLN A 1 594 ? 13.005 36.431 109.831 1.00 59.57 672 GLN A CA 1
ATOM 8441 C C . GLN A 1 594 ? 14.528 36.341 109.941 1.00 47.56 672 GLN A C 1
ATOM 8442 O O . GLN A 1 594 ? 15.151 35.474 109.323 1.00 45.70 672 GLN A O 1
ATOM 8446 N N . PRO A 1 595 ? 15.156 37.223 110.719 1.00 39.79 673 PRO A N 1
ATOM 8447 C CA . PRO A 1 595 ? 16.625 37.289 110.721 1.00 35.04 673 PRO A CA 1
ATOM 8448 C C . PRO A 1 595 ? 17.244 36.018 111.286 1.00 30.27 673 PRO A C 1
ATOM 8449 O O . PRO A 1 595 ? 16.878 35.559 112.371 1.00 26.99 673 PRO A O 1
ATOM 8460 N N . SER A 1 596 ? 18.207 35.463 110.544 1.00 27.21 674 SER A N 1
ATOM 8461 C CA . SER A 1 596 ? 18.866 34.232 110.968 1.00 23.78 674 SER A CA 1
ATOM 8462 C C . SER A 1 596 ? 19.462 34.370 112.364 1.00 25.52 674 SER A C 1
ATOM 8463 O O . SER A 1 596 ? 19.426 33.421 113.157 1.00 28.10 674 SER A O 1
ATOM 8471 N N . TRP A 1 597 ? 20.024 35.540 112.680 1.00 25.35 675 TRP A N 1
ATOM 8472 C CA . TRP A 1 597 ? 20.736 35.713 113.941 1.00 26.56 675 TRP A CA 1
ATOM 8473 C C . TRP A 1 597 ? 19.800 35.816 115.137 1.00 28.89 675 TRP A C 1
ATOM 8474 O O . TRP A 1 597 ? 20.281 35.797 116.275 1.00 29.45 675 TRP A O 1
ATOM 8495 N N . LEU A 1 598 ? 18.490 35.919 114.912 1.00 27.19 676 LEU A N 1
ATOM 8496 C CA . LEU A 1 598 ? 17.512 35.923 115.990 1.00 30.24 676 LEU A CA 1
ATOM 8497 C C . LEU A 1 598 ? 16.700 34.636 116.049 1.00 31.50 676 LEU A C 1
ATOM 8498 O O . LEU A 1 598 ? 15.791 34.531 116.882 1.00 32.40 676 LEU A O 1
ATOM 8513 N N . THR A 1 599 ? 17.006 33.651 115.195 1.00 26.87 677 THR A N 1
ATOM 8514 C CA . THR A 1 599 ? 16.291 32.383 115.194 1.00 28.77 677 THR A CA 1
ATOM 8515 C C . THR A 1 599 ? 17.267 31.295 115.585 1.00 29.07 677 THR A C 1
ATOM 8516 O O . THR A 1 599 ? 17.540 31.103 116.781 1.00 31.91 677 THR A O 1
ATOM 8526 N N . HIS A 1 600 ? 17.813 30.535 114.630 1.00 25.00 678 HIS A N 1
ATOM 8527 C CA . HIS A 1 600 ? 18.791 29.494 114.923 1.00 26.51 678 HIS A CA 1
ATOM 8528 C C . HIS A 1 600 ? 20.181 30.054 115.205 1.00 26.40 678 HIS A C 1
ATOM 8529 O O . HIS A 1 600 ? 20.985 29.375 115.851 1.00 25.14 678 HIS A O 1
ATOM 8543 N N . ASN A 1 601 ? 20.478 31.264 114.729 1.00 20.91 679 ASN A N 1
ATOM 8544 C CA . ASN A 1 601 ? 21.749 31.936 114.988 1.00 18.25 679 ASN A CA 1
ATOM 8545 C C . ASN A 1 601 ? 22.935 31.039 114.638 1.00 21.16 679 ASN A C 1
ATOM 8546 O O . ASN A 1 601 ? 23.859 30.845 115.432 1.00 22.56 679 ASN A O 1
ATOM 8556 N N . SER A 1 602 ? 22.912 30.500 113.421 1.00 20.02 680 SER A N 1
ATOM 8557 C CA . SER A 1 602 ? 24.004 29.676 112.928 1.00 19.08 680 SER A CA 1
ATOM 8558 C C . SER A 1 602 ? 24.295 30.041 111.480 1.00 19.04 680 SER A C 1
ATOM 8559 O O . SER A 1 602 ? 23.487 30.683 110.805 1.00 16.13 680 SER A O 1
ATOM 8567 N N . PHE A 1 603 ? 25.462 29.611 111.009 1.00 17.26 681 PHE A N 1
ATOM 8568 C CA . PHE A 1 603 ? 25.874 29.837 109.632 1.00 17.17 681 PHE A CA 1
ATOM 8569 C C . PHE A 1 603 ? 26.750 28.667 109.210 1.00 20.18 681 PHE A C 1
ATOM 8570 O O . PHE A 1 603 ? 27.733 28.343 109.883 1.00 18.21 681 PHE A O 1
ATOM 8587 N N . ARG A 1 604 ? 26.362 28.029 108.104 1.00 17.59 682 ARG A N 1
ATOM 8588 C CA . ARG A 1 604 ? 26.975 26.795 107.614 1.00 16.75 682 ARG A CA 1
ATOM 8589 C C . ARG A 1 604 ? 26.883 25.668 108.644 1.00 16.54 682 ARG A C 1
ATOM 8590 O O . ARG A 1 604 ? 27.781 24.838 108.770 1.00 17.29 682 ARG A O 1
ATOM 8611 N N . SER A 1 605 ? 25.759 25.617 109.355 1.00 14.66 683 SER A N 1
ATOM 8612 C CA . SER A 1 605 ? 25.379 24.471 110.168 1.00 18.91 683 SER A CA 1
ATOM 8613 C C . SER A 1 605 ? 24.180 23.758 109.551 1.00 17.08 683 SER A C 1
ATOM 8614 O O . SER A 1 605 ? 23.230 24.402 109.089 1.00 17.12 683 SER A O 1
ATOM 8622 N N . ALA A 1 606 ? 24.221 22.428 109.567 1.00 16.26 684 ALA A N 1
ATOM 8623 C CA . ALA A 1 606 ? 23.115 21.606 109.100 1.00 16.36 684 ALA A CA 1
ATOM 8624 C C . ALA A 1 606 ? 22.070 21.335 110.174 1.00 18.15 684 ALA A C 1
ATOM 8625 O O . ALA A 1 606 ? 21.040 20.722 109.873 1.00 18.89 684 ALA A O 1
ATOM 8632 N N . THR A 1 607 ? 22.304 21.760 111.413 1.00 17.20 685 THR A N 1
ATOM 8633 C CA . THR A 1 607 ? 21.447 21.358 112.523 1.00 16.96 685 THR A CA 1
ATOM 8634 C C . THR A 1 607 ? 20.181 22.204 112.556 1.00 18.19 685 THR A C 1
ATOM 8635 O O . THR A 1 607 ? 20.250 23.431 112.662 1.00 20.06 685 THR A O 1
ATOM 8646 N N . ILE A 1 608 ? 19.024 21.548 112.496 1.00 18.91 686 ILE A N 1
ATOM 8647 C CA . ILE A 1 608 ? 17.754 22.257 112.632 1.00 20.54 686 ILE A CA 1
ATOM 8648 C C . ILE A 1 608 ? 17.587 22.658 114.090 1.00 23.71 686 ILE A C 1
ATOM 8649 O O . ILE A 1 608 ? 17.649 21.812 114.989 1.00 23.80 686 ILE A O 1
ATOM 8665 N N . ARG A 1 609 ? 17.384 23.951 114.333 1.00 26.13 687 ARG A N 1
ATOM 8666 C CA . ARG A 1 609 ? 17.239 24.479 115.683 1.00 33.47 687 ARG A CA 1
ATOM 8667 C C . ARG A 1 609 ? 15.992 25.342 115.775 1.00 38.02 687 ARG A C 1
ATOM 8668 O O . ARG A 1 609 ? 15.707 26.134 114.872 1.00 36.37 687 ARG A O 1
ATOM 8689 N N . VAL A 1 610 ? 15.261 25.179 116.873 1.00 44.74 688 VAL A N 1
ATOM 8690 C CA . VAL A 1 610 ? 14.123 26.027 117.220 1.00 54.03 688 VAL A CA 1
ATOM 8691 C C . VAL A 1 610 ? 14.642 27.196 118.052 1.00 55.60 688 VAL A C 1
ATOM 8692 O O . VAL A 1 610 ? 15.421 26.976 118.990 1.00 50.17 688 VAL A O 1
ATOM 8704 N N . PRO A 1 611 ? 14.242 28.434 117.768 1.00 63.65 689 PRO A N 1
ATOM 8705 C CA . PRO A 1 611 ? 14.787 29.577 118.515 1.00 73.25 689 PRO A CA 1
ATOM 8706 C C . PRO A 1 611 ? 14.420 29.558 119.992 1.00 74.82 689 PRO A C 1
ATOM 8707 O O . PRO A 1 611 ? 13.421 28.972 120.416 1.00 67.46 689 PRO A O 1
ATOM 8718 N N . LEU A 1 612 ? 15.257 30.240 120.772 1.00 78.43 690 LEU A N 1
ATOM 8719 C CA . LEU A 1 612 ? 15.024 30.475 122.195 1.00 74.68 690 LEU A CA 1
ATOM 8720 C C . LEU A 1 612 ? 14.894 29.166 122.968 1.00 75.54 690 LEU A C 1
ATOM 8721 O O . LEU A 1 612 ? 15.856 28.705 123.588 1.00 69.57 690 LEU A O 1
#

Radius of gyration: 28.34 Å; Cα contacts (8 Å, |Δi|>4): 1872; chains: 1; bounding box: 72×58×80 Å

Solvent-accessible surface area: 22274 Å² total; per-residue (Å²): 94,23,123,41,108,89,54,16,49,13,35,92,13,155,36,64,75,73,5,26,11,0,1,3,2,0,1,0,0,13,4,39,47,53,79,64,83,77,43,28,47,73,66,1,20,0,0,0,0,3,1,0,2,95,32,110,37,64,50,103,16,3,38,1,0,0,0,7,0,79,78,3,58,50,53,22,92,22,100,69,44,17,20,60,2,6,0,50,20,4,6,0,0,0,6,14,66,59,75,43,58,7,1,0,0,4,9,2,35,128,28,73,76,0,12,0,0,35,30,106,4,54,89,77,64,90,10,110,14,48,34,91,25,170,27,1,5,6,2,5,4,1,2,3,3,54,29,80,46,74,11,3,0,1,2,0,1,0,0,0,10,24,67,89,9,75,82,23,63,20,129,56,1,0,4,1,7,10,6,27,5,77,69,84,50,67,41,2,0,3,2,49,0,10,1,34,65,29,107,20,41,136,66,37,102,23,93,35,89,65,33,3,24,1,1,0,5,0,12,0,33,74,73,69,30,8,1,2,0,0,1,0,3,11,44,71,99,43,32,100,39,2,7,0,0,0,0,40,74,82,12,57,69,57,27,103,36,54,20,112,85,5,4,3,0,0,0,0,0,0,0,2,0,35,8,26,50,81,69,6,58,55,91,62,88,47,109,8,65,65,19,23,74,56,110,200,22,73,103,78,169,10,73,24,92,133,108,31,1,4,0,48,12,44,46,12,0,15,0,0,0,20,52,71,89,96,28,37,8,1,61,23,39,84,98,41,92,3,68,2,39,16,0,72,4,0,31,1,1,40,2,48,6,94,128,46,175,106,100,0,0,0,22,0,18,0,37,31,100,120,56,46,69,48,80,4,17,35,102,114,1,27,134,77,53,66,62,51,127,30,87,8,56,103,55,15,54,2,29,0,0,8,0,16,12,64,112,45,190,43,152,108,110,113,13,10,0,12,0,0,12,0,6,0,0,50,52,67,68,52,18,59,13,0,0,0,0,6,0,0,11,88,8,0,1,0,6,27,0,106,16,92,103,62,22,59,24,79,2,73,0,98,82,14,0,40,0,0,0,2,1,0,11,11,71,36,84,28,22,0,4,0,0,0,4,4,12,86,82,1,12,2,0,28,0,82,84,2,134,53,17,13,111,14,65,0,0,0,0,3,22,16,4,3,3,0,1,0,7,0,55,34,123,66,59,1,0,0,0,2,5,0,0,29,51,41,90,125,0,114,74,21,46,0,0,26,0,25,43,9,37,56,132,98,125,53,6,99,70,3,3,42,10,1,2,9,5,4,2,13,38,24,17,14,61,47,68,0,42,16,30,58,117,36,61,50,7,20,84,44,18,14,1,6,0,0,0,7,88,36,134,55,207

Organism: Vibrio cholerae serotype O1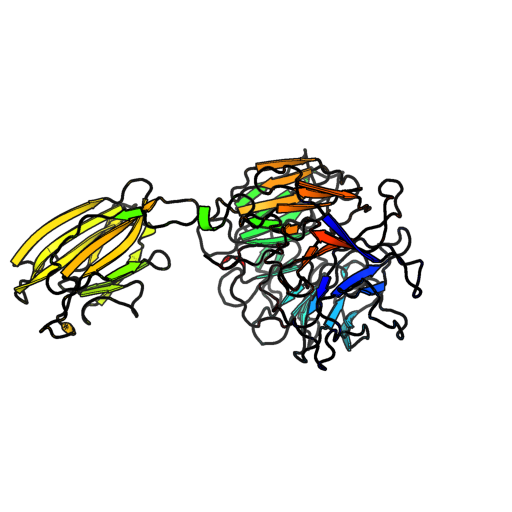 (strain ATCC 39315 / El Tor Inaba N16961) (NCBI:txid243277)